Protein AF-0000000069012878 (afdb_homodimer)

Solvent-accessible surface area (backbone atoms only — not comparable to full-atom values): 29028 Å² total; per-residue (Å²): 48,38,46,43,32,35,40,24,39,80,71,67,56,62,70,55,53,52,49,55,52,45,42,54,53,50,35,74,65,44,58,67,76,63,48,54,67,20,46,40,53,96,88,43,80,46,15,29,45,56,64,75,68,83,43,96,83,45,79,57,40,47,36,42,34,39,28,40,58,57,33,51,68,86,69,41,59,65,75,43,54,55,66,57,45,81,57,32,53,64,56,49,54,53,49,53,52,53,50,50,55,48,52,54,21,50,36,20,15,54,23,28,46,68,72,46,62,51,52,58,57,49,58,38,22,40,94,63,26,32,30,37,37,39,40,38,36,28,58,53,25,92,53,40,89,81,40,40,27,35,68,76,45,58,49,75,22,33,35,32,43,31,41,63,27,91,81,44,70,39,44,29,36,52,50,95,92,36,80,40,79,50,80,73,52,88,80,28,36,38,36,40,38,4,42,47,38,13,38,30,44,48,56,51,40,31,40,53,39,30,34,27,49,43,34,60,86,45,60,38,48,36,40,39,40,35,36,29,48,18,53,89,36,55,41,38,47,46,67,90,64,46,44,90,93,39,56,79,42,45,50,75,39,66,34,58,64,61,47,34,56,58,24,48,77,70,73,40,66,38,65,64,78,40,45,50,81,74,71,82,122,48,37,45,45,31,35,41,25,39,80,73,66,56,62,70,56,53,52,48,56,52,44,40,54,54,49,35,74,65,45,56,67,77,65,48,55,68,20,45,40,52,94,89,45,77,47,16,28,44,55,66,76,71,81,44,96,84,45,78,57,41,48,36,42,35,40,28,40,58,56,33,50,67,88,69,41,59,65,76,44,54,56,68,58,46,80,57,31,53,63,53,48,52,53,49,53,53,51,49,51,56,48,50,54,23,50,36,19,16,53,22,29,47,68,72,47,63,50,51,59,55,48,58,37,22,41,93,63,25,34,31,36,37,38,40,39,38,28,59,52,25,92,54,39,91,82,39,37,26,35,68,75,46,57,49,74,24,32,37,32,44,32,43,65,28,89,82,44,70,38,46,28,37,54,52,96,90,36,80,40,78,49,81,71,53,88,80,28,36,38,35,40,40,5,42,46,38,14,37,31,45,49,56,53,40,31,41,53,40,30,33,27,49,44,33,59,85,45,59,38,48,35,40,38,39,34,37,28,49,18,55,88,36,56,42,38,47,46,68,89,63,45,43,91,92,39,57,79,42,44,48,76,38,67,33,59,64,62,48,34,54,58,25,46,78,70,74,40,68,37,62,63,77,41,44,51,81,74,71,82,120

Radius of gyration: 24.93 Å; Cα contacts (8 Å, |Δi|>4): 1201; chains: 2; bounding box: 53×74×64 Å

Nearest PDB structures (foldseek):
  8x7c-assembly2_A  TM=9.549E-01  e=3.024E-35  Zea mays
  6lsv-assembly2_B  TM=9.199E-01  e=5.112E-31  Arabidopsis thaliana
  5gja-assembly1_E  TM=8.847E-01  e=1.032E-25  Arabidopsis thaliana
  5gja-assembly1_H  TM=8.920E-01  e=1.593E-25  Arabidopsis thaliana
  5gja-assembly1_B  TM=8.507E-01  e=2.459E-25  Arabidopsis thaliana

Structure (mmCIF, N/CA/C/O backbone):
data_AF-0000000069012878-model_v1
#
loop_
_entity.id
_entity.type
_entity.pdbx_description
1 polymer 'Ethylene-forming-enzyme-like dioxygenase'
#
loop_
_atom_site.group_PDB
_atom_site.id
_atom_site.type_symbol
_atom_site.label_atom_id
_atom_site.label_alt_id
_atom_site.label_comp_id
_atom_site.label_asym_id
_atom_site.label_entity_id
_atom_site.label_seq_id
_atom_site.pdbx_PDB_ins_code
_atom_site.Cartn_x
_atom_site.Cartn_y
_atom_site.Cartn_z
_atom_site.occupancy
_atom_site.B_iso_or_equiv
_atom_site.auth_seq_id
_atom_site.auth_comp_id
_atom_site.auth_asym_id
_atom_site.auth_atom_id
_atom_site.pdbx_PDB_model_num
ATOM 1 N N . MET A 1 1 ? 7.531 -4.766 11.469 1 36.81 1 MET A N 1
ATOM 2 C CA . MET A 1 1 ? 6.824 -3.906 10.523 1 36.81 1 MET A CA 1
ATOM 3 C C . MET A 1 1 ? 6.254 -4.723 9.367 1 36.81 1 MET A C 1
ATOM 5 O O . MET A 1 1 ? 6.969 -5.504 8.734 1 36.81 1 MET A O 1
ATOM 9 N N . ILE A 1 2 ? 5.051 -5.238 9.555 1 42.81 2 ILE A N 1
ATOM 10 C CA . ILE A 1 2 ? 4.312 -5.945 8.508 1 42.81 2 ILE A CA 1
ATOM 11 C C . ILE A 1 2 ? 4.051 -5 7.336 1 42.81 2 ILE A C 1
ATOM 13 O O . ILE A 1 2 ? 3.727 -3.828 7.535 1 42.81 2 ILE A O 1
ATOM 17 N N . LEU A 1 3 ? 4.68 -5.301 6.211 1 51.91 3 LEU A N 1
ATOM 18 C CA . LEU A 1 3 ? 4.371 -4.438 5.074 1 51.91 3 LEU A CA 1
ATOM 19 C C . LEU A 1 3 ? 3.342 -5.09 4.16 1 51.91 3 LEU A C 1
ATOM 21 O O . LEU A 1 3 ? 3.602 -6.148 3.578 1 51.91 3 LEU A O 1
ATOM 25 N N . GLU A 1 4 ? 2.102 -4.93 4.543 1 53.38 4 GLU A N 1
ATOM 26 C CA . GLU A 1 4 ? 1.12 -5.145 3.486 1 53.38 4 GLU A CA 1
ATOM 27 C C . GLU A 1 4 ? 0.85 -3.855 2.713 1 53.38 4 GLU A C 1
ATOM 29 O O . GLU A 1 4 ? 0.564 -2.814 3.311 1 53.38 4 GLU A O 1
ATOM 34 N N . VAL A 1 5 ? 1.282 -3.959 1.494 1 59.28 5 VAL A N 1
ATOM 35 C CA . VAL A 1 5 ? 1.092 -2.791 0.64 1 59.28 5 VAL A CA 1
ATOM 36 C C . VAL A 1 5 ? 0.053 -3.102 -0.436 1 59.28 5 VAL A C 1
ATOM 38 O O . VAL A 1 5 ? 0.021 -4.211 -0.975 1 59.28 5 VAL A O 1
ATOM 41 N N . GLN A 1 6 ? -0.951 -2.352 -0.39 1 60.94 6 GLN A N 1
ATOM 42 C CA . GLN A 1 6 ? -1.81 -2.393 -1.569 1 60.94 6 GLN A CA 1
ATOM 43 C C . GLN A 1 6 ? -1.37 -1.364 -2.607 1 60.94 6 GLN A C 1
ATOM 45 O O . GLN A 1 6 ? -1.324 -0.166 -2.32 1 60.94 6 GLN A O 1
ATOM 50 N N . VAL A 1 7 ? -0.859 -1.878 -3.645 1 62.03 7 VAL A N 1
ATOM 51 C CA . VAL A 1 7 ? -0.361 -1.012 -4.707 1 62.03 7 VAL A CA 1
ATOM 52 C C . VAL A 1 7 ? -1.456 -0.783 -5.746 1 62.03 7 VAL A C 1
ATOM 54 O O . VAL A 1 7 ? -1.971 -1.737 -6.332 1 62.03 7 VAL A O 1
ATOM 57 N N . ILE A 1 8 ? -1.87 0.488 -5.723 1 57.06 8 ILE A N 1
ATOM 58 C CA . ILE A 1 8 ? -2.809 0.872 -6.77 1 57.06 8 ILE A CA 1
ATOM 59 C C . ILE A 1 8 ? -2.062 1.589 -7.895 1 57.06 8 ILE A C 1
ATOM 61 O O . ILE A 1 8 ? -0.996 2.166 -7.668 1 57.06 8 ILE A O 1
ATOM 65 N N . ASN A 1 9 ? -2.441 1.261 -9.125 1 57.78 9 ASN A N 1
ATOM 66 C CA . ASN A 1 9 ? -1.884 1.871 -10.328 1 57.78 9 ASN A CA 1
ATOM 67 C C . ASN A 1 9 ? -0.485 1.339 -10.625 1 57.78 9 ASN A C 1
ATOM 69 O O . ASN A 1 9 ? 0.459 2.115 -10.781 1 57.78 9 ASN A O 1
ATOM 73 N N . HIS A 1 10 ? -0.212 0.15 -10.594 1 65.69 10 HIS A N 1
ATOM 74 C CA . HIS A 1 10 ? 1.007 -0.606 -10.852 1 65.69 10 HIS A CA 1
ATOM 75 C C . HIS A 1 10 ? 1.293 -0.691 -12.352 1 65.69 10 HIS A C 1
ATOM 77 O O . HIS A 1 10 ? 2.229 -1.375 -12.766 1 65.69 10 HIS A O 1
ATOM 83 N N . GLY A 1 11 ? 0.624 0.026 -13.117 1 70.88 11 GLY A N 1
ATOM 84 C CA . GLY A 1 11 ? 0.903 0.116 -14.539 1 70.88 11 GLY A CA 1
ATOM 85 C C . GLY A 1 11 ? 0.189 -0.944 -15.359 1 70.88 11 GLY A C 1
ATOM 86 O O . GLY A 1 11 ? 0.321 -0.985 -16.578 1 70.88 11 GLY A O 1
ATOM 87 N N . ILE A 1 12 ? -0.48 -1.809 -14.672 1 82.25 12 ILE A N 1
ATOM 88 C CA . ILE A 1 12 ? -1.248 -2.85 -15.344 1 82.25 12 ILE A CA 1
ATOM 89 C C . ILE A 1 12 ? -2.68 -2.367 -15.57 1 82.25 12 ILE A C 1
ATOM 91 O O . ILE A 1 12 ? -3.322 -1.854 -14.656 1 82.25 12 ILE A O 1
ATOM 95 N N . GLU A 1 13 ? -3.107 -2.521 -16.75 1 83.62 13 GLU A N 1
ATOM 96 C CA . GLU A 1 13 ? -4.449 -2.064 -17.094 1 83.62 13 GLU A CA 1
ATOM 97 C C . GLU A 1 13 ? -5.516 -2.826 -16.312 1 83.62 13 GLU A C 1
ATOM 99 O O . GLU A 1 13 ? -5.406 -4.039 -16.125 1 83.62 13 GLU A O 1
ATOM 104 N N . ASP A 1 14 ? -6.566 -2.084 -15.945 1 85.12 14 ASP A N 1
ATOM 105 C CA . ASP A 1 14 ? -7.668 -2.678 -15.195 1 85.12 14 ASP A CA 1
ATOM 106 C C . ASP A 1 14 ? -8.336 -3.797 -15.992 1 85.12 14 ASP A C 1
ATOM 108 O O . ASP A 1 14 ? -8.609 -4.871 -15.461 1 85.12 14 ASP A O 1
ATOM 112 N N . SER A 1 15 ? -8.539 -3.475 -17.234 1 91.19 15 SER A N 1
ATOM 113 C CA . SER A 1 15 ? -9.219 -4.449 -18.078 1 91.19 15 SER A CA 1
ATOM 114 C C . SER A 1 15 ? -8.414 -5.738 -18.188 1 91.19 15 SER A C 1
ATOM 116 O O . SER A 1 15 ? -8.984 -6.824 -18.328 1 91.19 15 SER A O 1
ATOM 118 N N . PHE A 1 16 ? -7.137 -5.621 -18.188 1 94.75 16 PHE A N 1
ATOM 119 C CA . PHE A 1 16 ? -6.289 -6.805 -18.266 1 94.75 16 PHE A CA 1
ATOM 120 C C . PHE A 1 16 ? -6.387 -7.621 -16.984 1 94.75 16 PHE A C 1
ATOM 122 O O . PHE A 1 16 ? -6.43 -8.852 -17.016 1 94.75 16 PHE A O 1
ATOM 129 N N . LEU A 1 17 ? -6.422 -6.949 -15.836 1 93.94 17 LEU A N 1
ATOM 130 C CA . LEU A 1 17 ? -6.594 -7.664 -14.578 1 93.94 17 LEU A CA 1
ATOM 131 C C . LEU A 1 17 ? -7.93 -8.406 -14.555 1 93.94 17 LEU A C 1
ATOM 133 O O . LEU A 1 17 ? -8.031 -9.5 -13.992 1 93.94 17 LEU A O 1
ATOM 137 N N . ASP A 1 18 ? -8.938 -7.793 -15.133 1 95.56 18 ASP A N 1
ATOM 138 C CA . ASP A 1 18 ? -10.219 -8.477 -15.258 1 95.56 18 ASP A CA 1
ATOM 139 C C . ASP A 1 18 ? -10.086 -9.75 -16.094 1 95.56 18 ASP A C 1
ATOM 141 O O . ASP A 1 18 ? -10.688 -10.773 -15.773 1 95.56 18 ASP A O 1
ATOM 145 N N . LYS A 1 19 ? -9.289 -9.656 -17.125 1 97.5 19 LYS A N 1
ATOM 146 C CA . LYS A 1 19 ? -9.055 -10.828 -17.969 1 97.5 19 LYS A CA 1
ATOM 147 C C . LYS A 1 19 ? -8.336 -11.922 -17.188 1 97.5 19 LYS A C 1
ATOM 149 O O . LYS A 1 19 ? -8.625 -13.109 -17.359 1 97.5 19 LYS A O 1
ATOM 154 N N . VAL A 1 20 ? -7.406 -11.57 -16.391 1 98.12 20 VAL A N 1
ATOM 155 C CA . VAL A 1 20 ? -6.668 -12.531 -15.57 1 98.12 20 VAL A CA 1
ATOM 156 C C . VAL A 1 20 ? -7.625 -13.234 -14.609 1 98.12 20 VAL A C 1
ATOM 158 O O . VAL A 1 20 ? -7.582 -14.453 -14.461 1 98.12 20 VAL A O 1
ATOM 161 N N . ARG A 1 21 ? -8.492 -12.453 -14.008 1 97.81 21 ARG A N 1
ATOM 162 C CA . ARG A 1 21 ? -9.492 -13.055 -13.133 1 97.81 21 ARG A CA 1
ATOM 163 C C . ARG A 1 21 ? -10.414 -13.992 -13.906 1 97.81 21 ARG A C 1
ATOM 165 O O . ARG A 1 21 ? -10.789 -15.055 -13.414 1 97.81 21 ARG A O 1
ATOM 172 N N . GLU A 1 22 ? -10.711 -13.602 -15.062 1 97.81 22 GLU A N 1
ATOM 173 C CA . GLU A 1 22 ? -11.664 -14.344 -15.875 1 97.81 22 GLU A CA 1
ATOM 174 C C . GLU A 1 22 ? -11.102 -15.703 -16.281 1 97.81 22 GLU A C 1
ATOM 176 O O . GLU A 1 22 ? -11.812 -16.703 -16.281 1 97.81 22 GLU A O 1
ATOM 181 N N . ILE A 1 23 ? -9.867 -15.766 -16.688 1 98.31 23 ILE A N 1
ATOM 182 C CA . ILE A 1 23 ? -9.305 -17.047 -17.109 1 98.31 23 ILE A CA 1
ATOM 183 C C . ILE A 1 23 ? -9.289 -18.016 -15.93 1 98.31 23 ILE A C 1
ATOM 185 O O . ILE A 1 23 ? -9.484 -19.219 -16.109 1 98.31 23 ILE A O 1
ATOM 189 N N . SER A 1 24 ? -9 -17.547 -14.766 1 97.94 24 SER A N 1
ATOM 190 C CA . SER A 1 24 ? -9.055 -18.375 -13.57 1 97.94 24 SER A CA 1
ATOM 191 C C . SER A 1 24 ? -10.461 -18.922 -13.336 1 97.94 24 SER A C 1
ATOM 193 O O . SER A 1 24 ? -10.641 -20.125 -13.164 1 97.94 24 SER A O 1
ATOM 195 N N . LYS A 1 25 ? -11.461 -18.047 -13.375 1 97.56 25 LYS A N 1
ATOM 196 C CA . LYS A 1 25 ? -12.852 -18.422 -13.164 1 97.56 25 LYS A CA 1
ATOM 197 C C . LYS A 1 25 ? -13.297 -19.453 -14.195 1 97.56 25 LYS A C 1
ATOM 199 O O . LYS A 1 25 ? -13.953 -20.438 -13.852 1 97.56 25 LYS A O 1
ATOM 204 N N . GLN A 1 26 ? -12.93 -19.188 -15.391 1 98.31 26 GLN A N 1
ATOM 205 C CA . GLN A 1 26 ? -13.336 -20.078 -16.484 1 98.31 26 GLN A CA 1
ATOM 206 C C . GLN A 1 26 ? -12.688 -21.453 -16.344 1 98.31 26 GLN A C 1
ATOM 208 O O . GLN A 1 26 ? -13.32 -22.469 -16.609 1 98.31 26 GLN A O 1
ATOM 213 N N . PHE A 1 27 ? -11.43 -21.516 -15.977 1 98.5 27 PHE A N 1
ATOM 214 C CA . PHE A 1 27 ? -10.758 -22.797 -15.789 1 98.5 27 PHE A CA 1
ATOM 215 C C . PHE A 1 27 ? -11.477 -23.625 -14.727 1 98.5 27 PHE A C 1
ATOM 217 O O . PHE A 1 27 ? -11.789 -24.797 -14.953 1 98.5 27 PHE A O 1
ATOM 224 N N . PHE A 1 28 ? -11.781 -23 -13.555 1 97.38 28 PHE A N 1
ATOM 225 C CA . PHE A 1 28 ? -12.352 -23.75 -12.438 1 97.38 28 PHE A CA 1
ATOM 226 C C . PHE A 1 28 ? -13.812 -24.094 -12.711 1 97.38 28 PHE A C 1
ATOM 228 O O . PHE A 1 28 ? -14.383 -24.953 -12.031 1 97.38 28 PHE A O 1
ATOM 235 N N . ALA A 1 29 ? -14.367 -23.438 -13.68 1 97.12 29 ALA A N 1
ATOM 236 C CA . ALA A 1 29 ? -15.75 -23.719 -14.047 1 97.12 29 ALA A CA 1
ATOM 237 C C . ALA A 1 29 ? -15.82 -24.875 -15.055 1 97.12 29 ALA A C 1
ATOM 239 O O . ALA A 1 29 ? -16.906 -25.359 -15.375 1 97.12 29 ALA A O 1
ATOM 240 N N . LEU A 1 30 ? -14.695 -25.344 -15.57 1 97.19 30 LEU A N 1
ATOM 241 C CA . LEU A 1 30 ? -14.688 -26.469 -16.5 1 97.19 30 LEU A CA 1
ATOM 242 C C . LEU A 1 30 ? -15.227 -27.734 -15.828 1 97.19 30 LEU A C 1
ATOM 244 O O . LEU A 1 30 ? -15.148 -27.875 -14.602 1 97.19 30 LEU A O 1
ATOM 248 N N . PRO A 1 31 ? -15.742 -28.672 -16.656 1 95.56 31 PRO A N 1
ATOM 249 C CA . PRO A 1 31 ? -16.109 -29.969 -16.094 1 95.56 31 PRO A CA 1
ATOM 250 C C . PRO A 1 31 ? -14.945 -30.688 -15.414 1 95.56 31 PRO A C 1
ATOM 252 O O . PRO A 1 31 ? -13.797 -30.531 -15.828 1 95.56 31 PRO A O 1
ATOM 255 N N . THR A 1 32 ? -15.289 -31.391 -14.453 1 92.5 32 THR A N 1
ATOM 256 C CA . THR A 1 32 ? -14.289 -32.094 -13.648 1 92.5 32 THR A CA 1
ATOM 257 C C . THR A 1 32 ? -13.328 -32.875 -14.531 1 92.5 32 THR A C 1
ATOM 259 O O . THR A 1 32 ? -12.117 -32.844 -14.32 1 92.5 32 THR A O 1
ATOM 262 N N . GLU A 1 33 ? -13.859 -33.531 -15.523 1 94.06 33 GLU A N 1
ATOM 263 C CA . GLU A 1 33 ? -13.055 -34.375 -16.422 1 94.06 33 GLU A CA 1
ATOM 264 C C . GLU A 1 33 ? -12.008 -33.531 -17.141 1 94.06 33 GLU A C 1
ATOM 266 O O . GLU A 1 33 ? -10.891 -34 -17.391 1 94.06 33 GLU A O 1
ATOM 271 N N . GLU A 1 34 ? -12.328 -32.344 -17.453 1 95.38 34 GLU A N 1
ATOM 272 C CA . GLU A 1 34 ? -11.398 -31.438 -18.141 1 95.38 34 GLU A CA 1
ATOM 273 C C . GLU A 1 34 ? -10.312 -30.938 -17.203 1 95.38 34 GLU A C 1
ATOM 275 O O . GLU A 1 34 ? -9.141 -30.875 -17.578 1 95.38 34 GLU A O 1
ATOM 280 N N . LYS A 1 35 ? -10.68 -30.641 -15.984 1 95.69 35 LYS A N 1
ATOM 281 C CA . LYS A 1 35 ? -9.719 -30.125 -15.008 1 95.69 35 LYS A CA 1
ATOM 282 C C . LYS A 1 35 ? -8.734 -31.219 -14.586 1 95.69 35 LYS A C 1
ATOM 284 O O . LYS A 1 35 ? -7.555 -30.953 -14.375 1 95.69 35 LYS A O 1
ATOM 289 N N . LEU A 1 36 ? -9.219 -32.438 -14.586 1 93.94 36 LEU A N 1
ATOM 290 C CA . LEU A 1 36 ? -8.406 -33.531 -14.125 1 93.94 36 LEU A CA 1
ATOM 291 C C . LEU A 1 36 ? -7.301 -33.875 -15.125 1 93.94 36 LEU A C 1
ATOM 293 O O . LEU A 1 36 ? -6.352 -34.594 -14.805 1 93.94 36 LEU A O 1
ATOM 297 N N . LYS A 1 37 ? -7.398 -33.312 -16.328 1 95 37 LYS A N 1
ATOM 298 C CA . LYS A 1 37 ? -6.312 -33.438 -17.297 1 95 37 LYS A CA 1
ATOM 299 C C . LYS A 1 37 ? -5.039 -32.781 -16.797 1 95 37 LYS A C 1
ATOM 301 O O . LYS A 1 37 ? -3.939 -33.094 -17.266 1 95 37 LYS A O 1
ATOM 306 N N . TYR A 1 38 ? -5.215 -31.906 -15.859 1 95.88 38 TYR A N 1
ATOM 307 C CA . TYR A 1 38 ? -4.094 -31.156 -15.312 1 95.88 38 TYR A CA 1
ATOM 308 C C . TYR A 1 38 ? -3.82 -31.562 -13.867 1 95.88 38 TYR A C 1
ATOM 310 O O . TYR A 1 38 ? -3.201 -30.812 -13.117 1 95.88 38 TYR A O 1
ATOM 318 N N . ALA A 1 39 ? -4.277 -32.719 -13.461 1 92.94 39 ALA A N 1
ATOM 319 C CA . ALA A 1 39 ? -4.18 -33.156 -12.078 1 92.94 39 ALA A CA 1
ATOM 320 C C . ALA A 1 39 ? -2.73 -33.438 -11.688 1 92.94 39 ALA A C 1
ATOM 322 O O . ALA A 1 39 ? -1.957 -33.969 -12.477 1 92.94 39 ALA A O 1
ATOM 323 N N . ARG A 1 40 ? -2.439 -32.969 -10.539 1 89.44 40 ARG A N 1
ATOM 324 C CA . ARG A 1 40 ? -1.128 -33.281 -9.984 1 89.44 40 ARG A CA 1
ATOM 325 C C . ARG A 1 40 ? -1.054 -34.75 -9.562 1 89.44 40 ARG A C 1
ATOM 327 O O . ARG A 1 40 ? -2.076 -35.375 -9.258 1 89.44 40 ARG A O 1
ATOM 334 N N . THR A 1 41 ? 0.206 -35.219 -9.586 1 80.25 41 THR A N 1
ATOM 335 C CA . THR A 1 41 ? 0.418 -36.531 -9.008 1 80.25 41 THR A CA 1
ATOM 336 C C . THR A 1 41 ? 0.713 -36.438 -7.512 1 80.25 41 THR A C 1
ATOM 338 O O . THR A 1 41 ? 0.948 -35.344 -6.996 1 80.25 41 THR A O 1
ATOM 341 N N . VAL A 1 42 ? 0.625 -37.531 -6.848 1 69.94 42 VAL A N 1
ATOM 342 C CA . VAL A 1 42 ? 0.745 -37.625 -5.398 1 69.94 42 VAL A CA 1
ATOM 343 C C . VAL A 1 42 ? 2.055 -36.969 -4.953 1 69.94 42 VAL A C 1
ATOM 345 O O . VAL A 1 42 ? 2.105 -36.281 -3.922 1 69.94 42 VAL A O 1
ATOM 348 N N . ASN A 1 43 ? 2.977 -37.062 -5.715 1 69.62 43 ASN A N 1
ATOM 349 C CA . ASN A 1 43 ? 4.281 -36.594 -5.27 1 69.62 43 ASN A CA 1
ATOM 350 C C . ASN A 1 43 ? 4.617 -35.219 -5.867 1 69.62 43 ASN A C 1
ATOM 352 O O . ASN A 1 43 ? 5.688 -34.656 -5.602 1 69.62 43 ASN A O 1
ATOM 356 N N . GLN A 1 44 ? 3.676 -34.625 -6.516 1 76.69 44 GLN A N 1
ATOM 357 C CA . GLN A 1 44 ? 3.99 -33.375 -7.203 1 76.69 44 GLN A CA 1
ATOM 358 C C . GLN A 1 44 ? 3.195 -32.219 -6.617 1 76.69 44 GLN A C 1
ATOM 360 O O . GLN A 1 44 ? 2.043 -32.406 -6.215 1 76.69 44 GLN A O 1
ATOM 365 N N . THR A 1 45 ? 3.891 -31.141 -6.559 1 81.69 45 THR A N 1
ATOM 366 C CA . THR A 1 45 ? 3.223 -29.922 -6.105 1 81.69 45 THR A CA 1
ATOM 367 C C . THR A 1 45 ? 2.541 -29.219 -7.273 1 81.69 45 THR A C 1
ATOM 369 O O . THR A 1 45 ? 1.477 -28.625 -7.109 1 81.69 45 THR A O 1
ATOM 372 N N . GLU A 1 46 ? 3.029 -29.469 -8.461 1 91.44 46 GLU A N 1
ATOM 373 C CA . GLU A 1 46 ? 2.502 -28.781 -9.641 1 91.44 46 GLU A CA 1
ATOM 374 C C . GLU A 1 46 ? 1.218 -29.453 -10.133 1 91.44 46 GLU A C 1
ATOM 376 O O . GLU A 1 46 ? 1.072 -30.672 -10.047 1 91.44 46 GLU A O 1
ATOM 381 N N . GLY A 1 47 ? 0.364 -28.594 -10.688 1 94.62 47 GLY A N 1
ATOM 382 C CA . GLY A 1 47 ? -0.862 -29.109 -11.281 1 94.62 47 GLY A CA 1
ATOM 383 C C . GLY A 1 47 ? -2.102 -28.781 -10.469 1 94.62 47 GLY A C 1
ATOM 384 O O . GLY A 1 47 ? -2.033 -28.016 -9.508 1 94.62 47 GLY A O 1
ATOM 385 N N . TYR A 1 48 ? -3.25 -29.375 -10.984 1 95.5 48 TYR A N 1
ATOM 386 C CA . TYR A 1 48 ? -4.562 -29.141 -10.391 1 95.5 48 TYR A CA 1
ATOM 387 C C . TYR A 1 48 ? -4.828 -30.109 -9.25 1 95.5 48 TYR A C 1
ATOM 389 O O . TYR A 1 48 ? -4.488 -31.297 -9.344 1 95.5 48 TYR A O 1
ATOM 397 N N . GLY A 1 49 ? -5.367 -29.609 -8.188 1 88.88 49 GLY A N 1
ATOM 398 C CA . GLY A 1 49 ? -5.75 -30.484 -7.09 1 88.88 49 GLY A CA 1
ATOM 399 C C . GLY A 1 49 ? -6.188 -29.719 -5.852 1 88.88 49 GLY A C 1
ATOM 400 O O . GLY A 1 49 ? -6.488 -28.531 -5.922 1 88.88 49 GLY A O 1
ATOM 401 N N . ASN A 1 50 ? -6.477 -30.5 -4.812 1 78.62 50 ASN A N 1
ATOM 402 C CA . ASN A 1 50 ? -6.766 -29.953 -3.488 1 78.62 50 ASN A CA 1
ATOM 403 C C . ASN A 1 50 ? -5.582 -30.141 -2.539 1 78.62 50 ASN A C 1
ATOM 405 O O . ASN A 1 50 ? -4.633 -30.859 -2.857 1 78.62 50 ASN A O 1
ATOM 409 N N . ASP A 1 51 ? -5.523 -29.312 -1.6 1 65.5 51 ASP A N 1
ATOM 410 C CA . ASP A 1 51 ? -4.414 -29.516 -0.672 1 65.5 51 ASP A CA 1
ATOM 411 C C . ASP A 1 51 ? -4.508 -30.859 0.024 1 65.5 51 ASP A C 1
ATOM 413 O O . ASP A 1 51 ? -5.605 -31.344 0.303 1 65.5 51 ASP A O 1
ATOM 417 N N . LYS A 1 52 ? -3.375 -31.656 -0.052 1 52.94 52 LYS A N 1
ATOM 418 C CA . LYS A 1 52 ? -3.242 -33.031 0.453 1 52.94 52 LYS A CA 1
ATOM 419 C C . LYS A 1 52 ? -3.65 -33.125 1.921 1 52.94 52 LYS A C 1
ATOM 421 O O . LYS A 1 52 ? -3.387 -32.188 2.699 1 52.94 52 LYS A O 1
ATOM 426 N N . VAL A 1 53 ? -4.715 -33.969 2.15 1 49.69 53 VAL A N 1
ATOM 427 C CA . VAL A 1 53 ? -4.934 -34.375 3.533 1 49.69 53 VAL A CA 1
ATOM 428 C C . VAL A 1 53 ? -3.695 -35.094 4.062 1 49.69 53 VAL A C 1
ATOM 430 O O . VAL A 1 53 ? -3.365 -36.188 3.607 1 49.69 53 VAL A O 1
ATOM 433 N N . LEU A 1 54 ? -2.75 -34.438 4.59 1 46.81 54 LEU A N 1
ATOM 434 C CA . LEU A 1 54 ? -1.538 -35.094 5.047 1 46.81 54 LEU A CA 1
ATOM 435 C C . LEU A 1 54 ? -1.805 -35.906 6.324 1 46.81 54 LEU A C 1
ATOM 437 O O . LEU A 1 54 ? -1.16 -36.938 6.566 1 46.81 54 LEU A O 1
ATOM 441 N N . THR A 1 55 ? -2.596 -35.375 7.219 1 46.94 55 THR A N 1
ATOM 442 C CA . THR A 1 55 ? -2.885 -36.125 8.445 1 46.94 55 THR A CA 1
ATOM 443 C C . THR A 1 55 ? -4.391 -36.281 8.641 1 46.94 55 THR A C 1
ATOM 445 O O . THR A 1 55 ? -5.172 -35.438 8.156 1 46.94 55 THR A O 1
ATOM 448 N N . ASP A 1 56 ? -4.734 -37.406 9.148 1 47.75 56 ASP A N 1
ATOM 449 C CA . ASP A 1 56 ? -6.133 -37.75 9.406 1 47.75 56 ASP A CA 1
ATOM 450 C C . ASP A 1 56 ? -6.875 -36.562 10.023 1 47.75 56 ASP A C 1
ATOM 452 O O . ASP A 1 56 ? -8.07 -36.375 9.789 1 47.75 56 ASP A O 1
ATOM 456 N N . ASN A 1 57 ? -6.293 -35.812 10.906 1 47.66 57 ASN A N 1
ATOM 457 C CA . ASN A 1 57 ? -6.91 -34.688 11.625 1 47.66 57 ASN A CA 1
ATOM 458 C C . ASN A 1 57 ? -6.699 -33.375 10.906 1 47.66 57 ASN A C 1
ATOM 460 O O .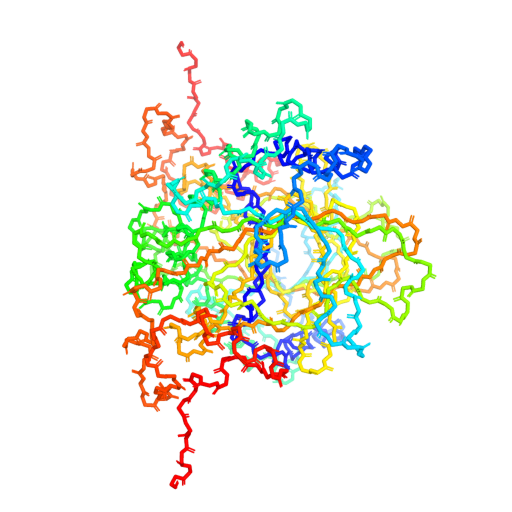 ASN A 1 57 ? -6.887 -32.312 11.492 1 47.66 57 ASN A O 1
ATOM 464 N N . GLN A 1 58 ? -6.223 -33.531 9.797 1 51.09 58 GLN A N 1
ATOM 465 C CA . GLN A 1 58 ? -5.891 -32.281 9.125 1 51.09 58 GLN A CA 1
ATOM 466 C C . GLN A 1 58 ? -7.145 -31.594 8.602 1 51.09 58 GLN A C 1
ATOM 468 O O . GLN A 1 58 ? -8.016 -32.219 8.008 1 51.09 58 GLN A O 1
ATOM 473 N N . ARG A 1 59 ? -7.402 -30.609 9.117 1 52.5 59 ARG A N 1
ATOM 474 C CA . ARG A 1 59 ? -8.461 -29.766 8.586 1 52.5 59 ARG A CA 1
ATOM 475 C C . ARG A 1 59 ? -8.211 -29.406 7.125 1 52.5 59 ARG A C 1
ATOM 477 O O . ARG A 1 59 ? -7.152 -28.875 6.785 1 52.5 59 ARG A O 1
ATOM 484 N N . LEU A 1 60 ? -8.773 -30.109 6.242 1 60.84 60 LEU A N 1
ATOM 485 C CA . LEU A 1 60 ? -8.641 -29.922 4.805 1 60.84 60 LEU A CA 1
ATOM 486 C C . LEU A 1 60 ? -8.992 -28.5 4.402 1 60.84 60 LEU A C 1
ATOM 488 O O . LEU A 1 60 ? -9.961 -27.922 4.906 1 60.84 60 LEU A O 1
ATOM 492 N N . ASP A 1 61 ? -8 -27.859 3.648 1 76.5 61 ASP A N 1
ATOM 493 C CA . ASP A 1 61 ? -8.305 -26.562 3.053 1 76.5 61 ASP A CA 1
ATOM 494 C C . ASP A 1 61 ? -9.453 -26.672 2.053 1 76.5 61 ASP A C 1
ATOM 496 O O . ASP A 1 61 ? -9.5 -27.609 1.251 1 76.5 61 ASP A O 1
ATOM 500 N N . TRP A 1 62 ? -10.492 -25.953 2.279 1 85.31 62 TRP A N 1
ATOM 501 C CA . TRP A 1 62 ? -11.664 -25.891 1.408 1 85.31 62 TRP A CA 1
ATOM 502 C C . TRP A 1 62 ? -11.359 -25.078 0.154 1 85.31 62 TRP A C 1
ATOM 504 O O . TRP A 1 62 ? -11.82 -23.938 0.017 1 85.31 62 TRP A O 1
ATOM 514 N N . SER A 1 63 ? -10.523 -25.641 -0.711 1 92.38 63 SER A N 1
ATOM 515 C CA . SER A 1 63 ? -10.094 -24.938 -1.915 1 92.38 63 SER A CA 1
ATOM 516 C C . SER A 1 63 ? -9.68 -25.922 -3.008 1 92.38 63 SER A C 1
ATOM 518 O O . SER A 1 63 ? -9.312 -27.062 -2.721 1 92.38 63 SER A O 1
ATOM 520 N N . ASP A 1 64 ? -9.891 -25.578 -4.277 1 92.25 64 ASP A N 1
ATOM 521 C CA . ASP A 1 64 ? -9.188 -26.125 -5.43 1 92.25 64 ASP A CA 1
ATOM 522 C C . ASP A 1 64 ? -8.047 -25.203 -5.871 1 92.25 64 ASP A C 1
ATOM 524 O O . ASP A 1 64 ? -8.156 -23.984 -5.766 1 92.25 64 ASP A O 1
ATOM 528 N N . ARG A 1 65 ? -7.078 -25.859 -6.281 1 94.69 65 ARG A N 1
ATOM 529 C CA . ARG A 1 65 ? -5.957 -25.016 -6.664 1 94.69 65 ARG A CA 1
ATOM 530 C C . ARG A 1 65 ? -5.277 -25.531 -7.926 1 94.69 65 ARG A C 1
ATOM 532 O O . ARG A 1 65 ? -5.371 -26.719 -8.242 1 94.69 65 ARG A O 1
ATOM 539 N N . LEU A 1 66 ? -4.699 -24.719 -8.703 1 96.81 66 LEU A N 1
ATOM 540 C CA . LEU A 1 66 ? -3.781 -24.984 -9.805 1 96.81 66 LEU A CA 1
ATOM 541 C C . LEU A 1 66 ? -2.418 -24.359 -9.539 1 96.81 66 LEU A C 1
ATOM 543 O O . LEU A 1 66 ? -2.299 -23.125 -9.477 1 96.81 66 LEU A O 1
ATOM 547 N N . TYR A 1 67 ? -1.455 -25.25 -9.328 1 96.31 67 TYR A N 1
ATOM 548 C CA . TYR A 1 67 ? -0.095 -24.844 -8.992 1 96.31 67 TYR A CA 1
ATOM 549 C C . TYR A 1 67 ? 0.828 -24.984 -10.195 1 96.31 67 TYR A C 1
ATOM 551 O O . TYR A 1 67 ? 0.948 -26.062 -10.773 1 96.31 67 TYR A O 1
ATOM 559 N N . LEU A 1 68 ? 1.494 -23.859 -10.578 1 97.44 68 LEU A N 1
ATOM 560 C CA . LEU A 1 68 ? 2.307 -23.859 -11.789 1 97.44 68 LEU A CA 1
ATOM 561 C C . LEU A 1 68 ? 3.688 -23.266 -11.516 1 97.44 68 LEU A C 1
ATOM 563 O O . LEU A 1 68 ? 3.801 -22.156 -10.992 1 97.44 68 LEU A O 1
ATOM 567 N N . ASN A 1 69 ? 4.73 -24.016 -11.883 1 95.94 69 ASN A N 1
ATOM 568 C CA . ASN A 1 69 ? 6.051 -23.391 -11.961 1 95.94 69 ASN A CA 1
ATOM 569 C C . ASN A 1 69 ? 6.148 -22.438 -13.148 1 95.94 69 ASN A C 1
ATOM 571 O O . ASN A 1 69 ? 5.797 -22.812 -14.273 1 95.94 69 ASN A O 1
ATOM 575 N N . VAL A 1 70 ? 6.656 -21.234 -12.938 1 96.56 70 VAL A N 1
ATOM 576 C CA . VAL A 1 70 ? 6.547 -20.172 -13.93 1 96.56 70 VAL A CA 1
ATOM 577 C C . VAL A 1 70 ? 7.941 -19.766 -14.398 1 96.56 70 VAL A C 1
ATOM 579 O O . VAL A 1 70 ? 8.164 -19.547 -15.586 1 96.56 70 VAL A O 1
ATOM 582 N N . PHE A 1 71 ? 8.852 -19.562 -13.508 1 95.31 71 PHE A N 1
ATOM 583 C CA . PHE A 1 71 ? 10.211 -19.109 -13.797 1 95.31 71 PHE A CA 1
ATOM 584 C C . PHE A 1 71 ? 11.219 -19.859 -12.938 1 95.31 71 PHE A C 1
ATOM 586 O O . PHE A 1 71 ? 10.953 -20.156 -11.773 1 95.31 71 PHE A O 1
ATOM 593 N N . PRO A 1 72 ? 12.438 -20.172 -13.547 1 94.81 72 PRO A N 1
ATOM 594 C CA . PRO A 1 72 ? 12.852 -19.984 -14.945 1 94.81 72 PRO A CA 1
ATOM 595 C C . PRO A 1 72 ? 12.031 -20.812 -15.922 1 94.81 72 PRO A C 1
ATOM 597 O O . PRO A 1 72 ? 11.312 -21.719 -15.508 1 94.81 72 PRO A O 1
ATOM 600 N N . GLU A 1 73 ? 12.086 -20.516 -17.172 1 94.19 73 GLU A N 1
ATOM 601 C CA . GLU A 1 73 ? 11.203 -21.094 -18.188 1 94.19 73 GLU A CA 1
ATOM 602 C C . GLU A 1 73 ? 11.453 -22.578 -18.359 1 94.19 73 GLU A C 1
ATOM 604 O O . GLU A 1 73 ? 10.531 -23.344 -18.672 1 94.19 73 GLU A O 1
ATOM 609 N N . ASP A 1 74 ? 12.656 -23 -18.109 1 94 74 ASP A N 1
ATOM 610 C CA . ASP A 1 74 ? 13.047 -24.375 -18.391 1 94 74 ASP A CA 1
ATOM 611 C C . ASP A 1 74 ? 12.453 -25.328 -17.359 1 94 74 ASP A C 1
ATOM 613 O O . ASP A 1 74 ? 12.469 -26.547 -17.547 1 94 74 ASP A O 1
ATOM 617 N N . ILE A 1 75 ? 11.898 -24.891 -16.25 1 92.31 75 ILE A N 1
ATOM 618 C CA . ILE A 1 75 ? 11.336 -25.781 -15.25 1 92.31 75 ILE A CA 1
ATOM 619 C C . ILE A 1 75 ? 9.82 -25.891 -15.445 1 92.31 75 ILE A C 1
ATOM 621 O O . ILE A 1 75 ? 9.141 -26.609 -14.711 1 92.31 75 ILE A O 1
ATOM 625 N N . ARG A 1 76 ? 9.305 -25.172 -16.422 1 95.5 76 ARG A N 1
ATOM 626 C CA . ARG A 1 76 ? 7.867 -25.203 -16.688 1 95.5 76 ARG A CA 1
ATOM 627 C C . ARG A 1 76 ? 7.434 -26.562 -17.203 1 95.5 76 ARG A C 1
ATOM 629 O O . ARG A 1 76 ? 8.047 -27.109 -18.109 1 95.5 76 ARG A O 1
ATOM 636 N N . LYS A 1 77 ? 6.484 -27.141 -16.594 1 95.56 77 LYS A N 1
ATOM 637 C CA . LYS A 1 77 ? 5.816 -28.328 -17.125 1 95.56 77 LYS A CA 1
ATOM 638 C C . LYS A 1 77 ? 4.488 -27.953 -17.781 1 95.56 77 LYS A C 1
ATOM 640 O O . LYS A 1 77 ? 3.443 -27.953 -17.141 1 95.56 77 LYS A O 1
ATOM 645 N N . LEU A 1 78 ? 4.535 -27.781 -19.062 1 95.31 78 LEU A N 1
ATOM 646 C CA . LEU A 1 78 ? 3.432 -27.203 -19.812 1 95.31 78 LEU A CA 1
ATOM 647 C C . LEU A 1 78 ? 2.23 -28.141 -19.828 1 95.31 78 LEU A C 1
ATOM 649 O O . LEU A 1 78 ? 1.114 -27.734 -20.141 1 95.31 78 LEU A O 1
ATOM 653 N N . GLN A 1 79 ? 2.438 -29.438 -19.484 1 94.88 79 GLN A N 1
ATOM 654 C CA . GLN A 1 79 ? 1.313 -30.359 -19.406 1 94.88 79 GLN A CA 1
ATOM 655 C C . GLN A 1 79 ? 0.328 -29.938 -18.328 1 94.88 79 GLN A C 1
ATOM 657 O O . GLN A 1 79 ? -0.848 -30.312 -18.359 1 94.88 79 GLN A O 1
ATOM 662 N N . PHE A 1 80 ? 0.806 -29.125 -17.391 1 96.38 80 PHE A N 1
ATOM 663 C CA . PHE A 1 80 ? -0.072 -28.688 -16.312 1 96.38 80 PHE A CA 1
ATOM 664 C C . PHE A 1 80 ? -0.681 -27.328 -16.656 1 96.38 80 PHE A C 1
ATOM 666 O O . PHE A 1 80 ? -1.562 -26.844 -15.93 1 96.38 80 PHE A O 1
ATOM 673 N N . TRP A 1 81 ? -0.212 -26.641 -17.688 1 97.31 81 TRP A N 1
ATOM 674 C CA . TRP A 1 81 ? -0.747 -25.344 -18.094 1 97.31 81 TRP A CA 1
ATOM 675 C C . TRP A 1 81 ? -2.008 -25.516 -18.922 1 97.31 81 TRP A C 1
ATOM 677 O O . TRP A 1 81 ? -1.958 -26.062 -20.031 1 97.31 81 TRP A O 1
ATOM 687 N N . PRO A 1 82 ? -3.092 -25 -18.453 1 97.5 82 PRO A N 1
ATOM 688 C CA . PRO A 1 82 ? -4.371 -25.266 -19.109 1 97.5 82 PRO A CA 1
ATOM 689 C C . PRO A 1 82 ? -4.418 -24.766 -20.562 1 97.5 82 PRO A C 1
ATOM 691 O O . PRO A 1 82 ? -3.857 -23.703 -20.859 1 97.5 82 PRO A O 1
ATOM 694 N N . GLN A 1 83 ? -5.129 -25.484 -21.406 1 96.75 83 GLN A N 1
ATOM 695 C CA . GLN A 1 83 ? -5.395 -25.078 -22.781 1 96.75 83 GLN A CA 1
ATOM 696 C C . GLN A 1 83 ? -6.789 -24.469 -22.906 1 96.75 83 GLN A C 1
ATOM 698 O O . GLN A 1 83 ? -7.094 -23.828 -23.906 1 96.75 83 GLN A O 1
ATOM 703 N N . LYS A 1 84 ? -7.602 -24.688 -21.891 1 95.94 84 LYS A N 1
ATOM 704 C CA . LYS A 1 84 ? -8.922 -24.078 -21.781 1 95.94 84 LYS A CA 1
ATOM 705 C C . LYS A 1 84 ? -9.031 -23.234 -20.516 1 95.94 84 LYS A C 1
ATOM 707 O O . LYS A 1 84 ? -8.641 -23.688 -19.438 1 95.94 84 LYS A O 1
ATOM 712 N N . PRO A 1 85 ? -9.656 -22.062 -20.609 1 97.12 85 PRO A N 1
ATOM 713 C CA . PRO A 1 85 ? -10.109 -21.406 -21.844 1 97.12 85 PRO A CA 1
ATOM 714 C C . PRO A 1 85 ? -8.984 -21.188 -22.844 1 97.12 85 PRO A C 1
ATOM 716 O O . PRO A 1 85 ? -7.805 -21.25 -22.484 1 97.12 85 PRO A O 1
ATOM 719 N N . GLU A 1 86 ? -9.297 -20.938 -24.094 1 96.94 86 GLU A N 1
ATOM 720 C CA . GLU A 1 86 ? -8.32 -20.922 -25.188 1 96.94 86 GLU A CA 1
ATOM 721 C C . GLU A 1 86 ? -7.266 -19.844 -24.969 1 96.94 86 GLU A C 1
ATOM 723 O O . GLU A 1 86 ? -6.117 -20 -25.375 1 96.94 86 GLU A O 1
ATOM 728 N N . CYS A 1 87 ? -7.621 -18.828 -24.281 1 97.56 87 CYS A N 1
ATOM 729 C CA . CYS A 1 87 ? -6.699 -17.719 -24.109 1 97.56 87 CYS A CA 1
ATOM 730 C C . CYS A 1 87 ? -5.926 -17.844 -22.812 1 97.56 87 CYS A C 1
ATOM 732 O O . CYS A 1 87 ? -5.184 -16.938 -22.422 1 97.56 87 CYS A O 1
ATOM 734 N N . PHE A 1 88 ? -6.02 -18.922 -22.078 1 98.38 88 PHE A N 1
ATOM 735 C CA . PHE A 1 88 ? -5.438 -19.062 -20.75 1 98.38 88 PHE A CA 1
ATOM 736 C C . PHE A 1 88 ? -3.939 -18.797 -20.781 1 98.38 88 PHE A C 1
ATOM 738 O O . PHE A 1 88 ? -3.445 -17.922 -20.062 1 98.38 88 PHE A O 1
ATOM 745 N N . ARG A 1 89 ? -3.246 -19.469 -21.656 1 97.81 89 ARG A N 1
ATOM 746 C CA . ARG A 1 89 ? -1.788 -19.406 -21.672 1 97.81 89 ARG A CA 1
ATOM 747 C C . ARG A 1 89 ? -1.304 -18.031 -22.109 1 97.81 89 ARG A C 1
ATOM 749 O O . ARG A 1 89 ? -0.35 -17.484 -21.547 1 97.81 89 ARG A O 1
ATOM 756 N N . GLU A 1 90 ? -1.924 -17.453 -23.062 1 97.94 90 GLU A N 1
ATOM 757 C CA . GLU A 1 90 ? -1.551 -16.125 -23.562 1 97.94 90 GLU A CA 1
ATOM 758 C C . GLU A 1 90 ? -1.705 -15.062 -22.469 1 97.94 90 GLU A C 1
ATOM 760 O O . GLU A 1 90 ? -0.792 -14.273 -22.234 1 97.94 90 GLU A O 1
ATOM 765 N N . VAL A 1 91 ? -2.836 -15.047 -21.828 1 98.31 91 VAL A N 1
ATOM 766 C CA . VAL A 1 91 ? -3.121 -14.078 -20.781 1 98.31 91 VAL A CA 1
ATOM 767 C C . VAL A 1 91 ? -2.162 -14.289 -19.609 1 98.31 91 VAL A C 1
ATOM 769 O O . VAL A 1 91 ? -1.585 -13.328 -19.094 1 98.31 91 VAL A O 1
ATOM 772 N N . PHE A 1 92 ? -1.989 -15.562 -19.297 1 98.44 92 PHE A N 1
ATOM 773 C CA . PHE A 1 92 ? -1.146 -15.898 -18.156 1 98.44 92 PHE A CA 1
ATOM 774 C C . PHE A 1 92 ? 0.308 -15.531 -18.438 1 98.44 92 PHE A C 1
ATOM 776 O O . PHE A 1 92 ? 0.993 -14.992 -17.562 1 98.44 92 PHE A O 1
ATOM 783 N N . GLU A 1 93 ? 0.802 -15.711 -19.594 1 97.5 93 GLU A N 1
ATOM 784 C CA . GLU A 1 93 ? 2.172 -15.375 -19.969 1 97.5 93 GLU A CA 1
ATOM 785 C C . GLU A 1 93 ? 2.426 -13.875 -19.844 1 97.5 93 GLU A C 1
ATOM 787 O O . GLU A 1 93 ? 3.473 -13.453 -19.344 1 97.5 93 GLU A O 1
ATOM 792 N N . LYS A 1 94 ? 1.532 -13.148 -20.297 1 96.88 94 LYS A N 1
ATOM 793 C CA . LYS A 1 94 ? 1.673 -11.703 -20.156 1 96.88 94 LYS A CA 1
ATOM 794 C C . LYS A 1 94 ? 1.665 -11.289 -18.688 1 96.88 94 LYS A C 1
ATOM 796 O O . LYS A 1 94 ? 2.451 -10.438 -18.266 1 96.88 94 LYS A O 1
ATOM 801 N N . TYR A 1 95 ? 0.785 -11.906 -17.938 1 97.5 95 TYR A N 1
ATOM 802 C CA . TYR A 1 95 ? 0.67 -11.57 -16.516 1 97.5 95 TYR A CA 1
ATOM 803 C C . TYR A 1 95 ? 1.972 -11.867 -15.781 1 97.5 95 TYR A C 1
ATOM 805 O O . TYR A 1 95 ? 2.438 -11.055 -14.984 1 97.5 95 TYR A O 1
ATOM 813 N N . ILE A 1 96 ? 2.547 -13.008 -16.031 1 97.12 96 ILE A N 1
ATOM 814 C CA . ILE A 1 96 ? 3.744 -13.406 -15.297 1 97.12 96 ILE A CA 1
ATOM 815 C C . ILE A 1 96 ? 4.91 -12.5 -15.68 1 97.12 96 ILE A C 1
ATOM 817 O O . ILE A 1 96 ? 5.781 -12.219 -14.859 1 97.12 96 ILE A O 1
ATOM 821 N N . LYS A 1 97 ? 4.949 -11.992 -16.891 1 95 97 LYS A N 1
ATOM 822 C CA . LYS A 1 97 ? 5.961 -11.016 -17.281 1 95 97 LYS A CA 1
ATOM 823 C C . LYS A 1 97 ? 5.824 -9.734 -16.469 1 95 97 LYS A C 1
ATOM 825 O O . LYS A 1 97 ? 6.82 -9.195 -15.984 1 95 97 LYS A O 1
ATOM 830 N N . ASP A 1 98 ? 4.648 -9.289 -16.375 1 92.94 98 ASP A N 1
ATOM 831 C CA . ASP A 1 98 ? 4.383 -8.102 -15.57 1 92.94 98 ASP A CA 1
ATOM 832 C C . ASP A 1 98 ? 4.781 -8.312 -14.117 1 92.94 98 ASP A C 1
ATOM 834 O O . ASP A 1 98 ? 5.359 -7.426 -13.484 1 92.94 98 ASP A O 1
ATOM 838 N N . MET A 1 99 ? 4.441 -9.469 -13.57 1 95.19 99 MET A N 1
ATOM 839 C CA . MET A 1 99 ? 4.738 -9.773 -12.172 1 95.19 99 MET A CA 1
ATOM 840 C C . MET A 1 99 ? 6.242 -9.836 -11.938 1 95.19 99 MET A C 1
ATOM 842 O O . MET A 1 99 ? 6.727 -9.445 -10.867 1 95.19 99 MET A O 1
ATOM 846 N N . LYS A 1 100 ? 6.93 -10.352 -12.891 1 94.12 100 LYS A N 1
ATOM 847 C CA . LYS A 1 100 ? 8.383 -10.391 -12.773 1 94.12 100 LYS A CA 1
ATOM 848 C C . LYS A 1 100 ? 8.961 -8.984 -12.648 1 94.12 100 LYS A C 1
ATOM 850 O O . LYS A 1 100 ? 9.75 -8.703 -11.742 1 94.12 100 LYS A O 1
ATOM 855 N N . LEU A 1 101 ? 8.578 -8.164 -13.531 1 90 101 LEU A N 1
ATOM 856 C CA . LEU A 1 101 ? 9.055 -6.789 -13.523 1 90 101 LEU A CA 1
ATOM 857 C C . LEU A 1 101 ? 8.656 -6.086 -12.227 1 90 101 LEU A C 1
ATOM 859 O O . LEU A 1 101 ? 9.469 -5.387 -11.617 1 90 101 LEU A O 1
ATOM 863 N N . LEU A 1 102 ? 7.473 -6.258 -11.828 1 89.25 102 LEU A N 1
ATOM 864 C CA . LEU A 1 102 ? 6.98 -5.645 -10.602 1 89.25 102 LEU A CA 1
ATOM 865 C C . LEU A 1 102 ? 7.758 -6.145 -9.391 1 89.25 102 LEU A C 1
ATOM 867 O O . LEU A 1 102 ? 8.102 -5.363 -8.508 1 89.25 102 LEU A O 1
ATOM 871 N N . SER A 1 103 ? 7.977 -7.406 -9.312 1 92.75 103 SER A N 1
ATOM 872 C CA . SER A 1 103 ? 8.68 -7.98 -8.172 1 92.75 103 SER A CA 1
ATOM 873 C C . SER A 1 103 ? 10.086 -7.402 -8.039 1 92.75 103 SER A C 1
ATOM 875 O O . SER A 1 103 ? 10.547 -7.121 -6.934 1 92.75 103 SER A O 1
ATOM 877 N N . GLU A 1 104 ? 10.773 -7.258 -9.109 1 91.69 104 GLU A N 1
ATOM 878 C CA . GLU A 1 104 ? 12.109 -6.664 -9.094 1 91.69 104 GLU A CA 1
ATOM 879 C C . GLU A 1 104 ? 12.062 -5.234 -8.555 1 91.69 104 GLU A C 1
ATOM 881 O O . GLU A 1 104 ? 12.875 -4.859 -7.711 1 91.69 104 GLU A O 1
ATOM 886 N N . SER A 1 105 ? 11.125 -4.551 -9.086 1 86.75 105 SER A N 1
ATOM 887 C CA . SER A 1 105 ? 10.953 -3.17 -8.641 1 86.75 105 SER A CA 1
ATOM 888 C C . SER A 1 105 ? 10.648 -3.107 -7.148 1 86.75 105 SER A C 1
ATOM 890 O O . SER A 1 105 ? 11.148 -2.227 -6.441 1 86.75 105 SER A O 1
ATOM 892 N N . LEU A 1 106 ? 9.836 -3.938 -6.633 1 88.38 106 LEU A N 1
ATOM 893 C CA . LEU A 1 106 ? 9.438 -3.969 -5.23 1 88.38 106 LEU A CA 1
ATOM 894 C C . LEU A 1 106 ? 10.625 -4.309 -4.336 1 88.38 106 LEU A C 1
ATOM 896 O O . LEU A 1 106 ? 10.812 -3.691 -3.285 1 88.38 106 LEU A O 1
ATOM 900 N N . LEU A 1 107 ? 11.398 -5.238 -4.746 1 91.56 107 LEU A N 1
ATOM 901 C CA . LEU A 1 107 ? 12.57 -5.617 -3.963 1 91.56 107 LEU A CA 1
ATOM 902 C C . LEU A 1 107 ? 13.57 -4.469 -3.895 1 91.56 107 LEU A C 1
ATOM 904 O O . LEU A 1 107 ? 14.164 -4.219 -2.842 1 91.56 107 LEU A O 1
ATOM 908 N N . LYS A 1 108 ? 13.742 -3.785 -4.996 1 89.75 108 LYS A N 1
ATOM 909 C CA . LYS A 1 108 ? 14.609 -2.607 -5.008 1 89.75 108 LYS A CA 1
ATOM 910 C C . LYS A 1 108 ? 14.055 -1.514 -4.098 1 89.75 108 LYS A C 1
ATOM 912 O O . LYS A 1 108 ? 14.805 -0.876 -3.357 1 89.75 108 LYS A O 1
ATOM 917 N N . ALA A 1 109 ? 12.805 -1.33 -4.215 1 85.94 109 ALA A N 1
ATOM 918 C CA . ALA A 1 109 ? 12.156 -0.315 -3.389 1 85.94 109 ALA A CA 1
ATOM 919 C C . ALA A 1 109 ? 12.312 -0.633 -1.904 1 85.94 109 ALA A C 1
ATOM 921 O O . ALA A 1 109 ? 12.523 0.268 -1.089 1 85.94 109 ALA A O 1
ATOM 922 N N . MET A 1 110 ? 12.203 -1.835 -1.51 1 87.94 110 MET A N 1
ATOM 923 C CA . MET A 1 110 ? 12.375 -2.258 -0.123 1 87.94 110 MET A CA 1
ATOM 924 C C . MET A 1 110 ? 13.789 -1.959 0.365 1 87.94 110 MET A C 1
ATOM 926 O O . MET A 1 110 ? 13.969 -1.447 1.471 1 87.94 110 MET A O 1
ATOM 930 N N . ALA A 1 111 ? 14.742 -2.281 -0.458 1 90.62 111 ALA A N 1
ATOM 931 C CA . ALA A 1 111 ? 16.125 -1.979 -0.107 1 90.62 111 ALA A CA 1
ATOM 932 C C . ALA A 1 111 ? 16.328 -0.482 0.109 1 90.62 111 ALA A C 1
ATOM 934 O O . ALA A 1 111 ? 16.922 -0.066 1.1 1 90.62 111 ALA A O 1
ATOM 935 N N . ALA A 1 112 ? 15.797 0.276 -0.795 1 85.44 112 ALA A N 1
ATOM 936 C CA . ALA A 1 112 ? 15.922 1.729 -0.723 1 85.44 112 ALA A CA 1
ATOM 937 C C . ALA A 1 112 ? 15.289 2.27 0.556 1 85.44 112 ALA A C 1
ATOM 939 O O . ALA A 1 112 ? 15.805 3.207 1.165 1 85.44 112 ALA A O 1
ATOM 940 N N . SER A 1 113 ? 14.188 1.714 0.917 1 82.88 113 SER A N 1
ATOM 941 C CA . SER A 1 113 ? 13.477 2.174 2.105 1 82.88 113 SER A CA 1
ATOM 942 C C . SER A 1 113 ? 14.305 1.951 3.365 1 82.88 113 SER A C 1
ATOM 944 O O . SER A 1 113 ? 14.07 2.59 4.395 1 82.88 113 SER A O 1
ATOM 946 N N . LEU A 1 114 ? 15.242 1.074 3.348 1 86.38 114 LEU A N 1
ATOM 947 C CA . LEU A 1 114 ? 16.094 0.78 4.496 1 86.38 114 LEU A CA 1
ATOM 948 C C . LEU A 1 114 ? 17.453 1.435 4.344 1 86.38 114 LEU A C 1
ATOM 950 O O . LEU A 1 114 ? 18.359 1.21 5.16 1 86.38 114 LEU A O 1
ATOM 954 N N . ASN A 1 115 ? 17.594 2.141 3.311 1 85.94 115 ASN A N 1
ATOM 955 C CA . ASN A 1 115 ? 18.828 2.873 3.02 1 85.94 115 ASN A CA 1
ATOM 956 C C . ASN A 1 115 ? 20.016 1.934 2.869 1 85.94 115 ASN A C 1
ATOM 958 O O . ASN A 1 115 ? 21.078 2.17 3.453 1 85.94 115 ASN A O 1
ATOM 962 N N . VAL A 1 116 ? 19.797 0.884 2.209 1 91.56 116 VAL A N 1
ATOM 963 C CA . VAL A 1 116 ? 20.859 -0.048 1.867 1 91.56 116 VAL A CA 1
ATOM 964 C C . VAL A 1 116 ? 21.016 -0.123 0.35 1 91.56 116 VAL A C 1
ATOM 966 O O . VAL A 1 116 ? 20.297 0.551 -0.389 1 91.56 116 VAL A O 1
ATOM 969 N N . GLU A 1 117 ? 22.047 -0.906 -0.073 1 92.31 117 GLU A N 1
ATOM 970 C CA . GLU A 1 117 ? 22.328 -0.985 -1.504 1 92.31 117 GLU A CA 1
ATOM 971 C C . GLU A 1 117 ? 21.094 -1.461 -2.281 1 92.31 117 GLU A C 1
ATOM 973 O O . GLU A 1 117 ? 20.406 -2.391 -1.855 1 92.31 117 GLU A O 1
ATOM 978 N N . GLU A 1 118 ? 20.891 -0.978 -3.396 1 86.81 118 GLU A N 1
ATOM 979 C CA . GLU A 1 118 ? 19.672 -1.102 -4.191 1 86.81 118 GLU A CA 1
ATOM 980 C C . GLU A 1 118 ? 19.375 -2.561 -4.516 1 86.81 118 GLU A C 1
ATOM 982 O O . GLU A 1 118 ? 18.219 -2.986 -4.473 1 86.81 118 GLU A O 1
ATOM 987 N N . ASN A 1 119 ? 20.359 -3.34 -4.754 1 92.75 119 ASN A N 1
ATOM 988 C CA . ASN A 1 119 ? 20.125 -4.684 -5.27 1 92.75 119 ASN A CA 1
ATOM 989 C C . ASN A 1 119 ? 20.359 -5.742 -4.195 1 92.75 119 ASN A C 1
ATOM 991 O O . ASN A 1 119 ? 20.375 -6.941 -4.488 1 92.75 119 ASN A O 1
ATOM 995 N N . CYS A 1 120 ? 20.406 -5.348 -2.963 1 94.56 120 CYS A N 1
ATOM 996 C CA . CYS A 1 120 ? 20.859 -6.297 -1.951 1 94.56 120 CYS A CA 1
ATOM 997 C C . CYS A 1 120 ? 19.859 -7.43 -1.782 1 94.56 120 CYS A C 1
ATOM 999 O O . CYS A 1 120 ? 20.234 -8.594 -1.651 1 94.56 120 CYS A O 1
ATOM 1001 N N . PHE A 1 121 ? 18.578 -7.156 -1.798 1 94.62 121 PHE A N 1
ATOM 1002 C CA . PHE A 1 121 ? 17.578 -8.203 -1.688 1 94.62 121 PHE A CA 1
ATOM 1003 C C . PHE A 1 121 ? 17.438 -8.9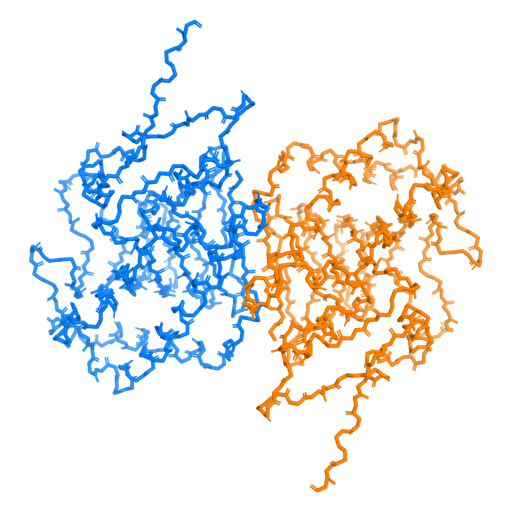69 -3.002 1 94.62 121 PHE A C 1
ATOM 1005 O O . PHE A 1 121 ? 17.344 -10.195 -3.008 1 94.62 121 PHE A O 1
ATOM 1012 N N . LEU A 1 122 ? 17.422 -8.234 -4.07 1 94.38 122 LEU A N 1
ATOM 1013 C CA . LEU A 1 122 ? 17.297 -8.844 -5.395 1 94.38 122 LEU A CA 1
ATOM 1014 C C . LEU A 1 122 ? 18.453 -9.797 -5.664 1 94.38 122 LEU A C 1
ATOM 1016 O O . LEU A 1 122 ? 18.266 -10.875 -6.23 1 94.38 122 LEU A O 1
ATOM 1020 N N . ASP A 1 123 ? 19.656 -9.406 -5.277 1 95 123 ASP A N 1
ATOM 1021 C CA . ASP A 1 123 ? 20.844 -10.242 -5.473 1 95 123 ASP A CA 1
ATOM 1022 C C . ASP A 1 123 ? 20.703 -11.57 -4.73 1 95 123 ASP A C 1
ATOM 1024 O O . ASP A 1 123 ? 21.156 -12.609 -5.223 1 95 123 ASP A O 1
ATOM 1028 N N . GLN A 1 124 ? 20.109 -11.539 -3.596 1 94.94 124 GLN A N 1
ATOM 1029 C CA . GLN A 1 124 ? 19.953 -12.766 -2.826 1 94.94 124 GLN A CA 1
ATOM 1030 C C . GLN A 1 124 ? 18.875 -13.664 -3.439 1 94.94 124 GLN A C 1
ATOM 1032 O O . GLN A 1 124 ? 18.828 -14.867 -3.16 1 94.94 124 GLN A O 1
ATOM 1037 N N . CYS A 1 125 ? 17.969 -13.109 -4.18 1 93.75 125 CYS A N 1
ATOM 1038 C CA . CYS A 1 125 ? 17.031 -13.93 -4.922 1 93.75 125 CYS A CA 1
ATOM 1039 C C . CYS A 1 125 ? 17.719 -14.68 -6.051 1 93.75 125 CYS A C 1
ATOM 1041 O O . CYS A 1 125 ? 17.297 -15.773 -6.43 1 93.75 125 CYS A O 1
ATOM 1043 N N . GLY A 1 126 ? 18.766 -14.039 -6.594 1 91.62 126 GLY A N 1
ATOM 1044 C CA . GLY A 1 126 ? 19.562 -14.695 -7.609 1 91.62 126 GLY A CA 1
ATOM 1045 C C . GLY A 1 126 ? 18.984 -14.578 -9.008 1 91.62 126 GLY A C 1
ATOM 1046 O O . GLY A 1 126 ? 17.812 -14.227 -9.164 1 91.62 126 GLY A O 1
ATOM 1047 N N . GLU A 1 127 ? 19.703 -14.953 -9.961 1 86.94 127 GLU A N 1
ATOM 1048 C CA . GLU A 1 127 ? 19.297 -14.859 -11.367 1 86.94 127 GLU A CA 1
ATOM 1049 C C . GLU A 1 127 ? 18.281 -15.938 -11.719 1 86.94 127 GLU A C 1
ATOM 1051 O O . GLU A 1 127 ? 17.453 -15.742 -12.609 1 86.94 127 GLU A O 1
ATOM 1056 N N . ARG A 1 128 ? 18.359 -17 -11 1 89.31 128 ARG A N 1
ATOM 1057 C CA . ARG A 1 128 ? 17.453 -18.094 -11.305 1 89.31 128 ARG A CA 1
ATOM 1058 C C . ARG A 1 128 ? 16.438 -18.297 -10.195 1 89.31 128 ARG A C 1
ATOM 1060 O O . ARG A 1 128 ? 15.953 -19.406 -9.977 1 89.31 128 ARG A O 1
ATOM 1067 N N . GLY A 1 129 ? 16.25 -17.266 -9.43 1 92 129 GLY A N 1
ATOM 1068 C CA . GLY A 1 129 ? 15.141 -17.344 -8.492 1 92 129 GLY A CA 1
ATOM 1069 C C . GLY A 1 129 ? 13.852 -17.812 -9.141 1 92 129 GLY A C 1
ATOM 1070 O O . GLY A 1 129 ? 13.57 -17.484 -10.289 1 92 129 GLY A O 1
ATOM 1071 N N . ASN A 1 130 ? 13.078 -18.594 -8.398 1 93.88 130 ASN A N 1
ATOM 1072 C CA . ASN A 1 130 ? 11.883 -19.203 -8.953 1 93.88 130 ASN A CA 1
ATOM 1073 C C . ASN A 1 130 ? 10.648 -18.328 -8.758 1 93.88 130 ASN A C 1
ATOM 1075 O O . ASN A 1 130 ? 10.578 -17.547 -7.801 1 93.88 130 ASN A O 1
ATOM 1079 N N . MET A 1 131 ? 9.852 -18.406 -9.711 1 96.62 131 MET A N 1
ATOM 1080 C CA . MET A 1 131 ? 8.508 -17.844 -9.609 1 96.62 131 MET A CA 1
ATOM 1081 C C . MET A 1 131 ? 7.453 -18.938 -9.734 1 96.62 131 MET A C 1
ATOM 1083 O O . MET A 1 131 ? 7.52 -19.766 -10.641 1 96.62 131 MET A O 1
ATOM 1087 N N . ILE A 1 132 ? 6.547 -18.969 -8.75 1 97.19 132 ILE A N 1
ATOM 1088 C CA . ILE A 1 132 ? 5.473 -19.953 -8.711 1 97.19 132 ILE A CA 1
ATOM 1089 C C . ILE A 1 132 ? 4.121 -19.25 -8.695 1 97.19 132 ILE A C 1
ATOM 1091 O O . ILE A 1 132 ? 3.943 -18.25 -7.992 1 97.19 132 ILE A O 1
ATOM 1095 N N . ALA A 1 133 ? 3.234 -19.75 -9.5 1 98.19 133 ALA A N 1
ATOM 1096 C CA . ALA A 1 133 ? 1.871 -19.219 -9.508 1 98.19 133 ALA A CA 1
ATOM 1097 C C . ALA A 1 133 ? 0.893 -20.219 -8.898 1 98.19 133 ALA A C 1
ATOM 1099 O O . ALA A 1 133 ? 0.982 -21.422 -9.148 1 98.19 133 ALA A O 1
ATOM 1100 N N . ARG A 1 134 ? 0.042 -19.766 -8.047 1 97.38 134 ARG A N 1
ATOM 1101 C CA . ARG A 1 134 ? -1.024 -20.578 -7.48 1 97.38 134 ARG A CA 1
ATOM 1102 C C . ARG A 1 134 ? -2.387 -19.938 -7.695 1 97.38 134 ARG A C 1
ATOM 1104 O O . ARG A 1 134 ? -2.701 -18.922 -7.066 1 97.38 134 ARG A O 1
ATOM 1111 N N . PHE A 1 135 ? -3.186 -20.5 -8.633 1 98.12 135 PHE A N 1
ATOM 1112 C CA . PHE A 1 135 ? -4.594 -20.141 -8.758 1 98.12 135 PHE A CA 1
ATOM 1113 C C . PHE A 1 135 ? -5.426 -20.812 -7.676 1 98.12 135 PHE A C 1
ATOM 1115 O O . PHE A 1 135 ? -5.344 -22.031 -7.492 1 98.12 135 PHE A O 1
ATOM 1122 N N . ASN A 1 136 ? -6.207 -20.047 -6.965 1 97.31 136 ASN A N 1
ATOM 1123 C CA . ASN A 1 136 ? -7.031 -20.594 -5.887 1 97.31 136 ASN A CA 1
ATOM 1124 C C . ASN A 1 136 ? -8.516 -20.391 -6.164 1 97.31 136 ASN A C 1
ATOM 1126 O O . ASN A 1 136 ? -8.945 -19.297 -6.527 1 97.31 136 ASN A O 1
ATOM 1130 N N . PHE A 1 137 ? -9.25 -21.422 -5.965 1 96.69 137 PHE A N 1
ATOM 1131 C CA . PHE A 1 137 ? -10.703 -21.391 -6.035 1 96.69 137 PHE A CA 1
ATOM 1132 C C . PHE A 1 137 ? -11.32 -21.875 -4.723 1 96.69 137 PHE A C 1
ATOM 1134 O O . PHE A 1 137 ? -11.07 -23 -4.293 1 96.69 137 PHE A O 1
ATOM 1141 N N . TYR A 1 138 ? -12.086 -21 -4.082 1 96.06 138 TYR A N 1
ATOM 1142 C CA . TYR A 1 138 ? -12.82 -21.328 -2.867 1 96.06 138 TYR A CA 1
ATOM 1143 C C . TYR A 1 138 ? -14.32 -21.391 -3.143 1 96.06 138 TYR A C 1
ATOM 1145 O O . TYR A 1 138 ? -14.984 -20.359 -3.234 1 96.06 138 TYR A O 1
ATOM 1153 N N . PRO A 1 139 ? -14.836 -22.562 -3.26 1 93.62 139 PRO A N 1
ATOM 1154 C CA . PRO A 1 139 ? -16.281 -22.656 -3.488 1 93.62 139 PRO A CA 1
ATOM 1155 C C . PRO A 1 139 ? -17.094 -22.219 -2.273 1 93.62 139 PRO A C 1
ATOM 1157 O O . PRO A 1 139 ? -16.562 -22.156 -1.16 1 93.62 139 PRO A O 1
ATOM 1160 N N . PRO A 1 140 ? -18.359 -21.891 -2.564 1 93.88 140 PRO A N 1
ATOM 1161 C CA . PRO A 1 140 ? -19.203 -21.625 -1.398 1 93.88 140 PRO A CA 1
ATOM 1162 C C . PRO A 1 140 ? -19.156 -22.75 -0.375 1 93.88 140 PRO A C 1
ATOM 1164 O O . PRO A 1 140 ? -19.125 -23.922 -0.749 1 93.88 140 PRO A O 1
ATOM 1167 N N . CYS A 1 141 ? -19.094 -22.375 0.862 1 91.5 141 CYS A N 1
ATOM 1168 C CA . CYS A 1 141 ? -19 -23.328 1.962 1 91.5 141 CYS A CA 1
ATOM 1169 C C . CYS A 1 141 ? -20.203 -23.219 2.887 1 91.5 141 CYS A C 1
ATOM 1171 O O . CYS A 1 141 ? -20.438 -22.172 3.486 1 91.5 141 CYS A O 1
ATOM 1173 N N . PRO A 1 142 ? -20.906 -24.297 3.051 1 88.88 142 PRO A N 1
ATOM 1174 C CA . PRO A 1 142 ? -22.094 -24.25 3.902 1 88.88 142 PRO A CA 1
ATOM 1175 C C . PRO A 1 142 ? -21.766 -23.953 5.363 1 88.88 142 PRO A C 1
ATOM 1177 O O . PRO A 1 142 ? -22.594 -23.438 6.102 1 88.88 142 PRO A O 1
ATOM 1180 N N . ARG A 1 143 ? -20.562 -24.25 5.801 1 87.38 143 ARG A N 1
ATOM 1181 C CA . ARG A 1 143 ? -20.172 -24.047 7.191 1 87.38 143 ARG A CA 1
ATOM 1182 C C . ARG A 1 143 ? -18.891 -23.203 7.285 1 87.38 143 ARG A C 1
ATOM 1184 O O . ARG A 1 143 ? -17.875 -23.672 7.781 1 87.38 143 ARG A O 1
ATOM 1191 N N . PRO A 1 144 ? -19.047 -21.969 6.922 1 87.81 144 PRO A N 1
ATOM 1192 C CA . PRO A 1 144 ? -17.859 -21.094 6.941 1 87.81 144 PRO A CA 1
ATOM 1193 C C . PRO A 1 144 ? -17.359 -20.812 8.352 1 87.81 144 PRO A C 1
ATOM 1195 O O . PRO A 1 144 ? -16.25 -20.297 8.531 1 87.81 144 PRO A O 1
ATOM 1198 N N . ASP A 1 145 ? -18.062 -21.125 9.375 1 87.06 145 ASP A N 1
ATOM 1199 C CA . ASP A 1 145 ? -17.719 -20.859 10.766 1 87.06 145 ASP A CA 1
ATOM 1200 C C . ASP A 1 145 ? -16.672 -21.844 11.273 1 87.06 145 ASP A C 1
ATOM 1202 O O . ASP A 1 145 ? -15.969 -21.578 12.242 1 87.06 145 ASP A O 1
ATOM 1206 N N . VAL A 1 146 ? -16.562 -23.016 10.555 1 86.56 146 VAL A N 1
ATOM 1207 C CA . VAL A 1 146 ? -15.656 -24.016 11.102 1 86.56 146 VAL A CA 1
ATOM 1208 C C . VAL A 1 146 ? -14.68 -24.469 10.023 1 86.56 146 VAL A C 1
ATOM 1210 O O . VAL A 1 146 ? -13.82 -25.328 10.273 1 86.56 146 VAL A O 1
ATOM 1213 N N . VAL A 1 147 ? -14.859 -24.016 8.891 1 86.31 147 VAL A N 1
ATOM 1214 C CA . VAL A 1 147 ? -14.008 -24.453 7.785 1 86.31 147 VAL A CA 1
ATOM 1215 C C . VAL A 1 147 ? -13.258 -23.25 7.207 1 86.31 147 VAL A C 1
ATOM 1217 O O . VAL A 1 147 ? -13.844 -22.203 6.938 1 86.31 147 VAL A O 1
ATOM 1220 N N . LEU A 1 148 ? -11.891 -23.438 7.082 1 90.81 148 LEU A N 1
ATOM 1221 C CA . LEU A 1 148 ? -11.07 -22.391 6.477 1 90.81 148 LEU A CA 1
ATOM 1222 C C . LEU A 1 148 ? -10.797 -22.703 5.008 1 90.81 148 LEU A C 1
ATOM 1224 O O . LEU A 1 148 ? -10.766 -23.859 4.609 1 90.81 148 LEU A O 1
ATOM 1228 N N . GLY A 1 149 ? -10.664 -21.641 4.23 1 92.62 149 GLY A N 1
ATOM 1229 C CA . GLY A 1 149 ? -10.172 -21.828 2.877 1 92.62 149 GLY A CA 1
ATOM 1230 C C . GLY A 1 149 ? -8.719 -22.281 2.826 1 92.62 149 GLY A C 1
ATOM 1231 O O . GLY A 1 149 ? -8.383 -23.234 2.125 1 92.62 149 GLY A O 1
ATOM 1232 N N . VAL A 1 150 ? -7.898 -21.562 3.537 1 91.44 150 VAL A N 1
ATOM 1233 C CA . VAL A 1 150 ? -6.496 -21.906 3.752 1 91.44 150 VAL A CA 1
ATOM 1234 C C . VAL A 1 150 ? -6.141 -21.734 5.227 1 91.44 150 VAL A C 1
ATOM 1236 O O . VAL A 1 150 ? -6.414 -20.703 5.824 1 91.44 150 VAL A O 1
ATOM 1239 N N . LYS A 1 151 ? -5.551 -22.688 5.812 1 89.31 151 LYS A N 1
ATOM 1240 C CA . LYS A 1 151 ? -5.148 -22.656 7.215 1 89.31 151 LYS A CA 1
ATOM 1241 C C . LYS A 1 151 ? -4.102 -21.578 7.461 1 89.31 151 LYS A C 1
ATOM 1243 O O . LYS A 1 151 ? -3.475 -21.078 6.52 1 89.31 151 LYS A O 1
ATOM 1248 N N . GLN A 1 152 ? -3.93 -21.234 8.719 1 90.12 152 GLN A N 1
ATOM 1249 C CA . GLN A 1 152 ? -2.967 -20.203 9.086 1 90.12 152 GLN A CA 1
ATOM 1250 C C . GLN A 1 152 ? -1.551 -20.594 8.68 1 90.12 152 GLN A C 1
ATOM 1252 O O . GLN A 1 152 ? -1.162 -21.75 8.82 1 90.12 152 GLN A O 1
ATOM 1257 N N . HIS A 1 153 ? -0.802 -19.688 8.141 1 89.5 153 HIS A N 1
ATOM 1258 C CA . HIS A 1 153 ? 0.572 -19.922 7.703 1 89.5 153 HIS A CA 1
ATOM 1259 C C . HIS A 1 153 ? 1.281 -18.609 7.402 1 89.5 153 HIS A C 1
ATOM 1261 O O . HIS A 1 153 ? 0.653 -17.547 7.387 1 89.5 153 HIS A O 1
ATOM 1267 N N . ALA A 1 154 ? 2.541 -18.641 7.277 1 91 154 ALA A N 1
ATOM 1268 C CA . ALA A 1 154 ? 3.359 -17.562 6.707 1 91 154 ALA A CA 1
ATOM 1269 C C . ALA A 1 154 ? 4.051 -18.031 5.43 1 91 154 ALA A C 1
ATOM 1271 O O . ALA A 1 154 ? 4.383 -19.219 5.289 1 91 154 ALA A O 1
ATOM 1272 N N . ASP A 1 155 ? 4.219 -17.125 4.531 1 92.25 155 ASP A N 1
ATOM 1273 C CA . ASP A 1 155 ? 4.773 -17.5 3.232 1 92.25 155 ASP A CA 1
ATOM 1274 C C . ASP A 1 155 ? 6.281 -17.734 3.324 1 92.25 155 ASP A C 1
ATOM 1276 O O . ASP A 1 155 ? 6.996 -16.953 3.967 1 92.25 155 ASP A O 1
ATOM 1280 N N . SER A 1 156 ? 6.734 -18.719 2.689 1 93.56 156 SER A N 1
ATOM 1281 C CA . SER A 1 156 ? 8.164 -19 2.643 1 93.56 156 SER A CA 1
ATOM 1282 C C . SER A 1 156 ? 8.859 -18.172 1.576 1 93.56 156 SER A C 1
ATOM 1284 O O . SER A 1 156 ? 10.086 -18.172 1.476 1 93.56 156 SER A O 1
ATOM 1286 N N . SER A 1 157 ? 8.195 -17.438 0.777 1 95.19 157 SER A N 1
ATOM 1287 C CA . SER A 1 157 ? 8.711 -16.656 -0.345 1 95.19 157 SER A CA 1
ATOM 1288 C C . SER A 1 157 ? 9.516 -15.453 0.138 1 95.19 157 SER A C 1
ATOM 1290 O O . SER A 1 157 ? 9.594 -15.195 1.342 1 95.19 157 SER A O 1
ATOM 1292 N N . ALA A 1 158 ? 10.242 -14.805 -0.812 1 95.44 158 ALA A N 1
ATOM 1293 C CA . ALA A 1 158 ? 10.719 -13.445 -0.539 1 95.44 158 ALA A CA 1
ATOM 1294 C C . ALA A 1 158 ? 9.555 -12.469 -0.419 1 95.44 158 ALA A C 1
ATOM 1296 O O . ALA A 1 158 ? 9.336 -11.883 0.642 1 95.44 158 ALA A O 1
ATOM 1297 N N . ILE A 1 159 ? 8.828 -12.359 -1.476 1 94 159 ILE A N 1
ATOM 1298 C CA . ILE A 1 159 ? 7.566 -11.625 -1.458 1 94 159 ILE A CA 1
ATOM 1299 C C . ILE A 1 159 ? 6.5 -12.414 -2.219 1 94 159 ILE A C 1
ATOM 1301 O O . ILE A 1 159 ? 6.824 -13.281 -3.035 1 94 159 ILE A O 1
ATOM 1305 N N . THR A 1 160 ? 5.285 -12.148 -1.887 1 95.56 160 THR A N 1
ATOM 1306 C CA . THR A 1 160 ? 4.121 -12.703 -2.568 1 95.56 160 THR A CA 1
ATOM 1307 C C . THR A 1 160 ? 3.213 -11.586 -3.08 1 95.56 160 THR A C 1
ATOM 1309 O O . THR A 1 160 ? 2.896 -10.648 -2.346 1 95.56 160 THR A O 1
ATOM 1312 N N . ILE A 1 161 ? 2.893 -11.641 -4.348 1 94.12 161 ILE A N 1
ATOM 1313 C CA . ILE A 1 161 ? 1.964 -10.695 -4.957 1 94.12 161 ILE A CA 1
ATOM 1314 C C . ILE A 1 161 ? 0.609 -11.367 -5.168 1 94.12 161 ILE A C 1
ATOM 1316 O O . ILE A 1 161 ? 0.509 -12.367 -5.883 1 94.12 161 ILE A O 1
ATOM 1320 N N . LEU A 1 162 ? -0.418 -10.781 -4.574 1 94.88 162 LEU A N 1
ATOM 1321 C CA . LEU A 1 162 ? -1.728 -11.422 -4.594 1 94.88 162 LEU A CA 1
ATOM 1322 C C . LEU A 1 162 ? -2.746 -10.562 -5.336 1 94.88 162 LEU A C 1
ATOM 1324 O O . LEU A 1 162 ? -2.941 -9.398 -5 1 94.88 162 LEU A O 1
ATOM 1328 N N . LEU A 1 163 ? -3.295 -11.133 -6.402 1 95.19 163 LEU A N 1
ATOM 1329 C CA . LEU A 1 163 ? -4.504 -10.594 -7.008 1 95.19 163 LEU A CA 1
ATOM 1330 C C . LEU A 1 163 ? -5.75 -11.172 -6.348 1 95.19 163 LEU A C 1
ATOM 1332 O O . LEU A 1 163 ? -6.082 -12.344 -6.562 1 95.19 163 LEU A O 1
ATOM 1336 N N . GLN A 1 164 ? -6.414 -10.383 -5.543 1 93.5 164 GLN A N 1
ATOM 1337 C CA . GLN A 1 164 ? -7.574 -10.859 -4.793 1 93.5 164 GLN A CA 1
ATOM 1338 C C . GLN A 1 164 ? -8.812 -10.922 -5.688 1 93.5 164 GLN A C 1
ATOM 1340 O O . GLN A 1 164 ? -8.828 -10.359 -6.781 1 93.5 164 GLN A O 1
ATOM 1345 N N . ASP A 1 165 ? -9.797 -11.656 -5.184 1 96.12 165 ASP A N 1
ATOM 1346 C CA . ASP A 1 165 ? -11.109 -11.586 -5.82 1 96.12 165 ASP A CA 1
ATOM 1347 C C . ASP A 1 165 ? -11.625 -10.148 -5.875 1 96.12 165 ASP A C 1
ATOM 1349 O O . ASP A 1 165 ? -11.359 -9.359 -4.965 1 96.12 165 ASP A O 1
ATOM 1353 N N . LYS A 1 166 ? -12.328 -9.914 -6.934 1 90.44 166 LYS A N 1
ATOM 1354 C CA . LYS A 1 166 ? -12.805 -8.547 -7.148 1 90.44 166 LYS A CA 1
ATOM 1355 C C . LYS A 1 166 ? -13.844 -8.156 -6.105 1 90.44 166 LYS A C 1
ATOM 1357 O O . LYS A 1 166 ? -13.922 -6.988 -5.707 1 90.44 166 LYS A O 1
ATOM 1362 N N . GLU A 1 167 ? -14.578 -9.078 -5.574 1 91.44 167 GLU A N 1
ATOM 1363 C CA . GLU A 1 167 ? -15.773 -8.75 -4.812 1 91.44 167 GLU A CA 1
ATOM 1364 C C . GLU A 1 167 ? -15.781 -9.445 -3.455 1 91.44 167 GLU A C 1
ATOM 1366 O O . GLU A 1 167 ? -16.453 -8.992 -2.523 1 91.44 167 GLU A O 1
ATOM 1371 N N . VAL A 1 168 ? -15.156 -10.508 -3.389 1 94.19 168 VAL A N 1
ATOM 1372 C CA . VAL A 1 168 ? -15.312 -11.352 -2.205 1 94.19 168 VAL A CA 1
ATOM 1373 C C . VAL A 1 168 ? -14.055 -11.273 -1.344 1 94.19 168 VAL A C 1
ATOM 1375 O O . VAL A 1 168 ? -12.977 -11.688 -1.771 1 94.19 168 VAL A O 1
ATOM 1378 N N . GLU A 1 169 ? -14.242 -10.734 -0.185 1 91.25 169 GLU A N 1
ATOM 1379 C CA . GLU A 1 169 ? -13.156 -10.711 0.794 1 91.25 169 GLU A CA 1
ATOM 1380 C C . GLU A 1 169 ? -12.953 -12.086 1.418 1 91.25 169 GLU A C 1
ATOM 1382 O O . GLU A 1 169 ? -13.781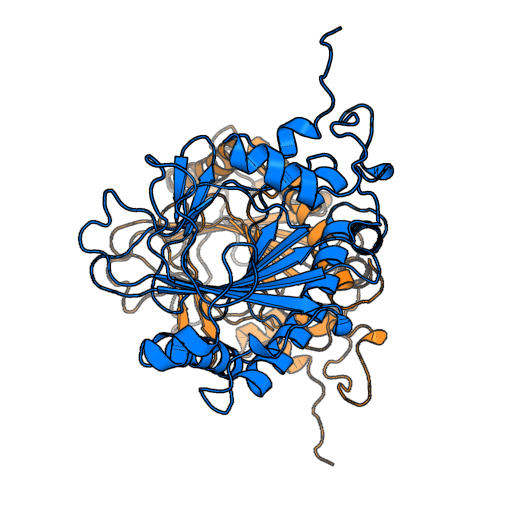 -12.984 1.249 1 91.25 169 GLU A O 1
ATOM 1387 N N . GLY A 1 170 ? -11.766 -12.289 2.141 1 93.62 170 GLY A N 1
ATOM 1388 C CA . GLY A 1 170 ? -11.547 -13.562 2.801 1 93.62 170 GLY A CA 1
ATOM 1389 C C . GLY A 1 170 ? -10.188 -13.664 3.479 1 93.62 170 GLY A C 1
ATOM 1390 O O . GLY A 1 170 ? -9.992 -14.492 4.371 1 93.62 170 GLY A O 1
ATOM 1391 N N . LEU A 1 171 ? -9.273 -12.875 3.082 1 92.94 171 LEU A N 1
ATOM 1392 C CA . LEU A 1 171 ? -7.926 -12.906 3.646 1 92.94 171 LEU A CA 1
ATOM 1393 C C . LEU A 1 171 ? -7.883 -12.203 4.996 1 92.94 171 LEU A C 1
ATOM 1395 O O . LEU A 1 171 ? -8.43 -11.109 5.148 1 92.94 171 LEU A O 1
ATOM 1399 N N . GLN A 1 172 ? -7.305 -12.914 5.953 1 90.88 172 GLN A N 1
ATOM 1400 C CA . GLN A 1 172 ? -7.066 -12.312 7.262 1 90.88 172 GLN A CA 1
ATOM 1401 C C . GLN A 1 172 ? -5.59 -12.398 7.648 1 90.88 172 GLN A C 1
ATOM 1403 O O . GLN A 1 172 ? -4.898 -13.352 7.273 1 90.88 172 GLN A O 1
ATOM 1408 N N . VAL A 1 173 ? -5.176 -11.484 8.352 1 87.94 173 VAL A N 1
ATOM 1409 C CA . VAL A 1 173 ? -3.809 -11.453 8.867 1 87.94 173 VAL A CA 1
ATOM 1410 C C . VAL A 1 173 ? -3.828 -11.43 10.391 1 87.94 173 VAL A C 1
ATOM 1412 O O . VAL A 1 173 ? -4.707 -10.812 11 1 87.94 173 VAL A O 1
ATOM 1415 N N . LEU A 1 174 ? -2.908 -12.164 10.969 1 86.75 174 LEU A N 1
ATOM 1416 C CA . LEU A 1 174 ? -2.773 -12.203 12.414 1 86.75 174 LEU A CA 1
ATOM 1417 C C . LEU A 1 174 ? -1.868 -11.078 12.906 1 86.75 174 LEU A C 1
ATOM 1419 O O . LEU A 1 174 ? -0.729 -10.945 12.453 1 86.75 174 LEU A O 1
ATOM 1423 N N . LYS A 1 175 ? -2.406 -10.281 13.773 1 78.38 175 LYS A N 1
ATOM 1424 C CA . LYS A 1 175 ? -1.635 -9.227 14.422 1 78.38 175 LYS A CA 1
ATOM 1425 C C . LYS A 1 175 ? -1.98 -9.133 15.906 1 78.38 175 LYS A C 1
ATOM 1427 O O . LYS A 1 175 ? -3.15 -9 16.266 1 78.38 175 LYS A O 1
ATOM 1432 N N . ASP A 1 176 ? -0.957 -9.203 16.797 1 78.06 176 ASP A N 1
ATOM 1433 C CA . ASP A 1 176 ? -1.138 -9.148 18.234 1 78.06 176 ASP A CA 1
ATOM 1434 C C . ASP A 1 176 ? -2.242 -10.102 18.688 1 78.06 176 ASP A C 1
ATOM 1436 O O . ASP A 1 176 ? -3.166 -9.695 19.391 1 78.06 176 ASP A O 1
ATOM 1440 N N . ASP A 1 177 ? -2.232 -11.172 18.109 1 84.81 177 ASP A N 1
ATOM 1441 C CA . ASP A 1 177 ? -3.09 -12.297 18.469 1 84.81 177 ASP A CA 1
ATOM 1442 C C . ASP A 1 177 ? -4.539 -12.039 18.062 1 84.81 177 ASP A C 1
ATOM 1444 O O . ASP A 1 177 ? -5.461 -12.625 18.625 1 84.81 177 ASP A O 1
ATOM 1448 N N . GLN A 1 178 ? -4.652 -11.109 17.219 1 84.88 178 GLN A N 1
ATOM 1449 C CA . GLN A 1 178 ? -5.977 -10.836 16.672 1 84.88 178 GLN A CA 1
ATOM 1450 C C . GLN A 1 178 ? -5.973 -10.945 15.148 1 84.88 178 GLN A C 1
ATOM 1452 O O . GLN A 1 178 ? -5.016 -10.523 14.5 1 84.88 178 GLN A O 1
ATOM 1457 N N . TRP A 1 179 ? -7.086 -11.477 14.625 1 87.44 179 TRP A N 1
ATOM 1458 C CA . TRP A 1 179 ? -7.234 -11.594 13.172 1 87.44 179 TRP A CA 1
ATOM 1459 C C . TRP A 1 179 ? -7.887 -10.344 12.594 1 87.44 179 TRP A C 1
ATOM 1461 O O . TRP A 1 179 ? -8.953 -9.922 13.055 1 87.44 179 TRP A O 1
ATOM 1471 N N . PHE A 1 180 ? -7.246 -9.82 11.617 1 83.44 180 PHE A N 1
ATOM 1472 C CA . PHE A 1 180 ? -7.785 -8.648 10.93 1 83.44 180 PHE A CA 1
ATOM 1473 C C . PHE A 1 180 ? -8.078 -8.977 9.469 1 83.44 180 PHE A C 1
ATOM 1475 O O . PHE A 1 180 ? -7.254 -9.586 8.789 1 83.44 180 PHE A O 1
ATOM 1482 N N . ARG A 1 181 ? -9.211 -8.484 8.984 1 86.25 181 ARG A N 1
ATOM 1483 C CA . ARG A 1 181 ? -9.562 -8.672 7.578 1 86.25 181 ARG A CA 1
ATOM 1484 C C . ARG A 1 181 ? -8.719 -7.762 6.684 1 86.25 181 ARG A C 1
ATOM 1486 O O . ARG A 1 181 ? -8.461 -6.605 7.027 1 86.25 181 ARG A O 1
ATOM 1493 N N . VAL A 1 182 ? -8.266 -8.234 5.602 1 85.75 182 VAL A N 1
ATOM 1494 C CA . VAL A 1 182 ? -7.617 -7.438 4.566 1 85.75 182 VAL A CA 1
ATOM 1495 C C . VAL A 1 182 ? -8.648 -7.02 3.518 1 85.75 182 VAL A C 1
ATOM 1497 O O . VAL A 1 182 ? -9.195 -7.867 2.809 1 85.75 182 VAL A O 1
ATOM 1500 N N . PRO A 1 183 ? -8.898 -5.762 3.416 1 82.19 183 PRO A N 1
ATOM 1501 C CA . PRO A 1 183 ? -9.922 -5.336 2.459 1 82.19 183 PRO A CA 1
ATOM 1502 C C . PRO A 1 183 ? -9.484 -5.523 1.007 1 82.19 183 PRO A C 1
ATOM 1504 O O . PRO A 1 183 ? -8.289 -5.508 0.711 1 82.19 183 PRO A O 1
ATOM 1507 N N . VAL A 1 184 ? -10.539 -5.695 0.169 1 82.5 184 VAL A N 1
ATOM 1508 C CA . VAL A 1 184 ? -10.281 -5.723 -1.267 1 82.5 184 VAL A CA 1
ATOM 1509 C C . VAL A 1 184 ? -10.258 -4.297 -1.814 1 82.5 184 VAL A C 1
ATOM 1511 O O . VAL A 1 184 ? -11.18 -3.516 -1.57 1 82.5 184 VAL A O 1
ATOM 1514 N N . VAL A 1 185 ? -9.164 -3.939 -2.426 1 76.19 185 VAL A N 1
ATOM 1515 C CA . VAL A 1 185 ? -9.047 -2.672 -3.141 1 76.19 185 VAL A CA 1
ATOM 1516 C C . VAL A 1 185 ? -9.18 -2.912 -4.641 1 76.19 185 VAL A C 1
ATOM 1518 O O . VAL A 1 185 ? -8.461 -3.736 -5.211 1 76.19 185 VAL A O 1
ATOM 1521 N N . PRO A 1 186 ? -10.094 -2.232 -5.258 1 77.12 186 PRO A N 1
ATOM 1522 C CA . PRO A 1 186 ? -10.273 -2.451 -6.695 1 77.12 186 PRO A CA 1
ATOM 1523 C C . PRO A 1 186 ? -8.984 -2.273 -7.488 1 77.12 186 PRO A C 1
ATOM 1525 O O . PRO A 1 186 ? -8.32 -1.239 -7.371 1 77.12 186 PRO A O 1
ATOM 1528 N N . TYR A 1 187 ? -8.609 -3.373 -8.203 1 80.25 187 TYR A N 1
ATOM 1529 C CA . TYR A 1 187 ? -7.488 -3.422 -9.125 1 80.25 187 TYR A CA 1
ATOM 1530 C C . TYR A 1 187 ? -6.168 -3.236 -8.391 1 80.25 187 TYR A C 1
ATOM 1532 O O . TYR A 1 187 ? -5.141 -2.943 -9.008 1 80.25 187 TYR A O 1
ATOM 1540 N N . GLY A 1 188 ? -6.277 -3.305 -7.074 1 81.19 188 GLY A N 1
ATOM 1541 C CA . GLY A 1 188 ? -5.059 -3.299 -6.285 1 81.19 188 GLY A CA 1
ATOM 1542 C C . GLY A 1 188 ? -4.383 -4.656 -6.223 1 81.19 188 GLY A C 1
ATOM 1543 O O . GLY A 1 188 ? -5.047 -5.691 -6.289 1 81.19 188 GLY A O 1
ATOM 1544 N N . LEU A 1 189 ? -3.076 -4.613 -6.129 1 88.25 189 LEU A N 1
ATOM 1545 C CA . LEU A 1 189 ? -2.293 -5.809 -5.84 1 88.25 189 LEU A CA 1
ATOM 1546 C C . LEU A 1 189 ? -1.782 -5.793 -4.402 1 88.25 189 LEU A C 1
ATOM 1548 O O . LEU A 1 189 ? -1.272 -4.773 -3.934 1 88.25 189 LEU A O 1
ATOM 1552 N N . LEU A 1 190 ? -2.016 -6.895 -3.736 1 88 190 LEU A N 1
ATOM 1553 C CA . LEU A 1 190 ? -1.54 -7.012 -2.361 1 88 190 LEU A CA 1
ATOM 1554 C C . LEU A 1 190 ? -0.143 -7.621 -2.32 1 88 190 LEU A C 1
ATOM 1556 O O . LEU A 1 190 ? 0.104 -8.656 -2.939 1 88 190 LEU A O 1
ATOM 1560 N N . ILE A 1 191 ? 0.744 -6.957 -1.653 1 89.56 191 ILE A N 1
ATOM 1561 C CA . ILE A 1 191 ? 2.109 -7.445 -1.507 1 89.56 191 ILE A CA 1
ATOM 1562 C C . ILE A 1 191 ? 2.32 -7.973 -0.089 1 89.56 191 ILE A C 1
ATOM 1564 O O . ILE A 1 191 ? 2.162 -7.234 0.885 1 89.56 191 ILE A O 1
ATOM 1568 N N . ASN A 1 192 ? 2.666 -9.234 0.046 1 89.19 192 ASN A N 1
ATOM 1569 C CA . ASN A 1 192 ? 3.01 -9.883 1.311 1 89.19 192 ASN A CA 1
ATOM 1570 C C . ASN A 1 192 ? 4.508 -10.164 1.408 1 89.19 192 ASN A C 1
ATOM 1572 O O . ASN A 1 192 ? 5.098 -10.727 0.488 1 89.19 192 ASN A O 1
ATOM 1576 N N . VAL A 1 193 ? 5.09 -9.742 2.496 1 91.38 193 VAL A N 1
ATOM 1577 C CA . VAL A 1 193 ? 6.48 -10.094 2.76 1 91.38 193 VAL A CA 1
ATOM 1578 C C . VAL A 1 193 ? 6.562 -11.531 3.252 1 91.38 193 VAL A C 1
ATOM 1580 O O . VAL A 1 193 ? 5.77 -11.953 4.098 1 91.38 193 VAL A O 1
ATOM 1583 N N . GLY A 1 194 ? 7.461 -12.258 2.697 1 93.69 194 GLY A N 1
ATOM 1584 C CA . GLY A 1 194 ? 7.656 -13.625 3.146 1 93.69 194 GLY A CA 1
ATOM 1585 C C . GLY A 1 194 ? 8.812 -13.773 4.125 1 93.69 194 GLY A C 1
ATOM 1586 O O . GLY A 1 194 ? 9.5 -12.797 4.43 1 93.69 194 GLY A O 1
ATOM 1587 N N . ASP A 1 195 ? 9 -15.016 4.574 1 93.94 195 ASP A N 1
ATOM 1588 C CA . ASP A 1 195 ? 10.016 -15.352 5.57 1 93.94 195 ASP A CA 1
ATOM 1589 C C . ASP A 1 195 ? 11.406 -14.953 5.09 1 93.94 195 ASP A C 1
ATOM 1591 O O . ASP A 1 195 ? 12.242 -14.523 5.887 1 93.94 195 ASP A O 1
ATOM 1595 N N . GLN A 1 196 ? 11.609 -15.109 3.844 1 95.5 196 GLN A N 1
ATOM 1596 C CA . GLN A 1 196 ? 12.977 -14.938 3.359 1 95.5 196 GLN A CA 1
ATOM 1597 C C . GLN A 1 196 ? 13.383 -13.469 3.361 1 95.5 196 GLN A C 1
ATOM 1599 O O . GLN A 1 196 ? 14.516 -13.133 3.715 1 95.5 196 GLN A O 1
ATOM 1604 N N . VAL A 1 197 ? 12.531 -12.578 3.049 1 94.19 197 VAL A N 1
ATOM 1605 C CA . VAL A 1 197 ? 12.844 -11.156 3.17 1 94.19 197 VAL A CA 1
ATOM 1606 C C . VAL A 1 197 ? 12.914 -10.766 4.645 1 94.19 197 VAL A C 1
ATOM 1608 O O . VAL A 1 197 ? 13.695 -9.891 5.027 1 94.19 197 VAL A O 1
ATOM 1611 N N . GLU A 1 198 ? 12.07 -11.352 5.484 1 93.06 198 GLU A N 1
ATOM 1612 C CA . GLU A 1 198 ? 12.234 -11.109 6.914 1 93.06 198 GLU A CA 1
ATOM 1613 C C . GLU A 1 198 ? 13.648 -11.469 7.379 1 93.06 198 GLU A C 1
ATOM 1615 O O . GLU A 1 198 ? 14.273 -10.703 8.117 1 93.06 198 GLU A O 1
ATOM 1620 N N . ILE A 1 199 ? 14.156 -12.531 6.938 1 95.38 199 ILE A N 1
ATOM 1621 C CA . ILE A 1 199 ? 15.516 -12.961 7.27 1 95.38 199 ILE A CA 1
ATOM 1622 C C . ILE A 1 199 ? 16.516 -11.977 6.688 1 95.38 199 ILE A C 1
ATOM 1624 O O . ILE A 1 199 ? 17.406 -11.484 7.398 1 95.38 199 ILE A O 1
ATOM 1628 N N . MET A 1 200 ? 16.406 -11.617 5.41 1 96.06 200 MET A N 1
ATOM 1629 C CA . MET A 1 200 ? 17.328 -10.727 4.719 1 96.06 200 MET A CA 1
ATOM 1630 C C . MET A 1 200 ? 17.375 -9.367 5.402 1 96.06 200 MET A C 1
ATOM 1632 O O . MET A 1 200 ? 18.422 -8.727 5.441 1 96.06 200 MET A O 1
ATOM 1636 N N . SER A 1 201 ? 16.281 -8.938 5.938 1 93.38 201 SER A N 1
ATOM 1637 C CA . SER A 1 201 ? 16.172 -7.605 6.527 1 93.38 201 SER A CA 1
ATOM 1638 C C . SER A 1 201 ? 16.484 -7.637 8.023 1 93.38 201 SER A C 1
ATOM 1640 O O . SER A 1 201 ? 16.234 -6.66 8.734 1 93.38 201 SER A O 1
ATOM 1642 N N . ASN A 1 202 ? 16.906 -8.75 8.516 1 95.12 202 ASN A N 1
ATOM 1643 C CA . ASN A 1 202 ? 17.234 -8.938 9.922 1 95.12 202 ASN A CA 1
ATOM 1644 C C . ASN A 1 202 ? 16.047 -8.617 10.828 1 95.12 202 ASN A C 1
ATOM 1646 O O . ASN A 1 202 ? 16.219 -8.008 11.883 1 95.12 202 ASN A O 1
ATOM 1650 N N . GLY A 1 203 ? 14.891 -8.953 10.297 1 90.69 203 GLY A N 1
ATOM 1651 C CA . GLY A 1 203 ? 13.703 -8.867 11.117 1 90.69 203 GLY A CA 1
ATOM 1652 C C . GLY A 1 203 ? 13.008 -7.523 11.023 1 90.69 203 GLY A C 1
ATOM 1653 O O . GLY A 1 203 ? 11.992 -7.293 11.688 1 90.69 203 GLY A O 1
ATOM 1654 N N . ILE A 1 204 ? 13.531 -6.652 10.219 1 87.56 204 ILE A N 1
ATOM 1655 C CA . ILE A 1 204 ? 12.891 -5.344 10.086 1 87.56 204 ILE A CA 1
ATOM 1656 C C . ILE A 1 204 ? 11.539 -5.496 9.398 1 87.56 204 ILE A C 1
ATOM 1658 O O . ILE A 1 204 ? 10.531 -4.98 9.883 1 87.56 204 ILE A O 1
ATOM 1662 N N . PHE A 1 205 ? 11.547 -6.141 8.211 1 87.44 205 PHE A N 1
ATOM 1663 C CA . PHE A 1 205 ? 10.281 -6.543 7.609 1 87.44 205 PHE A CA 1
ATOM 1664 C C . PHE A 1 205 ? 9.781 -7.84 8.227 1 87.44 205 PHE A C 1
ATOM 1666 O O . PHE A 1 205 ? 10.562 -8.758 8.484 1 87.44 205 PHE A O 1
ATOM 1673 N N . LYS A 1 206 ? 8.539 -7.941 8.469 1 87.31 206 LYS A N 1
ATOM 1674 C CA . LYS A 1 206 ? 7.973 -9.133 9.094 1 87.31 206 LYS A CA 1
ATOM 1675 C C . LYS A 1 206 ? 7.098 -9.914 8.117 1 87.31 206 LYS A C 1
ATOM 1677 O O . LYS A 1 206 ? 6.355 -9.32 7.332 1 87.31 206 LYS A O 1
ATOM 1682 N N . SER A 1 207 ? 7.23 -11.133 8.172 1 90.31 207 SER A N 1
ATOM 1683 C CA . SER A 1 207 ? 6.379 -12.07 7.441 1 90.31 207 SER A CA 1
ATOM 1684 C C . SER A 1 207 ? 5.109 -12.391 8.227 1 90.31 207 SER A C 1
ATOM 1686 O O . SER A 1 207 ? 5.137 -13.18 9.172 1 90.31 207 SER A O 1
ATOM 1688 N N . PRO A 1 208 ? 4.004 -11.867 7.793 1 88 208 PRO A N 1
ATOM 1689 C CA . PRO A 1 208 ? 2.803 -12.031 8.609 1 88 208 PRO A CA 1
ATOM 1690 C C . PRO A 1 208 ? 2.176 -13.422 8.469 1 88 208 PRO A C 1
ATOM 1692 O O . PRO A 1 208 ? 2.152 -13.977 7.363 1 88 208 PRO A O 1
ATOM 1695 N N . VAL A 1 209 ? 1.729 -13.875 9.602 1 88.69 209 VAL A N 1
ATOM 1696 C CA . VAL A 1 209 ? 0.851 -15.047 9.57 1 88.69 209 VAL A CA 1
ATOM 1697 C C . VAL A 1 209 ? -0.525 -14.641 9.047 1 88.69 209 VAL A C 1
ATOM 1699 O O . VAL A 1 209 ? -1.058 -13.594 9.422 1 88.69 209 VAL A O 1
ATOM 1702 N N . HIS A 1 210 ? -1.065 -15.438 8.18 1 91.19 210 HIS A N 1
ATOM 1703 C CA . HIS A 1 210 ? -2.363 -15.117 7.594 1 91.19 210 HIS A CA 1
ATOM 1704 C C . HIS A 1 210 ? -3.152 -16.391 7.289 1 91.19 210 HIS A C 1
ATOM 1706 O O . HIS A 1 210 ? -2.605 -17.5 7.34 1 91.19 210 HIS A O 1
ATOM 1712 N N . ARG A 1 211 ? -4.422 -16.25 7.09 1 92 211 ARG A N 1
ATOM 1713 C CA . ARG A 1 211 ? -5.34 -17.328 6.742 1 92 211 ARG A CA 1
ATOM 1714 C C . ARG A 1 211 ? -6.441 -16.828 5.812 1 92 211 ARG A C 1
ATOM 1716 O O . ARG A 1 211 ? -6.551 -15.633 5.555 1 92 211 ARG A O 1
ATOM 1723 N N . VAL A 1 212 ? -7.176 -17.75 5.238 1 94.62 212 VAL A N 1
ATOM 1724 C CA . VAL A 1 212 ? -8.266 -17.406 4.332 1 94.62 212 VAL A CA 1
ATOM 1725 C C . VAL A 1 212 ? -9.578 -17.984 4.84 1 94.62 212 VAL A C 1
ATOM 1727 O O . VAL A 1 212 ? -9.648 -19.188 5.141 1 94.62 212 VAL A O 1
ATOM 1730 N N . LEU A 1 213 ? -10.57 -17.125 4.887 1 95.19 213 LEU A N 1
ATOM 1731 C CA . LEU A 1 213 ? -11.906 -17.562 5.277 1 95.19 213 LEU A CA 1
ATOM 1732 C C . LEU A 1 213 ? -12.711 -18.016 4.062 1 95.19 213 LEU A C 1
ATOM 1734 O O . LEU A 1 213 ? -12.422 -17.594 2.934 1 95.19 213 LEU A O 1
ATOM 1738 N N . THR A 1 214 ? -13.68 -18.844 4.352 1 94.12 214 THR A N 1
ATOM 1739 C CA . THR A 1 214 ? -14.648 -19.219 3.334 1 94.12 214 THR A CA 1
ATOM 1740 C C . THR A 1 214 ? -15.898 -18.359 3.424 1 94.12 214 THR A C 1
ATOM 1742 O O . THR A 1 214 ? -16.016 -17.516 4.316 1 94.12 214 THR A O 1
ATOM 1745 N N . ASN A 1 215 ? -16.703 -18.422 2.402 1 95.19 215 ASN A N 1
ATOM 1746 C CA . ASN A 1 215 ? -17.953 -17.703 2.301 1 95.19 215 ASN A CA 1
ATOM 1747 C C . ASN A 1 215 ? -19.125 -18.641 2.016 1 95.19 215 ASN A C 1
ATOM 1749 O O . ASN A 1 215 ? -19 -19.562 1.216 1 95.19 215 ASN A O 1
ATOM 1753 N N . ALA A 1 216 ? -20.234 -18.438 2.678 1 93.12 216 ALA A N 1
ATOM 1754 C CA . ALA A 1 216 ? -21.375 -19.344 2.555 1 93.12 216 ALA A CA 1
ATOM 1755 C C . ALA A 1 216 ? -22.078 -19.172 1.212 1 93.12 216 ALA A C 1
ATOM 1757 O O . ALA A 1 216 ? -22.625 -20.141 0.664 1 93.12 216 ALA A O 1
ATOM 1758 N N . GLU A 1 217 ? -22.062 -17.984 0.67 1 95.44 217 GLU A N 1
ATOM 1759 C CA . GLU A 1 217 ? -22.953 -17.656 -0.443 1 95.44 217 GLU A CA 1
ATOM 1760 C C . GLU A 1 217 ? -22.172 -17.484 -1.742 1 95.44 217 GLU A C 1
ATOM 1762 O O . GLU A 1 217 ? -22.734 -17.641 -2.832 1 95.44 217 GLU A O 1
ATOM 1767 N N . ARG A 1 218 ? -20.969 -17.109 -1.569 1 96.44 218 ARG A N 1
ATOM 1768 C CA . ARG A 1 218 ? -20.234 -16.719 -2.771 1 96.44 218 ARG A CA 1
ATOM 1769 C C . ARG A 1 218 ? -18.906 -17.453 -2.869 1 96.44 218 ARG A C 1
ATOM 1771 O O . ARG A 1 218 ? -18.266 -17.719 -1.853 1 96.44 218 ARG A O 1
ATOM 1778 N N . GLU A 1 219 ? -18.516 -17.734 -4.133 1 96 219 GLU A N 1
ATOM 1779 C CA . GLU A 1 219 ? -17.172 -18.25 -4.387 1 96 219 GLU A CA 1
ATOM 1780 C C . GLU A 1 219 ? -16.125 -17.141 -4.371 1 96 219 GLU A C 1
ATOM 1782 O O . GLU A 1 219 ? -16.469 -15.961 -4.5 1 96 219 GLU A O 1
ATOM 1787 N N . ARG A 1 220 ? -14.891 -17.516 -4.156 1 97.06 220 ARG A N 1
ATOM 1788 C CA . ARG A 1 220 ? -13.758 -16.594 -4.16 1 97.06 220 ARG A CA 1
ATOM 1789 C C . ARG A 1 220 ? -12.617 -17.125 -5.023 1 97.06 220 ARG A C 1
ATOM 1791 O O . ARG A 1 220 ? -12.273 -18.297 -4.945 1 97.06 220 ARG A O 1
ATOM 1798 N N . ASN A 1 221 ? -12.109 -16.312 -5.961 1 97.25 221 ASN A N 1
ATOM 1799 C CA . ASN A 1 221 ? -10.984 -16.641 -6.832 1 97.25 221 ASN A CA 1
ATOM 1800 C C . ASN A 1 221 ? -9.82 -15.68 -6.617 1 97.25 221 ASN A C 1
ATOM 1802 O O . ASN A 1 221 ? -10 -14.461 -6.641 1 97.25 221 ASN A O 1
ATOM 1806 N N . THR A 1 222 ? -8.648 -16.281 -6.387 1 97.69 222 THR A N 1
ATOM 1807 C CA . THR A 1 222 ? -7.461 -15.445 -6.219 1 97.69 222 THR A CA 1
ATOM 1808 C C . THR A 1 222 ? -6.273 -16.031 -6.969 1 97.69 222 THR A C 1
ATOM 1810 O O . THR A 1 222 ? -6.285 -17.203 -7.344 1 97.69 222 THR A O 1
ATOM 1813 N N . LEU A 1 223 ? -5.312 -15.273 -7.285 1 98.25 223 LEU A N 1
ATOM 1814 C CA . LEU A 1 223 ? -4.062 -15.695 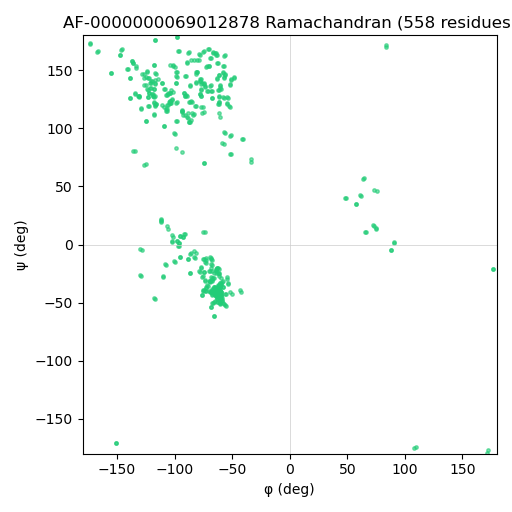-7.91 1 98.25 223 LEU A CA 1
ATOM 1815 C C . LEU A 1 223 ? -2.861 -15.148 -7.145 1 98.25 223 LEU A C 1
ATOM 1817 O O . LEU A 1 223 ? -2.695 -13.93 -7.031 1 98.25 223 LEU A O 1
ATOM 1821 N N . ALA A 1 224 ? -2.07 -16.031 -6.59 1 97.75 224 ALA A N 1
ATOM 1822 C CA . ALA A 1 224 ? -0.85 -15.664 -5.875 1 97.75 224 ALA A CA 1
ATOM 1823 C C . ALA A 1 224 ? 0.389 -15.953 -6.719 1 97.75 224 ALA A C 1
ATOM 1825 O O . ALA A 1 224 ? 0.507 -17.031 -7.316 1 97.75 224 ALA A O 1
ATOM 1826 N N . ILE A 1 225 ? 1.241 -14.992 -6.828 1 98.06 225 ILE A N 1
ATOM 1827 C CA . ILE A 1 225 ? 2.562 -15.164 -7.422 1 98.06 225 ILE A CA 1
ATOM 1828 C C . ILE A 1 225 ? 3.627 -15.148 -6.324 1 98.06 225 ILE A C 1
ATOM 1830 O O . ILE A 1 225 ? 3.805 -14.141 -5.641 1 98.06 225 ILE A O 1
ATOM 1834 N N . PHE A 1 226 ? 4.332 -16.266 -6.164 1 97.56 226 PHE A N 1
ATOM 1835 C CA . PHE A 1 226 ? 5.383 -16.391 -5.164 1 97.56 226 PHE A CA 1
ATOM 1836 C C . PHE A 1 226 ? 6.754 -16.172 -5.789 1 97.56 226 PHE A C 1
ATOM 1838 O O . PHE A 1 226 ? 7.129 -16.859 -6.746 1 97.56 226 PHE A O 1
ATOM 1845 N N . ILE A 1 227 ? 7.473 -15.195 -5.266 1 96.88 227 ILE A N 1
ATOM 1846 C CA . ILE A 1 227 ? 8.859 -14.977 -5.66 1 96.88 227 ILE A CA 1
ATOM 1847 C C . ILE A 1 227 ? 9.797 -15.703 -4.703 1 96.88 227 ILE A C 1
ATOM 1849 O O . ILE A 1 227 ? 9.898 -15.336 -3.529 1 96.88 227 ILE A O 1
ATOM 1853 N N . MET A 1 228 ? 10.492 -16.688 -5.25 1 94.75 228 MET A N 1
ATOM 1854 C CA . MET A 1 228 ? 11.32 -17.578 -4.434 1 94.75 228 MET A CA 1
ATOM 1855 C C . MET A 1 228 ? 12.789 -17.438 -4.809 1 94.75 228 MET A C 1
ATOM 1857 O O . MET A 1 228 ? 13.172 -17.703 -5.949 1 94.75 228 MET A O 1
ATOM 1861 N N . PRO A 1 229 ? 13.539 -17.062 -3.816 1 94.31 229 PRO A N 1
ATOM 1862 C CA . PRO A 1 229 ? 14.977 -17.016 -4.09 1 94.31 229 PRO A CA 1
ATOM 1863 C C . PRO A 1 229 ? 15.539 -18.344 -4.566 1 94.31 229 PRO A C 1
ATOM 1865 O O . PRO A 1 229 ? 14.984 -19.406 -4.254 1 94.31 229 PRO A O 1
ATOM 1868 N N . ASP A 1 230 ? 16.625 -18.234 -5.316 1 91.5 230 ASP A N 1
ATOM 1869 C CA . ASP A 1 230 ? 17.375 -19.391 -5.801 1 91.5 230 ASP A CA 1
ATOM 1870 C C . ASP A 1 230 ? 17.922 -20.203 -4.641 1 91.5 230 ASP A C 1
ATOM 1872 O O . ASP A 1 230 ? 18.672 -19.703 -3.805 1 91.5 230 ASP A O 1
ATOM 1876 N N . VAL A 1 231 ? 17.547 -21.438 -4.633 1 84.38 231 VAL A N 1
ATOM 1877 C CA . VAL A 1 231 ? 17.938 -22.312 -3.531 1 84.38 231 VAL A CA 1
ATOM 1878 C C . VAL A 1 231 ? 19.453 -22.438 -3.463 1 84.38 231 VAL A C 1
ATOM 1880 O O . VAL A 1 231 ? 20.016 -22.719 -2.402 1 84.38 231 VAL A O 1
ATOM 1883 N N . ASP A 1 232 ? 20.062 -22.219 -4.555 1 85.75 232 ASP A N 1
ATOM 1884 C CA . ASP A 1 232 ? 21.516 -22.359 -4.613 1 85.75 232 ASP A CA 1
ATOM 1885 C C . ASP A 1 232 ? 22.203 -21.094 -4.113 1 85.75 232 ASP A C 1
ATOM 1887 O O . ASP A 1 232 ? 23.422 -21.094 -3.875 1 85.75 232 ASP A O 1
ATOM 1891 N N . VAL A 1 233 ? 21.25 -20.094 -3.986 1 82.5 233 VAL A N 1
ATOM 1892 C CA . VAL A 1 233 ? 21.781 -18.844 -3.475 1 82.5 233 VAL A CA 1
ATOM 1893 C C . VAL A 1 233 ? 21.516 -18.734 -1.977 1 82.5 233 VAL A C 1
ATOM 1895 O O . VAL A 1 233 ? 20.391 -18.938 -1.527 1 82.5 233 VAL A O 1
ATOM 1898 N N . GLY A 1 234 ? 22.359 -18.859 -1.123 1 88.62 234 GLY A N 1
ATOM 1899 C CA . GLY A 1 234 ? 22.203 -18.625 0.304 1 88.62 234 GLY A CA 1
ATOM 1900 C C . GLY A 1 234 ? 21.594 -17.266 0.628 1 88.62 234 GLY A C 1
ATOM 1901 O O . GLY A 1 234 ? 21.781 -16.312 -0.126 1 88.62 234 GLY A O 1
ATOM 1902 N N . ILE A 1 235 ? 20.703 -17.25 1.69 1 94.69 235 ILE A N 1
ATOM 1903 C CA . ILE A 1 235 ? 20.156 -15.977 2.141 1 94.69 235 ILE A CA 1
ATOM 1904 C C . ILE A 1 235 ? 20.578 -15.703 3.582 1 94.69 235 ILE A C 1
ATOM 1906 O O . ILE A 1 235 ? 20.922 -16.641 4.316 1 94.69 235 ILE A O 1
ATOM 1910 N N . GLY A 1 236 ? 20.609 -14.438 3.889 1 96.06 236 GLY A N 1
ATOM 1911 C CA . GLY A 1 236 ? 20.922 -13.992 5.238 1 96.06 236 GLY A CA 1
ATOM 1912 C C . GLY A 1 236 ? 20.766 -12.5 5.43 1 96.06 236 GLY A C 1
ATOM 1913 O O . GLY A 1 236 ? 20.484 -11.773 4.473 1 96.06 236 GLY A O 1
ATOM 1914 N N . PRO A 1 237 ? 20.922 -12.094 6.711 1 97.06 237 PRO A N 1
ATOM 1915 C CA . PRO A 1 237 ? 20.766 -10.664 6.973 1 97.06 237 PRO A CA 1
ATOM 1916 C C . PRO A 1 237 ? 21.797 -9.812 6.242 1 97.06 237 PRO A C 1
ATOM 1918 O O . PRO A 1 237 ? 22.984 -10.164 6.207 1 97.06 237 PRO A O 1
ATOM 1921 N N . VAL A 1 238 ? 21.344 -8.773 5.605 1 96.75 238 VAL A N 1
ATOM 1922 C CA . VAL A 1 238 ? 22.234 -7.785 5.008 1 96.75 238 VAL A CA 1
ATOM 1923 C C . VAL A 1 238 ? 23.109 -7.16 6.09 1 96.75 238 VAL A C 1
ATOM 1925 O O . VAL A 1 238 ? 22.609 -6.66 7.098 1 96.75 238 VAL A O 1
ATOM 1928 N N . GLU A 1 239 ? 24.328 -7.043 5.855 1 96.31 239 GLU A N 1
ATOM 1929 C CA . GLU A 1 239 ? 25.312 -6.656 6.867 1 96.31 239 GLU A CA 1
ATOM 1930 C C . GLU A 1 239 ? 25.031 -5.246 7.391 1 96.31 239 GLU A C 1
ATOM 1932 O O . GLU A 1 239 ? 25.172 -4.988 8.586 1 96.31 239 GLU A O 1
ATOM 1937 N N . LYS A 1 240 ? 24.641 -4.348 6.566 1 95.69 240 LYS A N 1
ATOM 1938 C CA . LYS A 1 240 ? 24.438 -2.951 6.934 1 95.69 240 LYS A CA 1
ATOM 1939 C C . LYS A 1 240 ? 23.25 -2.799 7.875 1 95.69 240 LYS A C 1
ATOM 1941 O O . LYS A 1 240 ? 23.047 -1.738 8.469 1 95.69 240 LYS A O 1
ATOM 1946 N N . LEU A 1 241 ? 22.5 -3.832 7.98 1 94.81 241 LEU A N 1
ATOM 1947 C CA . LEU A 1 241 ? 21.312 -3.771 8.82 1 94.81 241 LEU A CA 1
ATOM 1948 C C . LEU A 1 241 ? 21.594 -4.387 10.195 1 94.81 241 LEU A C 1
ATOM 1950 O O . LEU A 1 241 ? 20.688 -4.496 11.016 1 94.81 241 LEU A O 1
ATOM 1954 N N . ILE A 1 242 ? 22.797 -4.801 10.43 1 95.5 242 ILE A N 1
ATOM 1955 C CA . ILE A 1 242 ? 23.25 -5.363 11.695 1 95.5 242 ILE A CA 1
ATOM 1956 C C . ILE A 1 242 ? 24.094 -4.328 12.445 1 95.5 242 ILE A C 1
ATOM 1958 O O . ILE A 1 242 ? 25.062 -3.803 11.906 1 95.5 242 ILE A O 1
ATOM 1962 N N . ASN A 1 243 ? 23.656 -4.023 13.633 1 94.25 243 ASN A N 1
ATOM 1963 C CA . ASN A 1 243 ? 24.406 -3.098 14.477 1 94.25 243 ASN A CA 1
ATOM 1964 C C . ASN A 1 243 ? 24.188 -3.396 15.961 1 94.25 243 ASN A C 1
ATOM 1966 O O . ASN A 1 243 ? 23.594 -4.422 16.312 1 94.25 243 ASN A O 1
ATOM 1970 N N . GLU A 1 244 ? 24.656 -2.531 16.828 1 93.81 244 GLU A N 1
ATOM 1971 C CA . GLU A 1 244 ? 24.578 -2.771 18.266 1 93.81 244 GLU A CA 1
ATOM 1972 C C . GLU A 1 244 ? 23.141 -2.777 18.75 1 93.81 244 GLU A C 1
ATOM 1974 O O . GLU A 1 244 ? 22.766 -3.584 19.594 1 93.81 244 GLU A O 1
ATOM 1979 N N . GLU A 1 245 ? 22.359 -1.906 18.141 1 91.25 245 GLU A N 1
ATOM 1980 C CA . GLU A 1 245 ? 20.953 -1.79 18.547 1 91.25 245 GLU A CA 1
ATOM 1981 C C . GLU A 1 245 ? 20.125 -2.924 17.953 1 91.25 245 GLU A C 1
ATOM 1983 O O . GLU A 1 245 ? 19.078 -3.271 18.5 1 91.25 245 GLU A O 1
ATOM 1988 N N . ARG A 1 246 ? 20.656 -3.482 16.859 1 90.81 246 ARG A N 1
ATOM 1989 C CA . ARG A 1 246 ? 20 -4.59 16.172 1 90.81 246 ARG A CA 1
ATOM 1990 C C . ARG A 1 246 ? 21 -5.676 15.797 1 90.81 246 ARG A C 1
ATOM 1992 O O . ARG A 1 246 ? 21.391 -5.797 14.633 1 90.81 246 ARG A O 1
ATOM 1999 N N . PRO A 1 247 ? 21.312 -6.477 16.781 1 95.06 247 PRO A N 1
ATOM 2000 C CA . PRO A 1 247 ? 22.266 -7.547 16.484 1 95.06 247 PRO A CA 1
ATOM 2001 C C . PRO A 1 247 ? 21.703 -8.578 15.508 1 95.06 247 PRO A C 1
ATOM 2003 O O . PRO A 1 247 ? 20.5 -8.594 15.242 1 95.06 247 PRO A O 1
ATOM 2006 N N . ARG A 1 248 ? 22.547 -9.352 14.977 1 95.75 248 ARG A N 1
ATOM 2007 C CA . ARG A 1 248 ? 22.141 -10.383 14.023 1 95.75 248 ARG A CA 1
ATOM 2008 C C . ARG A 1 248 ? 21.094 -11.32 14.648 1 95.75 248 ARG A C 1
ATOM 2010 O O . ARG A 1 248 ? 21.359 -11.945 15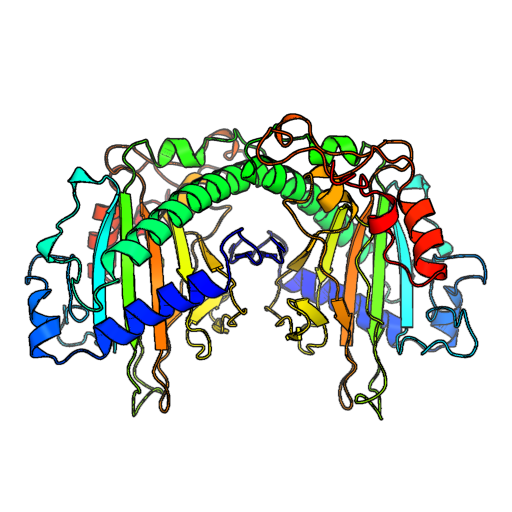.672 1 95.75 248 ARG A O 1
ATOM 2017 N N . ALA A 1 249 ? 20 -11.477 14.008 1 95.25 249 ALA A N 1
ATOM 2018 C CA . ALA A 1 249 ? 18.891 -12.242 14.57 1 95.25 249 ALA A CA 1
ATOM 2019 C C . ALA A 1 249 ? 18.734 -13.586 13.867 1 95.25 249 ALA A C 1
ATOM 2021 O O . ALA A 1 249 ? 18.109 -14.508 14.398 1 95.25 249 ALA A O 1
ATOM 2022 N N . TYR A 1 250 ? 19.344 -13.742 12.648 1 95.69 250 TYR A N 1
ATOM 2023 C CA . TYR A 1 250 ? 19.109 -14.945 11.844 1 95.69 250 TYR A CA 1
ATOM 2024 C C . TYR A 1 250 ? 20.422 -15.5 11.32 1 95.69 250 TYR A C 1
ATOM 2026 O O . TYR A 1 250 ? 21.375 -14.75 11.062 1 95.69 250 TYR A O 1
ATOM 2034 N N . LYS A 1 251 ? 20.469 -16.812 11.086 1 93.62 251 LYS A N 1
ATOM 2035 C CA . LYS A 1 251 ? 21.594 -17.484 10.445 1 93.62 251 LYS A CA 1
ATOM 2036 C C . LYS A 1 251 ? 21.516 -17.391 8.93 1 93.62 251 LYS A C 1
ATOM 2038 O O . LYS A 1 251 ? 20.438 -17.094 8.375 1 93.62 251 LYS A O 1
ATOM 2043 N N . ASP A 1 252 ? 22.656 -17.562 8.328 1 93.31 252 ASP A N 1
ATOM 2044 C CA . ASP A 1 252 ? 22.625 -17.797 6.883 1 93.31 252 ASP A CA 1
ATOM 2045 C C . ASP A 1 252 ? 22 -19.141 6.547 1 93.31 252 ASP A C 1
ATOM 2047 O O . ASP A 1 252 ? 22.297 -20.141 7.207 1 93.31 252 ASP A O 1
ATOM 2051 N N . ILE A 1 253 ? 21.125 -19.141 5.656 1 91.25 253 ILE A N 1
ATOM 2052 C CA . ILE A 1 253 ? 20.391 -20.359 5.328 1 91.25 253 ILE A CA 1
ATOM 2053 C C . ILE A 1 253 ? 20.562 -20.672 3.846 1 91.25 253 ILE A C 1
ATOM 2055 O O . ILE A 1 253 ? 20.406 -19.797 2.99 1 91.25 253 ILE A O 1
ATOM 2059 N N . ASN A 1 254 ? 20.859 -21.938 3.688 1 87.5 254 ASN A N 1
ATOM 2060 C CA . ASN A 1 254 ? 20.812 -22.469 2.33 1 87.5 254 ASN A CA 1
ATOM 2061 C C . ASN A 1 254 ? 19.531 -23.266 2.084 1 87.5 254 ASN A C 1
ATOM 2063 O O . ASN A 1 254 ? 19.078 -24 2.965 1 87.5 254 ASN A O 1
ATOM 2067 N N . ASN A 1 255 ? 18.844 -23.062 1.083 1 83.38 255 ASN A N 1
ATOM 2068 C CA . ASN A 1 255 ? 17.656 -23.812 0.681 1 83.38 255 ASN A CA 1
ATOM 2069 C C . ASN A 1 255 ? 16.516 -23.656 1.696 1 83.38 255 ASN A C 1
ATOM 2071 O O . ASN A 1 255 ? 16.016 -24.641 2.229 1 83.38 255 ASN A O 1
ATOM 2075 N N . TYR A 1 256 ? 16.109 -22.547 1.974 1 86 256 TYR A N 1
ATOM 2076 C CA . TYR A 1 256 ? 15.062 -22.25 2.941 1 86 256 TYR A CA 1
ATOM 2077 C C . TYR A 1 256 ? 13.797 -23.031 2.623 1 86 256 TYR A C 1
ATOM 2079 O O . TYR A 1 256 ? 13.039 -23.406 3.527 1 86 256 TYR A O 1
ATOM 2087 N N . VAL A 1 257 ? 13.547 -23.344 1.401 1 80.06 257 VAL A N 1
ATOM 2088 C CA . VAL A 1 257 ? 12.312 -24.016 1.006 1 80.06 257 VAL A CA 1
ATOM 2089 C C . VAL A 1 257 ? 12.266 -25.406 1.622 1 80.06 257 VAL A C 1
ATOM 2091 O O . VAL A 1 257 ? 11.219 -25.859 2.09 1 80.06 257 VAL A O 1
ATOM 2094 N N . ALA A 1 258 ? 13.398 -26.016 1.563 1 78.19 258 ALA A N 1
ATOM 2095 C CA . ALA A 1 258 ? 13.469 -27.328 2.199 1 78.19 258 ALA A CA 1
ATOM 2096 C C . ALA A 1 258 ? 13.188 -27.234 3.695 1 78.19 258 ALA A C 1
ATOM 2098 O O . ALA A 1 258 ? 12.492 -28.078 4.258 1 78.19 258 ALA A O 1
ATOM 2099 N N . LEU A 1 259 ? 13.68 -26.219 4.297 1 76.69 259 LEU A N 1
ATOM 2100 C CA . LEU A 1 259 ? 13.445 -25.969 5.719 1 76.69 259 LEU A CA 1
ATOM 2101 C C . LEU A 1 259 ? 11.969 -25.703 5.984 1 76.69 259 LEU A C 1
ATOM 2103 O O . LEU A 1 259 ? 11.414 -26.172 6.98 1 76.69 259 LEU A O 1
ATOM 2107 N N . PHE A 1 260 ? 11.43 -24.953 5.148 1 78.12 260 PHE A N 1
ATOM 2108 C CA . PHE A 1 260 ? 10.016 -24.625 5.246 1 78.12 260 PHE A CA 1
ATOM 2109 C C . PHE A 1 260 ? 9.164 -25.891 5.234 1 78.12 260 PHE A C 1
ATOM 2111 O O . PHE A 1 260 ? 8.305 -26.078 6.102 1 78.12 260 PHE A O 1
ATOM 2118 N N . PHE A 1 261 ? 9.383 -26.766 4.27 1 71.12 261 PHE A N 1
ATOM 2119 C CA . PHE A 1 261 ? 8.57 -27.969 4.133 1 71.12 261 PHE A CA 1
ATOM 2120 C C . PHE A 1 261 ? 8.734 -28.859 5.352 1 71.12 261 PHE A C 1
ATOM 2122 O O . PHE A 1 261 ? 7.754 -29.406 5.871 1 71.12 261 PHE A O 1
ATOM 2129 N N . GLN A 1 262 ? 9.922 -28.953 5.82 1 70.44 262 GLN A N 1
ATOM 2130 C CA . GLN A 1 262 ? 10.195 -29.797 6.977 1 70.44 262 GLN A CA 1
ATOM 2131 C C . GLN A 1 262 ? 9.477 -29.281 8.219 1 70.44 262 GLN A C 1
ATOM 2133 O O . GLN A 1 262 ? 8.844 -30.062 8.945 1 70.44 262 GLN A O 1
ATOM 2138 N N . SER A 1 263 ? 9.531 -27.984 8.406 1 71.56 263 SER A N 1
ATOM 2139 C CA . SER A 1 263 ? 8.945 -27.359 9.586 1 71.56 263 SER A CA 1
ATOM 2140 C C . SER A 1 263 ? 7.422 -27.312 9.492 1 71.56 263 SER A C 1
ATOM 2142 O O . SER A 1 263 ? 6.727 -27.547 10.484 1 71.56 263 SER A O 1
ATOM 2144 N N . TYR A 1 264 ? 6.934 -27.031 8.297 1 66.94 264 TYR A N 1
ATOM 2145 C CA . TYR A 1 264 ? 5.496 -26.969 8.062 1 66.94 264 TYR A CA 1
ATOM 2146 C C . TYR A 1 264 ? 4.828 -28.297 8.383 1 66.94 264 TYR A C 1
ATOM 2148 O O . TYR A 1 264 ? 3.77 -28.328 9.016 1 66.94 264 TYR A O 1
ATOM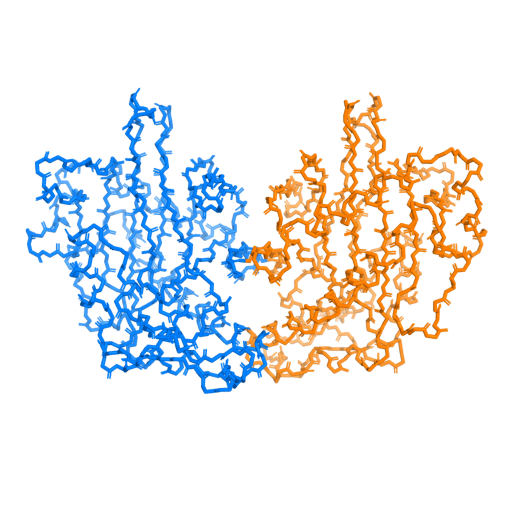 2156 N N . GLN A 1 265 ? 5.414 -29.422 8.031 1 61.69 265 GLN A N 1
ATOM 2157 C CA . GLN A 1 265 ? 4.914 -30.766 8.297 1 61.69 265 GLN A CA 1
ATOM 2158 C C . GLN A 1 265 ? 4.859 -31.047 9.797 1 61.69 265 GLN A C 1
ATOM 2160 O O . GLN A 1 265 ? 4.008 -31.812 10.258 1 61.69 265 GLN A O 1
ATOM 2165 N N . GLN A 1 266 ? 5.664 -30.312 10.547 1 64.06 266 GLN A N 1
ATOM 2166 C CA . GLN A 1 266 ? 5.723 -30.5 11.992 1 64.06 266 GLN A CA 1
ATOM 2167 C C . GLN A 1 266 ? 4.828 -29.5 12.711 1 64.06 266 GLN A C 1
ATOM 2169 O O . GLN A 1 266 ? 4.777 -29.469 13.945 1 64.06 266 GLN A O 1
ATOM 2174 N N . GLY A 1 267 ? 4.141 -28.656 11.828 1 64.94 267 GLY A N 1
ATOM 2175 C CA . GLY A 1 267 ? 3.256 -27.672 12.414 1 64.94 267 GLY A CA 1
ATOM 2176 C C . GLY A 1 267 ? 3.998 -26.5 13.031 1 64.94 267 GLY A C 1
ATOM 2177 O O . GLY A 1 267 ? 3.459 -25.797 13.891 1 64.94 267 GLY A O 1
ATOM 2178 N N . LYS A 1 268 ? 5.25 -26.391 12.719 1 71.62 268 LYS A N 1
ATOM 2179 C CA . LYS A 1 268 ? 6.078 -25.328 13.266 1 71.62 268 LYS A CA 1
ATOM 2180 C C . LYS A 1 268 ? 6.27 -24.203 12.242 1 71.62 268 LYS A C 1
ATOM 2182 O O . LYS A 1 268 ? 6.141 -24.422 11.039 1 71.62 268 LYS A O 1
ATOM 2187 N N . ARG A 1 269 ? 6.512 -23.109 12.82 1 81.38 269 ARG A N 1
ATOM 2188 C CA . ARG A 1 269 ? 6.879 -22.016 11.93 1 81.38 269 ARG A CA 1
ATOM 2189 C C . ARG A 1 269 ? 8.32 -22.156 11.453 1 81.38 269 ARG A C 1
ATOM 2191 O O . ARG A 1 269 ? 9.258 -22.078 12.25 1 81.38 269 ARG A O 1
ATOM 2198 N N . PRO A 1 270 ? 8.523 -22.297 10.18 1 82.94 270 PRO A N 1
ATOM 2199 C CA . PRO A 1 270 ? 9.852 -22.609 9.641 1 82.94 270 PRO A CA 1
ATOM 2200 C C . PRO A 1 270 ? 10.898 -21.562 10 1 82.94 270 PRO A C 1
ATOM 2202 O O . PRO A 1 270 ? 12.07 -21.906 10.211 1 82.94 270 PRO A O 1
ATOM 2205 N N . ILE A 1 271 ? 10.492 -20.422 10.102 1 89.5 271 ILE A N 1
ATOM 2206 C CA . ILE A 1 271 ? 11.461 -19.344 10.289 1 89.5 271 ILE A CA 1
ATOM 2207 C C . ILE A 1 271 ? 12.102 -19.453 11.664 1 89.5 271 ILE A C 1
ATOM 2209 O O . ILE A 1 271 ? 13.188 -18.922 11.898 1 89.5 271 ILE A O 1
ATOM 2213 N N . GLU A 1 272 ? 11.508 -20.078 12.609 1 86.56 272 GLU A N 1
ATOM 2214 C CA . GLU A 1 272 ? 12.062 -20.25 13.945 1 86.56 272 GLU A CA 1
ATOM 2215 C C . GLU A 1 272 ? 13.383 -21.016 13.898 1 86.56 272 GLU A C 1
ATOM 2217 O O . GLU A 1 272 ? 14.281 -20.75 14.703 1 86.56 272 GLU A O 1
ATOM 2222 N N . ALA A 1 273 ? 13.445 -21.922 12.945 1 81.62 273 ALA A N 1
ATOM 2223 C CA . ALA A 1 273 ? 14.664 -22.703 12.781 1 81.62 273 ALA A CA 1
ATOM 2224 C C . ALA A 1 273 ? 15.812 -21.844 12.281 1 81.62 273 ALA A C 1
ATOM 2226 O O . ALA A 1 273 ? 16.984 -22.203 12.43 1 81.62 273 ALA A O 1
ATOM 2227 N N . ALA A 1 274 ? 15.523 -20.703 11.68 1 88.12 274 ALA A N 1
ATOM 2228 C CA . ALA A 1 274 ? 16.531 -19.812 11.133 1 88.12 274 ALA A CA 1
ATOM 2229 C C . ALA A 1 274 ? 17.016 -18.812 12.188 1 88.12 274 ALA A C 1
ATOM 2231 O O . ALA A 1 274 ? 18.031 -18.141 12 1 88.12 274 ALA A O 1
ATOM 2232 N N . LYS A 1 275 ? 16.391 -18.672 13.281 1 90.31 275 LYS A N 1
ATOM 2233 C CA . LYS A 1 275 ? 16.688 -17.656 14.289 1 90.31 275 LYS A CA 1
ATOM 2234 C C . LYS A 1 275 ? 17.922 -18.047 15.102 1 90.31 275 LYS A C 1
ATOM 2236 O O . LYS A 1 275 ? 18.156 -19.234 15.344 1 90.31 275 LYS A O 1
ATOM 2241 N N . ILE A 1 276 ? 18.734 -17.016 15.43 1 87.62 276 ILE A N 1
ATOM 2242 C CA . ILE A 1 276 ? 19.875 -17.219 16.312 1 87.62 276 ILE A CA 1
ATOM 2243 C C . ILE A 1 276 ? 19.422 -17.125 17.766 1 87.62 276 ILE A C 1
ATOM 2245 O O . ILE A 1 276 ? 18.688 -16.219 18.141 1 87.62 276 ILE A O 1
ATOM 2249 N N . SER A 1 277 ? 19.469 -18.281 18.562 1 69.56 277 SER A N 1
ATOM 2250 C CA . SER A 1 277 ? 19.109 -18.328 19.984 1 69.56 277 SER A CA 1
ATOM 2251 C C . SER A 1 277 ? 19.844 -17.234 20.766 1 69.56 277 SER A C 1
ATOM 2253 O O . SER A 1 277 ? 21.047 -17.031 20.594 1 69.56 277 SER A O 1
ATOM 2255 N N . GLN A 1 278 ? 19.344 -16.016 21.031 1 53.56 278 GLN A N 1
ATOM 2256 C CA . GLN A 1 278 ? 20 -15.102 21.953 1 53.56 278 GLN A CA 1
ATOM 2257 C C . GLN A 1 278 ? 20.297 -15.773 23.281 1 53.56 278 GLN A C 1
ATOM 2259 O O . GLN A 1 278 ? 19.375 -16.266 23.953 1 53.56 278 GLN A O 1
ATOM 2264 N N . GLU A 1 279 ? 21.281 -16.578 23.453 1 37.19 279 GLU A N 1
ATOM 2265 C CA . GLU A 1 279 ? 21.719 -16.859 24.812 1 37.19 279 GLU A CA 1
ATOM 2266 C C . GLU A 1 279 ? 21.719 -15.594 25.672 1 37.19 279 GLU A C 1
ATOM 2268 O O . GLU A 1 279 ? 22.266 -14.562 25.266 1 37.19 279 GLU A O 1
ATOM 2273 N N . LEU A 1 280 ? 20.625 -15.336 26.312 1 36.03 280 LEU A N 1
ATOM 2274 C CA . LEU A 1 280 ? 20.719 -14.469 27.484 1 36.03 280 LEU A CA 1
ATOM 2275 C C . LEU A 1 280 ? 22.047 -14.68 28.219 1 36.03 280 LEU A C 1
ATOM 2277 O O . LEU A 1 280 ? 22.328 -15.781 28.703 1 36.03 280 LEU A O 1
ATOM 2281 N N . HIS A 1 281 ? 23.156 -14.172 27.641 1 27.73 281 HIS A N 1
ATOM 2282 C CA . HIS A 1 281 ? 24.109 -13.953 28.719 1 27.73 281 HIS A CA 1
ATOM 2283 C C . HIS A 1 281 ? 23.578 -12.945 29.734 1 27.73 281 HIS A C 1
ATOM 2285 O O . HIS A 1 281 ? 22.922 -11.969 29.344 1 27.73 281 HIS A O 1
ATOM 2291 N N . MET B 1 1 ? -0.561 5.309 -13.289 1 34.62 1 MET B N 1
ATOM 2292 C CA . MET B 1 1 ? -0.416 4.352 -12.203 1 34.62 1 MET B CA 1
ATOM 2293 C C . MET B 1 1 ? -0.546 5.039 -10.852 1 34.62 1 MET B C 1
ATOM 2295 O O . MET B 1 1 ? 0.142 6.027 -10.578 1 34.62 1 MET B O 1
ATOM 2299 N N . ILE B 1 2 ? -1.794 5.27 -10.383 1 42.19 2 ILE B N 1
ATOM 2300 C CA . ILE B 1 2 ? -2.082 5.832 -9.07 1 42.19 2 ILE B CA 1
ATOM 2301 C C . ILE B 1 2 ? -1.525 4.918 -7.98 1 42.19 2 ILE B C 1
ATOM 2303 O O . ILE B 1 2 ? -1.639 3.693 -8.078 1 42.19 2 ILE B O 1
ATOM 2307 N N . LEU B 1 3 ? -0.485 5.379 -7.305 1 51.78 3 LEU B N 1
ATOM 2308 C CA . LEU B 1 3 ? 0.01 4.531 -6.227 1 51.78 3 LEU B CA 1
ATOM 2309 C C . LEU B 1 3 ? -0.617 4.922 -4.895 1 51.78 3 LEU B C 1
ATOM 2311 O O . LEU B 1 3 ? -0.415 6.043 -4.414 1 51.78 3 LEU B O 1
ATOM 2315 N N . GLU B 1 4 ? -1.836 4.457 -4.707 1 53.78 4 GLU B N 1
ATOM 2316 C CA . GLU B 1 4 ? -2.213 4.449 -3.295 1 53.78 4 GLU B CA 1
ATOM 2317 C C . GLU B 1 4 ? -1.684 3.205 -2.59 1 53.78 4 GLU B C 1
ATOM 2319 O O . GLU B 1 4 ? -1.892 2.084 -3.061 1 53.78 4 GLU B O 1
ATOM 2324 N N . VAL B 1 5 ? -0.758 3.541 -1.733 1 59.75 5 VAL B N 1
ATOM 2325 C CA . VAL B 1 5 ? -0.159 2.441 -0.985 1 59.75 5 VAL B CA 1
ATOM 2326 C C . VAL B 1 5 ? -0.611 2.502 0.473 1 59.75 5 VAL B C 1
ATOM 2328 O O . VAL B 1 5 ? -0.713 3.584 1.053 1 59.75 5 VAL B O 1
ATOM 2331 N N . GLN B 1 6 ? -1.267 1.491 0.841 1 60.97 6 GLN B N 1
ATOM 2332 C CA . GLN B 1 6 ? -1.444 1.36 2.283 1 60.97 6 GLN B CA 1
ATOM 2333 C C . GLN B 1 6 ? -0.283 0.596 2.914 1 60.97 6 GLN B C 1
ATOM 2335 O O . GLN B 1 6 ? -0.022 -0.553 2.553 1 60.97 6 GLN B O 1
ATOM 2340 N N . VAL B 1 7 ? 0.493 1.341 3.625 1 62.25 7 VAL B N 1
ATOM 2341 C CA . VAL B 1 7 ? 1.664 0.751 4.262 1 62.25 7 VAL B CA 1
ATOM 2342 C C . VAL B 1 7 ? 1.301 0.269 5.664 1 62.25 7 VAL B C 1
ATOM 2344 O O . VAL B 1 7 ? 0.861 1.058 6.508 1 62.25 7 VAL B O 1
ATOM 2347 N N . ILE B 1 8 ? 1.324 -1.066 5.734 1 57.09 8 ILE B N 1
ATOM 2348 C CA . ILE B 1 8 ? 1.136 -1.638 7.062 1 57.09 8 ILE B CA 1
ATOM 2349 C C . ILE B 1 8 ? 2.492 -2.002 7.664 1 57.09 8 ILE B C 1
ATOM 2351 O O . ILE B 1 8 ? 3.453 -2.252 6.934 1 57.09 8 ILE B O 1
ATOM 2355 N N . ASN B 1 9 ? 2.637 -1.712 8.961 1 57.47 9 ASN B N 1
ATOM 2356 C CA . ASN B 1 9 ? 3.836 -2.008 9.734 1 57.47 9 ASN B CA 1
ATOM 2357 C C . ASN B 1 9 ? 4.984 -1.066 9.375 1 57.47 9 ASN B C 1
ATOM 2359 O O . ASN B 1 9 ? 6.07 -1.519 9.008 1 57.47 9 ASN B O 1
ATOM 2363 N N . HIS B 1 10 ? 4.855 0.137 9.289 1 65.75 10 HIS B N 1
ATOM 2364 C CA . HIS B 1 10 ? 5.766 1.24 9 1 65.75 10 HIS B CA 1
ATOM 2365 C C . HIS B 1 10 ? 6.691 1.516 10.18 1 65.75 10 HIS B C 1
ATOM 2367 O O . HIS B 1 10 ? 7.465 2.475 10.156 1 65.75 10 HIS B O 1
ATOM 2373 N N . GLY B 1 11 ? 6.711 0.673 11.125 1 71.06 11 GLY B N 1
ATOM 2374 C CA . GLY B 1 11 ? 7.645 0.777 12.234 1 71.06 11 GLY B CA 1
ATOM 2375 C C . GLY B 1 11 ? 7.125 1.637 13.375 1 71.06 11 GLY B C 1
ATOM 2376 O O . GLY B 1 11 ? 7.805 1.812 14.383 1 71.06 11 GLY B O 1
ATOM 2377 N N . ILE B 1 12 ? 5.988 2.205 13.148 1 82.44 12 ILE B N 1
ATOM 2378 C CA . ILE B 1 12 ? 5.367 3.021 14.18 1 82.44 12 ILE B CA 1
ATOM 2379 C C . ILE B 1 12 ? 4.43 2.158 15.023 1 82.44 12 ILE B C 1
ATOM 2381 O O . ILE B 1 12 ? 3.611 1.409 14.484 1 82.44 12 ILE B O 1
ATOM 2385 N N . GLU B 1 13 ? 4.598 2.27 16.266 1 83.81 13 GLU B N 1
ATOM 2386 C CA . GLU B 1 13 ? 3.781 1.467 17.172 1 83.81 13 GLU B CA 1
ATOM 2387 C C . GLU B 1 13 ? 2.301 1.816 17.047 1 83.81 13 GLU B C 1
ATOM 2389 O O . GLU B 1 13 ? 1.944 2.99 16.922 1 83.81 13 GLU B O 1
ATOM 2394 N N . ASP B 1 14 ? 1.479 0.765 17.156 1 85.25 14 ASP B N 1
ATOM 2395 C CA . ASP B 1 14 ? 0.033 0.947 17.062 1 85.25 14 ASP B CA 1
ATOM 2396 C C . ASP B 1 14 ? -0.473 1.875 18.172 1 85.25 14 ASP B C 1
ATOM 2398 O O . ASP B 1 14 ? -1.277 2.773 17.906 1 85.25 14 ASP B O 1
ATOM 2402 N N . SER B 1 15 ? 0.032 1.606 19.328 1 91.31 15 SER B N 1
ATOM 2403 C CA . SER B 1 15 ? -0.418 2.398 20.469 1 91.31 15 SER B CA 1
ATOM 2404 C C . SER B 1 15 ? -0.079 3.875 20.281 1 91.31 15 SER B C 1
ATOM 2406 O O . SER B 1 15 ? -0.812 4.746 20.75 1 91.31 15 SER B O 1
ATOM 2408 N N . PHE B 1 16 ? 1.012 4.152 19.672 1 94.75 16 PHE B N 1
ATOM 2409 C CA . PHE B 1 16 ? 1.398 5.535 19.422 1 94.75 16 PHE B CA 1
ATOM 2410 C C . PHE B 1 16 ? 0.47 6.18 18.406 1 94.75 16 PHE B C 1
ATOM 2412 O O . PHE B 1 16 ? 0.091 7.344 18.547 1 94.75 16 PHE B O 1
ATOM 2419 N N . LEU B 1 17 ? 0.097 5.434 17.359 1 94 17 LEU B N 1
ATOM 2420 C CA . LEU B 1 17 ? -0.854 5.969 16.391 1 94 17 LEU B CA 1
ATOM 2421 C C . LEU B 1 17 ? -2.193 6.27 17.062 1 94 17 LEU B C 1
ATOM 2423 O O . LEU B 1 17 ? -2.863 7.242 16.703 1 94 17 LEU B O 1
ATOM 2427 N N . ASP B 1 18 ? -2.57 5.438 17.984 1 95.62 18 ASP B N 1
ATOM 2428 C CA . ASP B 1 18 ? -3.777 5.715 18.766 1 95.62 18 ASP B CA 1
ATOM 2429 C C . ASP B 1 18 ? -3.648 7.027 19.531 1 95.62 18 ASP B C 1
ATOM 2431 O O . ASP B 1 18 ? -4.605 7.801 19.609 1 95.62 18 ASP B O 1
ATOM 2435 N N . LYS B 1 19 ? -2.477 7.258 20.062 1 97.5 19 LYS B N 1
ATOM 2436 C CA . LYS B 1 19 ? -2.234 8.508 20.781 1 97.5 19 LYS B CA 1
ATOM 2437 C C . LYS B 1 19 ? -2.33 9.711 19.844 1 97.5 19 LYS B C 1
ATOM 2439 O O . LYS B 1 19 ? -2.836 10.766 20.219 1 97.5 19 LYS B O 1
ATOM 2444 N N . VAL B 1 20 ? -1.82 9.586 18.672 1 98.12 20 VAL B N 1
ATOM 2445 C CA . VAL B 1 20 ? -1.878 10.656 17.688 1 98.12 20 VAL B CA 1
ATOM 2446 C C . VAL B 1 20 ? -3.334 10.969 17.344 1 98.12 20 VAL B C 1
ATOM 2448 O O . VAL B 1 20 ? -3.727 12.133 17.281 1 98.12 20 VAL B O 1
ATOM 2451 N N . ARG B 1 21 ? -4.105 9.922 17.156 1 97.81 21 ARG B N 1
ATOM 2452 C CA . ARG B 1 21 ? -5.531 10.133 16.906 1 97.81 21 ARG B CA 1
ATOM 2453 C C . ARG B 1 21 ? -6.203 10.812 18.094 1 97.81 21 ARG B C 1
ATOM 2455 O O . ARG B 1 21 ? -7.066 11.672 17.922 1 97.81 21 ARG B O 1
ATOM 2462 N N . GLU B 1 22 ? -5.797 10.438 19.219 1 97.81 22 GLU B N 1
ATOM 2463 C CA . GLU B 1 22 ? -6.426 10.93 20.438 1 97.81 22 GLU B CA 1
ATOM 2464 C C . GLU B 1 22 ? -6.164 12.414 20.641 1 97.81 22 GLU B C 1
ATOM 2466 O O . GLU B 1 22 ? -7.055 13.156 21.062 1 97.81 22 GLU B O 1
ATOM 2471 N N . ILE B 1 23 ? -4.961 12.867 20.406 1 98.31 23 ILE B N 1
ATOM 2472 C CA . ILE B 1 23 ? -4.68 14.289 20.625 1 98.31 23 ILE B CA 1
ATOM 2473 C C . ILE B 1 23 ? -5.508 15.125 19.656 1 98.31 23 ILE B C 1
ATOM 2475 O O . ILE B 1 23 ? -5.945 16.234 19.984 1 98.31 23 ILE B O 1
ATOM 2479 N N . SER B 1 24 ? -5.68 14.672 18.453 1 97.94 24 SER B N 1
ATOM 2480 C CA . SER B 1 24 ? -6.535 15.359 17.5 1 97.94 24 SER B CA 1
ATOM 2481 C C . SER B 1 24 ? -7.973 15.438 18 1 97.94 24 SER B C 1
ATOM 2483 O O . SER B 1 24 ? -8.562 16.516 18.016 1 97.94 24 SER B O 1
ATOM 2485 N N . LYS B 1 25 ? -8.523 14.312 18.438 1 97.5 25 LYS B N 1
ATOM 2486 C CA . LYS B 1 25 ? -9.891 14.25 18.938 1 97.5 25 LYS B CA 1
ATOM 2487 C C . LYS B 1 25 ? -10.086 15.18 20.141 1 97.5 25 LYS B C 1
ATOM 2489 O O . LYS B 1 25 ? -11.086 15.898 20.219 1 97.5 25 LYS B O 1
ATOM 2494 N N . GLN B 1 26 ? -9.133 15.125 20.984 1 98.31 26 GLN B N 1
ATOM 2495 C CA . GLN B 1 26 ? -9.227 15.938 22.203 1 98.31 26 GLN B CA 1
ATOM 2496 C C . GLN B 1 26 ? -9.156 17.422 21.875 1 98.31 26 GLN B C 1
ATOM 2498 O O . GLN B 1 26 ? -9.859 18.234 22.484 1 98.31 26 GLN B O 1
ATOM 2503 N N . PHE B 1 27 ? -8.297 17.828 20.969 1 98.5 27 PHE B N 1
ATOM 2504 C CA . PHE B 1 27 ? -8.211 19.234 20.594 1 98.5 27 PHE B CA 1
ATOM 2505 C C . PHE B 1 27 ? -9.547 19.734 20.062 1 98.5 27 PHE B C 1
ATOM 2507 O O . PHE B 1 27 ? -10.047 20.766 20.484 1 98.5 27 PHE B O 1
ATOM 2514 N N . PHE B 1 28 ? -10.172 18.953 19.125 1 97.25 28 PHE B N 1
ATOM 2515 C CA . PHE B 1 28 ? -11.391 19.406 18.469 1 97.25 28 PHE B CA 1
ATOM 2516 C C . PHE B 1 28 ? -12.578 19.344 19.422 1 97.25 28 PHE B C 1
ATOM 2518 O O . PHE B 1 28 ? -13.625 19.938 19.172 1 97.25 28 PHE B O 1
ATOM 2525 N N . ALA B 1 29 ? -12.391 18.609 20.5 1 97.06 29 ALA B N 1
ATOM 2526 C CA . ALA B 1 29 ? -13.445 18.5 21.5 1 97.06 29 ALA B CA 1
ATOM 2527 C C . ALA B 1 29 ? -13.375 19.656 22.5 1 97.06 29 ALA B C 1
ATOM 2529 O O . ALA B 1 29 ? -14.266 19.812 23.328 1 97.06 29 ALA B O 1
ATOM 2530 N N . LEU B 1 30 ? -12.344 20.484 22.453 1 97.12 30 LEU B N 1
ATOM 2531 C CA . LEU B 1 30 ? -12.234 21.625 23.359 1 97.12 30 LEU B CA 1
ATOM 2532 C C . LEU B 1 30 ? -13.375 22.609 23.125 1 97.12 30 LEU B C 1
ATOM 2534 O O . LEU B 1 30 ? -13.93 22.672 22.031 1 97.12 30 LEU B O 1
ATOM 2538 N N . PRO B 1 31 ? -13.688 23.422 24.172 1 95.38 31 PRO B N 1
ATOM 2539 C CA . PRO B 1 31 ? -14.648 24.5 23.969 1 95.38 31 PRO B CA 1
ATOM 2540 C C . PRO B 1 31 ? -14.211 25.469 22.859 1 95.38 31 PRO B C 1
ATOM 2542 O O . PRO B 1 31 ? -13.016 25.688 22.672 1 95.38 31 PRO B O 1
ATOM 2545 N N . THR B 1 32 ? -15.164 25.969 22.234 1 92.31 32 THR B N 1
ATOM 2546 C CA . THR B 1 32 ? -14.914 26.859 21.094 1 92.31 32 THR B CA 1
ATOM 2547 C C . THR B 1 32 ? -13.938 27.969 21.484 1 92.31 32 THR B C 1
ATOM 2549 O O . THR B 1 32 ? -13.023 28.281 20.719 1 92.31 32 THR B O 1
ATOM 2552 N N . GLU B 1 33 ? -14.094 28.516 22.672 1 93.88 33 GLU B N 1
ATOM 2553 C CA . GLU B 1 33 ? -13.25 29.609 23.141 1 93.88 33 GLU B CA 1
ATOM 2554 C C . GLU B 1 33 ? -11.789 29.188 23.203 1 93.88 33 GLU B C 1
ATOM 2556 O O . GLU B 1 33 ? -10.891 29.984 22.938 1 93.88 33 GLU B O 1
ATOM 2561 N N . GLU B 1 34 ? -11.555 27.969 23.531 1 95.25 34 GLU B N 1
ATOM 2562 C CA . GLU B 1 34 ? -10.188 27.453 23.641 1 95.25 34 GLU B CA 1
ATOM 2563 C C . GLU B 1 34 ? -9.586 27.219 22.25 1 95.25 34 GLU B C 1
ATOM 2565 O O . GLU B 1 34 ? -8.414 27.531 22.031 1 95.25 34 GLU B O 1
ATOM 2570 N N . LYS B 1 35 ? -10.375 26.719 21.328 1 95.62 35 LYS B N 1
ATOM 2571 C CA . LYS B 1 35 ? -9.891 26.453 19.984 1 95.62 35 LYS B CA 1
ATOM 2572 C C . LYS B 1 35 ? -9.594 27.75 19.234 1 95.62 35 LYS B C 1
ATOM 2574 O O . LYS B 1 35 ? -8.625 27.828 18.469 1 95.62 35 LYS B O 1
ATOM 2579 N N . LEU B 1 36 ? -10.352 28.766 19.562 1 93.88 36 LEU B N 1
ATOM 2580 C CA . LEU B 1 36 ? -10.227 30.031 18.844 1 93.88 36 LEU B CA 1
ATOM 2581 C C . LEU B 1 36 ? -8.93 30.734 19.234 1 93.88 36 LEU B C 1
ATOM 2583 O O . LEU B 1 36 ? -8.508 31.688 18.562 1 93.88 36 LEU B O 1
ATOM 2587 N N . LYS B 1 37 ? -8.273 30.281 20.297 1 94.88 37 LYS B N 1
ATOM 2588 C CA . LYS B 1 37 ? -6.953 30.797 20.641 1 94.88 37 LYS B CA 1
ATOM 2589 C C . LYS B 1 37 ? -5.941 30.5 19.547 1 94.88 37 LYS B C 1
ATOM 2591 O O . LYS B 1 37 ? -4.902 31.156 19.453 1 94.88 37 LYS B O 1
ATOM 2596 N N . TYR B 1 38 ? -6.262 29.547 18.734 1 95.81 38 TYR B N 1
ATOM 2597 C CA . TYR B 1 38 ? -5.371 29.125 17.672 1 95.81 38 TYR B CA 1
ATOM 2598 C C . TYR B 1 38 ? -5.945 29.484 16.312 1 95.81 38 TYR B C 1
ATOM 2600 O O . TYR B 1 38 ? -5.562 28.891 15.289 1 95.81 38 TYR B O 1
ATOM 2608 N N . ALA B 1 39 ? -6.863 30.406 16.25 1 92.88 39 ALA B N 1
ATOM 2609 C CA . ALA B 1 39 ? -7.574 30.75 15.031 1 92.88 39 ALA B CA 1
ATOM 2610 C C . ALA B 1 39 ? -6.637 31.422 14.023 1 92.88 39 ALA B C 1
ATOM 2612 O O . ALA B 1 39 ? -5.785 32.219 14.398 1 92.88 39 ALA B O 1
ATOM 2613 N N . ARG B 1 40 ? -6.805 31 12.836 1 89.31 40 ARG B N 1
ATOM 2614 C CA . ARG B 1 40 ? -6.078 31.656 11.758 1 89.31 40 ARG B CA 1
ATOM 2615 C C . ARG B 1 40 ? -6.66 33.031 11.461 1 89.31 40 ARG B C 1
ATOM 2617 O O . ARG B 1 40 ? -7.84 33.281 11.711 1 89.31 40 ARG B O 1
ATOM 2624 N N . THR B 1 41 ? -5.738 33.844 10.945 1 80.06 41 THR B N 1
ATOM 2625 C CA . THR B 1 41 ? -6.242 35.125 10.43 1 80.06 41 THR B CA 1
ATOM 2626 C C . THR B 1 41 ? -6.676 34.969 8.977 1 80.06 41 THR B C 1
ATOM 2628 O O . THR B 1 41 ? -6.387 33.969 8.328 1 80.06 41 THR B O 1
ATOM 2631 N N . VAL B 1 42 ? -7.387 35.938 8.516 1 68.88 42 VAL B N 1
ATOM 2632 C CA . VAL B 1 42 ? -8 35.938 7.191 1 68.88 42 VAL B CA 1
ATOM 2633 C C . VAL B 1 42 ? -6.93 35.656 6.133 1 68.88 42 VAL B C 1
ATOM 2635 O O . VAL B 1 42 ? -7.176 34.969 5.152 1 68.88 42 VAL B O 1
ATOM 2638 N N . ASN B 1 43 ? -5.828 36.094 6.379 1 69.19 43 ASN B N 1
ATOM 2639 C CA . ASN B 1 43 ? -4.816 36 5.332 1 69.19 43 ASN B CA 1
ATOM 2640 C C . ASN B 1 43 ? -3.846 34.844 5.586 1 69.19 43 ASN B C 1
ATOM 2642 O O . ASN B 1 43 ? -2.93 34.625 4.797 1 69.19 43 ASN B O 1
ATOM 2646 N N . GLN B 1 44 ? -4.137 34.094 6.559 1 76.38 44 GLN B N 1
ATOM 2647 C CA . GLN B 1 44 ? -3.176 33.031 6.91 1 76.38 44 GLN B CA 1
ATOM 2648 C C . GLN B 1 44 ? -3.76 31.656 6.672 1 76.38 44 GLN B C 1
ATOM 2650 O O . GLN B 1 44 ? -4.957 31.438 6.867 1 76.38 44 GLN B O 1
ATOM 2655 N N . THR B 1 45 ? -2.893 30.828 6.219 1 81.75 45 THR B N 1
ATOM 2656 C CA . THR B 1 45 ? -3.291 29.438 6.035 1 81.75 45 THR B CA 1
ATOM 2657 C C . THR B 1 45 ? -3.092 28.641 7.328 1 81.75 45 THR B C 1
ATOM 2659 O O . THR B 1 45 ? -3.871 27.734 7.629 1 81.75 45 THR B O 1
ATOM 2662 N N . GLU B 1 46 ? -2.203 29.125 8.148 1 91.5 46 GLU B N 1
ATOM 2663 C CA . GLU B 1 46 ? -1.881 28.406 9.383 1 91.5 46 GLU B CA 1
ATOM 2664 C C . GLU B 1 46 ? -2.908 28.688 10.477 1 91.5 46 GLU B C 1
ATOM 2666 O O . GLU B 1 46 ? -3.422 29.797 10.57 1 91.5 46 GLU B O 1
ATOM 2671 N N . GLY B 1 47 ? -3.111 27.656 11.289 1 94.62 47 GLY B N 1
ATOM 2672 C CA . GLY B 1 47 ? -3.996 27.828 12.438 1 94.62 47 GLY B CA 1
ATOM 2673 C C . GLY B 1 47 ? -5.309 27.078 12.281 1 94.62 47 GLY B C 1
ATOM 2674 O O . GLY B 1 47 ? -5.48 26.297 11.352 1 94.62 47 GLY B O 1
ATOM 2675 N N . TYR B 1 48 ? -6.199 27.344 13.32 1 95.38 48 TYR B N 1
ATOM 2676 C CA . TYR B 1 48 ? -7.496 26.688 13.406 1 95.38 48 TYR B CA 1
ATOM 2677 C C . TYR B 1 48 ? -8.547 27.453 12.602 1 95.38 48 TYR B C 1
ATOM 2679 O O . TYR B 1 48 ? -8.57 28.688 12.609 1 95.38 48 TYR B O 1
ATOM 2687 N N . GLY B 1 49 ? -9.344 26.75 11.875 1 88.38 49 GLY B N 1
ATOM 2688 C CA . GLY B 1 49 ? -10.438 27.375 11.164 1 88.38 49 GLY B CA 1
ATOM 2689 C C . GLY B 1 49 ? -11.148 26.438 10.203 1 88.38 49 GLY B C 1
ATOM 2690 O O . GLY B 1 49 ? -10.961 25.219 10.266 1 88.38 49 GLY B O 1
ATOM 2691 N N . ASN B 1 50 ? -12.148 27 9.539 1 77.88 50 ASN B N 1
ATOM 2692 C CA . ASN B 1 50 ? -12.844 26.312 8.461 1 77.88 50 ASN B CA 1
ATOM 2693 C C . ASN B 1 50 ? -12.352 26.75 7.09 1 77.88 50 ASN B C 1
ATOM 2695 O O . ASN B 1 50 ? -11.625 27.75 6.98 1 77.88 50 ASN B O 1
ATOM 2699 N N . ASP B 1 51 ? -12.469 25.922 6.176 1 64.38 51 ASP B N 1
ATOM 2700 C CA . ASP B 1 51 ? -12.023 26.375 4.859 1 64.38 51 ASP B CA 1
ATOM 2701 C C . ASP B 1 51 ? -12.844 27.578 4.387 1 64.38 51 ASP B C 1
ATOM 2703 O O . ASP B 1 51 ? -14.031 27.672 4.684 1 64.38 51 ASP B O 1
ATOM 2707 N N . LYS B 1 52 ? -12.117 28.688 3.971 1 52.34 52 LYS B N 1
ATOM 2708 C CA . LYS B 1 52 ? -12.664 29.969 3.545 1 52.34 52 LYS B CA 1
ATOM 2709 C C . LYS B 1 52 ? -13.719 29.781 2.459 1 52.34 52 LYS B C 1
ATOM 2711 O O . LYS B 1 52 ? -13.57 28.922 1.585 1 52.34 52 LYS B O 1
ATOM 2716 N N . VAL B 1 53 ? -14.969 30.219 2.814 1 48.59 53 VAL B N 1
ATOM 2717 C CA . VAL B 1 53 ? -15.922 30.422 1.729 1 48.59 53 VAL B CA 1
ATOM 2718 C C . VAL B 1 53 ? -15.359 31.422 0.718 1 48.59 53 VAL B C 1
ATOM 2720 O O . VAL B 1 53 ? -15.18 32.594 1.031 1 48.59 53 VAL B O 1
ATOM 2723 N N . LEU B 1 54 ? -14.617 31.016 -0.208 1 46.19 54 LEU B N 1
ATOM 2724 C CA . LEU B 1 54 ? -14.016 31.953 -1.144 1 46.19 54 LEU B CA 1
ATOM 2725 C C . LEU B 1 54 ? -15.07 32.562 -2.064 1 46.19 54 LEU B C 1
ATOM 2727 O O . LEU B 1 54 ? -14.938 33.688 -2.512 1 46.19 54 LEU B O 1
ATOM 2731 N N . THR B 1 55 ? -16.016 31.812 -2.514 1 46.19 55 THR B N 1
ATOM 2732 C CA . THR B 1 55 ? -17.062 32.344 -3.381 1 46.19 55 THR B CA 1
ATOM 2733 C C . THR B 1 55 ? -18.438 32.031 -2.826 1 46.19 55 THR B C 1
ATOM 2735 O O . THR B 1 55 ? -18.625 31.062 -2.102 1 46.19 55 THR B O 1
ATOM 2738 N N . ASP B 1 56 ? -19.312 33 -3.023 1 47.03 56 ASP B N 1
ATOM 2739 C CA . ASP B 1 56 ? -20.688 32.875 -2.559 1 47.03 56 ASP B CA 1
ATOM 2740 C C . ASP B 1 56 ? -21.25 31.5 -2.83 1 47.03 56 ASP B C 1
ATOM 2742 O O . ASP B 1 56 ? -22.078 31 -2.061 1 47.03 56 ASP B O 1
ATOM 2746 N N . ASN B 1 57 ? -21 30.891 -3.963 1 46.56 57 ASN B N 1
ATOM 2747 C CA . ASN B 1 57 ? -21.547 29.609 -4.387 1 46.56 57 ASN B CA 1
ATOM 2748 C C . ASN B 1 57 ? -20.641 28.453 -3.965 1 46.56 57 ASN B C 1
ATOM 2750 O O . ASN B 1 57 ? -20.766 27.344 -4.477 1 46.56 57 ASN B O 1
ATOM 2754 N N . GLN B 1 58 ? -19.75 28.828 -3.223 1 50.38 58 GLN B N 1
ATOM 2755 C CA . GLN B 1 58 ? -18.797 27.781 -2.887 1 50.38 58 GLN B CA 1
ATOM 2756 C C . GLN B 1 58 ? -19.391 26.797 -1.885 1 50.38 58 GLN B C 1
ATOM 2758 O O . GLN B 1 58 ? -20.016 27.203 -0.906 1 50.38 58 GLN B O 1
ATOM 2763 N N . ARG B 1 59 ? -19.562 25.734 -2.252 1 51.94 59 ARG B N 1
ATOM 2764 C CA . ARG B 1 59 ? -19.953 24.656 -1.339 1 51.94 59 ARG B CA 1
ATOM 2765 C C . ARG B 1 59 ? -18.938 24.5 -0.211 1 51.94 59 ARG B C 1
ATOM 2767 O O . ARG B 1 59 ? -17.75 24.312 -0.463 1 51.94 59 ARG B O 1
ATOM 2774 N N . LEU B 1 60 ? -19.188 25.062 0.864 1 60.28 60 LEU B N 1
ATOM 2775 C CA . LEU B 1 60 ? -18.344 25.047 2.053 1 60.28 60 LEU B CA 1
ATOM 2776 C C . LEU B 1 60 ? -18 23.625 2.463 1 60.28 60 LEU B C 1
ATOM 2778 O O . LEU B 1 60 ? -18.844 22.734 2.396 1 60.28 60 LEU B O 1
ATOM 2782 N N . ASP B 1 61 ? -16.609 23.391 2.598 1 76 61 ASP B N 1
ATOM 2783 C CA . ASP B 1 61 ? -16.188 22.109 3.176 1 76 61 ASP B CA 1
ATOM 2784 C C . ASP B 1 61 ? -16.703 21.953 4.602 1 76 61 ASP B C 1
ATOM 2786 O O . ASP B 1 61 ? -16.656 22.891 5.398 1 76 61 ASP B O 1
ATOM 2790 N N . TRP B 1 62 ? -17.469 20.938 4.832 1 84.69 62 TRP B N 1
ATOM 2791 C CA . TRP B 1 62 ? -18.016 20.594 6.141 1 84.69 62 TRP B CA 1
ATOM 2792 C C . TRP B 1 62 ? -16.922 20 7.039 1 84.69 62 TRP B C 1
ATOM 2794 O O . TRP B 1 62 ? -16.906 18.797 7.301 1 84.69 62 TRP B O 1
ATOM 2804 N N . SER B 1 63 ? -15.984 20.859 7.449 1 92.19 63 SER B N 1
ATOM 2805 C CA . SER B 1 63 ? -14.852 20.406 8.25 1 92.19 63 SER B CA 1
ATOM 2806 C C . SER B 1 63 ? -14.281 21.547 9.094 1 92.19 63 SER B C 1
ATOM 2808 O O . SER B 1 63 ? -14.453 22.719 8.758 1 92.19 63 SER B O 1
ATOM 2810 N N . ASP B 1 64 ? -13.75 21.25 10.281 1 92.12 64 ASP B N 1
ATOM 2811 C CA . ASP B 1 64 ? -12.789 22.078 11 1 92.12 64 ASP B CA 1
ATOM 2812 C C . ASP B 1 64 ? -11.359 21.562 10.789 1 92.12 64 ASP B C 1
ATOM 2814 O O . ASP B 1 64 ? -11.141 20.359 10.656 1 92.12 64 ASP B O 1
ATOM 2818 N N . ARG B 1 65 ? -10.555 22.516 10.75 1 94.75 65 ARG B N 1
ATOM 2819 C CA . ARG B 1 65 ? -9.195 22.047 10.492 1 94.75 65 ARG B CA 1
ATOM 2820 C C . ARG B 1 65 ? -8.18 22.844 11.312 1 94.75 65 ARG B C 1
ATOM 2822 O O . ARG B 1 65 ? -8.461 23.984 11.711 1 94.75 65 ARG B O 1
ATOM 2829 N N . LEU B 1 66 ? -7.102 22.312 11.664 1 96.75 66 LEU B N 1
ATOM 2830 C CA . LEU B 1 66 ? -5.895 22.922 12.211 1 96.75 66 LEU B CA 1
ATOM 2831 C C . LEU B 1 66 ? -4.707 22.703 11.281 1 96.75 66 LEU B C 1
ATOM 2833 O O . LEU B 1 66 ? -4.277 21.562 11.07 1 96.75 66 LEU B O 1
ATOM 2837 N N . TYR B 1 67 ? -4.266 23.812 10.711 1 96.31 67 TYR B N 1
ATOM 2838 C CA . TYR B 1 67 ? -3.178 23.797 9.742 1 96.31 67 TYR B CA 1
ATOM 2839 C C . TYR B 1 67 ? -1.882 24.297 10.367 1 96.31 67 TYR B C 1
ATOM 2841 O O . TYR B 1 67 ? -1.828 25.422 10.891 1 96.31 67 TYR B O 1
ATOM 2849 N N . LEU B 1 68 ? -0.818 23.469 10.305 1 97.44 68 LEU B N 1
ATOM 2850 C CA . LEU B 1 68 ? 0.429 23.812 10.977 1 97.44 68 LEU B CA 1
ATOM 2851 C C . LEU B 1 68 ? 1.62 23.625 10.039 1 97.44 68 LEU B C 1
ATOM 2853 O O . LEU B 1 68 ? 1.794 22.562 9.445 1 97.44 68 LEU B O 1
ATOM 2857 N N . ASN B 1 69 ? 2.439 24.688 9.938 1 95.94 69 ASN B N 1
ATOM 2858 C CA . ASN B 1 69 ? 3.758 24.484 9.336 1 95.94 69 ASN B CA 1
ATOM 2859 C C . ASN B 1 69 ? 4.684 23.703 10.258 1 95.94 69 ASN B C 1
ATOM 2861 O O . ASN B 1 69 ? 4.816 24.031 11.438 1 95.94 69 ASN B O 1
ATOM 2865 N N . VAL B 1 70 ? 5.355 22.688 9.734 1 96.5 70 VAL B N 1
ATOM 2866 C CA . VAL B 1 70 ? 6.051 21.719 10.578 1 96.5 70 VAL B CA 1
ATOM 2867 C C . VAL B 1 70 ? 7.551 21.766 10.289 1 96.5 70 VAL B C 1
ATOM 2869 O O . VAL B 1 70 ? 8.367 21.719 11.219 1 96.5 70 VAL B O 1
ATOM 2872 N N . PHE B 1 71 ? 7.938 21.781 9.07 1 95.25 71 PHE B N 1
ATOM 2873 C CA . PHE B 1 71 ? 9.336 21.781 8.648 1 95.25 71 PHE B CA 1
ATOM 2874 C C . PHE B 1 71 ? 9.547 22.734 7.48 1 95.25 71 PHE B C 1
ATOM 2876 O O . PHE B 1 71 ? 8.68 22.859 6.613 1 95.25 71 PHE B O 1
ATOM 2883 N N . PRO B 1 72 ? 10.75 23.438 7.477 1 94.81 72 PRO B N 1
ATOM 2884 C CA . PRO B 1 72 ? 11.812 23.484 8.492 1 94.81 72 PRO B CA 1
ATOM 2885 C C . PRO B 1 72 ? 11.344 24.109 9.805 1 94.81 72 PRO B C 1
ATOM 2887 O O . PRO B 1 72 ? 10.273 24.719 9.852 1 94.81 72 PRO B O 1
ATOM 2890 N N . GLU B 1 73 ? 12.086 23.938 10.852 1 94.12 73 GLU B N 1
ATOM 2891 C CA . GLU B 1 73 ? 11.656 24.297 12.203 1 94.12 73 GLU B CA 1
ATOM 2892 C C . GLU B 1 73 ? 11.5 25.812 12.352 1 94.12 73 GLU B C 1
ATOM 2894 O O . GLU B 1 73 ? 10.656 26.281 13.102 1 94.12 73 GLU B O 1
ATOM 2899 N N . ASP B 1 74 ? 12.25 26.531 11.594 1 93.88 74 ASP B N 1
ATOM 2900 C CA . ASP B 1 74 ? 12.297 27.984 11.766 1 93.88 74 ASP B CA 1
ATOM 2901 C C . ASP B 1 74 ? 11.031 28.641 11.211 1 93.88 74 ASP B C 1
ATOM 2903 O O . ASP B 1 74 ? 10.773 29.828 11.469 1 93.88 74 ASP B O 1
ATOM 2907 N N . ILE B 1 75 ? 10.188 27.969 10.453 1 92.25 75 ILE B N 1
ATOM 2908 C CA . ILE B 1 75 ? 8.977 28.578 9.906 1 92.25 75 ILE B CA 1
ATOM 2909 C C . ILE B 1 75 ? 7.781 28.25 10.805 1 92.25 75 ILE B C 1
ATOM 2911 O O . ILE B 1 75 ? 6.656 28.672 10.531 1 92.25 75 ILE B O 1
ATOM 2915 N N . ARG B 1 76 ? 8.023 27.484 11.859 1 95.44 76 ARG B N 1
ATOM 2916 C CA . ARG B 1 76 ? 6.949 27.109 12.766 1 95.44 76 ARG B CA 1
ATOM 2917 C C . ARG B 1 76 ? 6.43 28.312 13.531 1 95.44 76 ARG B C 1
ATOM 2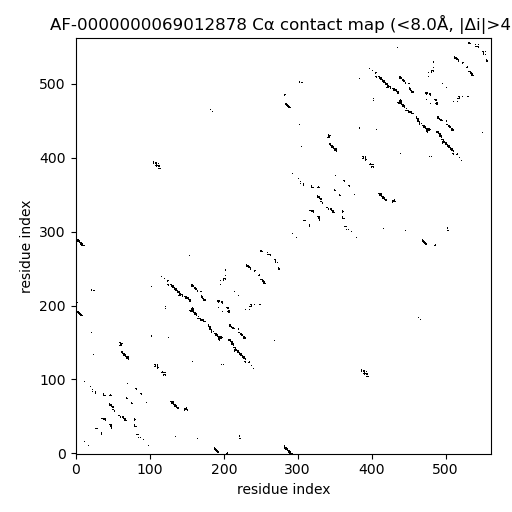919 O O . ARG B 1 76 ? 7.211 29.078 14.094 1 95.44 76 ARG B O 1
ATOM 2926 N N . LYS B 1 77 ? 5.191 28.547 13.492 1 95.5 77 LYS B N 1
ATOM 2927 C CA . LYS B 1 77 ? 4.535 29.516 14.359 1 95.5 77 LYS B CA 1
ATOM 2928 C C . LYS B 1 77 ? 3.854 28.828 15.539 1 95.5 77 LYS B C 1
ATOM 2930 O O . LYS B 1 77 ? 2.674 28.469 15.461 1 95.5 77 LYS B O 1
ATOM 2935 N N . LEU B 1 78 ? 4.543 28.766 16.625 1 95.25 78 LEU B N 1
ATOM 2936 C CA . LEU B 1 78 ? 4.156 27.938 17.766 1 95.25 78 LEU B CA 1
ATOM 2937 C C . LEU B 1 78 ? 2.887 28.484 18.406 1 95.25 78 LEU B C 1
ATOM 2939 O O . LEU B 1 78 ? 2.232 27.781 19.188 1 95.25 78 LEU B O 1
ATOM 2943 N N . GLN B 1 79 ? 2.518 29.75 18.125 1 94.88 79 GLN B N 1
ATOM 2944 C CA . GLN B 1 79 ? 1.271 30.297 18.641 1 94.88 79 GLN B CA 1
ATOM 2945 C C . GLN B 1 79 ? 0.067 29.516 18.125 1 94.88 79 GLN B C 1
ATOM 2947 O O . GLN B 1 79 ? -0.996 29.516 18.75 1 94.88 79 GLN B O 1
ATOM 2952 N N . PHE B 1 80 ? 0.263 28.812 17.016 1 96.38 80 PHE B N 1
ATOM 2953 C CA . PHE B 1 80 ? -0.837 28.047 16.453 1 96.38 80 PHE B CA 1
ATOM 2954 C C . PHE B 1 80 ? -0.782 26.594 16.922 1 96.38 80 PHE B C 1
ATOM 2956 O O . PHE B 1 80 ? -1.707 25.828 16.672 1 96.38 80 PHE B O 1
ATOM 2963 N N . TRP B 1 81 ? 0.3 26.156 17.562 1 97.31 81 TRP B N 1
ATOM 2964 C CA . TRP B 1 81 ? 0.434 24.797 18.062 1 97.31 81 TRP B CA 1
ATOM 2965 C C . TRP B 1 81 ? -0.265 24.656 19.406 1 97.31 81 TRP B C 1
ATOM 2967 O O . TRP B 1 81 ? 0.139 25.266 20.406 1 97.31 81 TRP B O 1
ATOM 2977 N N . PRO B 1 82 ? -1.237 23.797 19.484 1 97.44 82 PRO B N 1
ATOM 2978 C CA . PRO B 1 82 ? -2.072 23.719 20.688 1 97.44 82 PRO B CA 1
ATOM 2979 C C . PRO B 1 82 ? -1.278 23.344 21.922 1 97.44 82 PRO B C 1
ATOM 2981 O O . PRO B 1 82 ? -0.357 22.531 21.859 1 97.44 82 PRO B O 1
ATOM 2984 N N . GLN B 1 83 ? -1.687 23.891 23.062 1 96.75 83 GLN B N 1
ATOM 2985 C CA . GLN B 1 83 ? -1.136 23.531 24.359 1 96.75 83 GLN B CA 1
ATOM 2986 C C . GLN B 1 83 ? -2.049 22.562 25.094 1 96.75 83 GLN B C 1
ATOM 2988 O O . GLN B 1 83 ? -1.637 21.922 26.062 1 96.75 83 GLN B O 1
ATOM 2993 N N . LYS B 1 84 ? -3.266 22.438 24.609 1 95.94 84 LYS B N 1
ATOM 2994 C CA . LYS B 1 84 ? -4.23 21.453 25.094 1 95.94 84 LYS B CA 1
ATOM 2995 C C . LYS B 1 84 ? -4.676 20.531 23.969 1 95.94 84 LYS B C 1
ATOM 2997 O O . LYS B 1 84 ? -4.996 20.984 22.859 1 95.94 84 LYS B O 1
ATOM 3002 N N . PRO B 1 85 ? -4.805 19.219 24.25 1 97.12 85 PRO B N 1
ATOM 3003 C CA . PRO B 1 85 ? -4.41 18.547 25.5 1 97.12 85 PRO B CA 1
ATOM 3004 C C . PRO B 1 85 ? -2.934 18.75 25.828 1 97.12 85 PRO B C 1
ATOM 3006 O O . PRO B 1 85 ? -2.145 19.125 24.953 1 97.12 85 PRO B O 1
ATOM 3009 N N . GLU B 1 86 ? -2.527 18.531 27.047 1 97 86 GLU B N 1
ATOM 3010 C CA . GLU B 1 86 ? -1.202 18.875 27.547 1 97 86 GLU B CA 1
ATOM 3011 C C . GLU B 1 86 ? -0.109 18.156 26.766 1 97 86 GLU B C 1
ATOM 3013 O O . GLU B 1 86 ? 0.996 18.672 26.594 1 97 86 GLU B O 1
ATOM 3018 N N . CYS B 1 87 ? -0.42 17.031 26.25 1 97.62 87 CYS B N 1
ATOM 3019 C CA . CYS B 1 87 ? 0.599 16.234 25.578 1 97.62 87 CYS B CA 1
ATOM 3020 C C . CYS B 1 87 ? 0.584 16.484 24.078 1 97.62 87 CYS B C 1
ATOM 3022 O O . CYS B 1 87 ? 1.289 15.797 23.328 1 97.62 87 CYS B O 1
ATOM 3024 N N . PHE B 1 88 ? -0.167 17.422 23.562 1 98.38 88 PHE B N 1
ATOM 3025 C CA . PHE B 1 88 ? -0.354 17.641 22.141 1 98.38 88 PHE B CA 1
ATOM 3026 C C . PHE B 1 88 ? 0.987 17.828 21.438 1 98.38 88 PHE B C 1
ATOM 3028 O O . PHE B 1 88 ? 1.318 17.078 20.5 1 98.38 88 PHE B O 1
ATOM 3035 N N . ARG B 1 89 ? 1.779 18.734 21.922 1 97.88 89 ARG B N 1
ATOM 3036 C CA . ARG B 1 89 ? 3.014 19.109 21.25 1 97.88 89 ARG B CA 1
ATOM 3037 C C . ARG B 1 89 ? 4.035 17.984 21.297 1 97.88 89 ARG B C 1
ATOM 3039 O O . ARG B 1 89 ? 4.719 17.703 20.312 1 97.88 89 ARG B O 1
ATOM 3046 N N . GLU B 1 90 ? 4.129 17.328 22.391 1 97.94 90 GLU B N 1
ATOM 3047 C CA . GLU B 1 90 ? 5.066 16.219 22.547 1 97.94 90 GLU B CA 1
ATOM 3048 C C . GLU B 1 90 ? 4.746 15.07 21.594 1 97.94 90 GLU B C 1
ATOM 3050 O O . GLU B 1 90 ? 5.629 14.57 20.906 1 97.94 90 GLU B O 1
ATOM 3055 N N . VAL B 1 91 ? 3.518 14.664 21.562 1 98.31 91 VAL B N 1
ATOM 3056 C CA . VAL B 1 91 ? 3.072 13.578 20.703 1 98.31 91 VAL B CA 1
ATOM 3057 C C . VAL B 1 91 ? 3.256 13.969 19.234 1 98.31 91 VAL B C 1
ATOM 3059 O O . VAL B 1 91 ? 3.775 13.188 18.438 1 98.31 91 VAL B O 1
ATOM 3062 N N . PHE B 1 92 ? 2.879 15.219 18.969 1 98.44 92 PHE B N 1
ATOM 3063 C CA . PHE B 1 92 ? 2.941 15.695 17.594 1 98.44 92 PHE B CA 1
ATOM 3064 C C . PHE B 1 92 ? 4.387 15.797 17.125 1 98.44 92 PHE B C 1
ATOM 3066 O O . PHE B 1 92 ? 4.703 15.43 15.984 1 98.44 92 PHE B O 1
ATOM 3073 N N . GLU B 1 93 ? 5.285 16.203 17.922 1 97.5 93 GLU B N 1
ATOM 3074 C CA . GLU B 1 93 ? 6.699 16.312 17.594 1 97.5 93 GLU B CA 1
ATOM 3075 C C . GLU B 1 93 ? 7.297 14.953 17.25 1 97.5 93 GLU B C 1
ATOM 3077 O O . GLU B 1 93 ? 8.055 14.82 16.281 1 97.5 93 GLU B O 1
ATOM 3082 N N . LYS B 1 94 ? 6.977 14.031 18 1 96.94 94 LYS B N 1
ATOM 3083 C CA . LYS B 1 94 ? 7.457 12.688 17.703 1 96.94 94 LYS B CA 1
ATOM 3084 C C . LYS B 1 94 ? 6.879 12.18 16.375 1 96.94 94 LYS B C 1
ATOM 3086 O O . LYS B 1 94 ? 7.59 11.562 15.586 1 96.94 94 LYS B O 1
ATOM 3091 N N . TYR B 1 95 ? 5.617 12.438 16.188 1 97.5 95 TYR B N 1
ATOM 3092 C CA . TYR B 1 95 ? 4.953 11.977 14.969 1 97.5 95 TYR B CA 1
ATOM 3093 C C . TYR B 1 95 ? 5.598 12.594 13.727 1 97.5 95 TYR B C 1
ATOM 3095 O O . TYR B 1 95 ? 5.844 11.891 12.742 1 97.5 95 TYR B O 1
ATOM 3103 N N . ILE B 1 96 ? 5.863 13.867 13.766 1 97.12 96 ILE B N 1
ATOM 3104 C CA . ILE B 1 96 ? 6.395 14.547 12.594 1 97.12 96 ILE B CA 1
ATOM 3105 C C . ILE B 1 96 ? 7.812 14.055 12.305 1 97.12 96 ILE B C 1
ATOM 3107 O O . ILE B 1 96 ? 8.234 13.984 11.148 1 97.12 96 ILE B O 1
ATOM 3111 N N . LYS B 1 97 ? 8.562 13.68 13.32 1 94.94 97 LYS B N 1
ATOM 3112 C CA . LYS B 1 97 ? 9.875 13.078 13.109 1 94.94 97 LYS B CA 1
ATOM 3113 C C . LYS B 1 97 ? 9.758 11.75 12.359 1 94.94 97 LYS B C 1
ATOM 3115 O O . LYS B 1 97 ? 10.516 11.492 11.422 1 94.94 97 LYS B O 1
ATOM 3120 N N . ASP B 1 98 ? 8.859 10.984 12.797 1 93.06 98 ASP B N 1
ATOM 3121 C CA . ASP B 1 98 ? 8.609 9.703 12.125 1 93.06 98 ASP B CA 1
ATOM 3122 C C . ASP B 1 98 ? 8.188 9.922 10.672 1 93.06 98 ASP B C 1
ATOM 3124 O O . ASP B 1 98 ? 8.633 9.195 9.781 1 93.06 98 ASP B O 1
ATOM 3128 N N . MET B 1 99 ? 7.312 10.875 10.445 1 95.25 99 MET B N 1
ATOM 3129 C CA . MET B 1 99 ? 6.809 11.141 9.102 1 95.25 99 MET B CA 1
ATOM 3130 C C . MET B 1 99 ? 7.926 11.633 8.188 1 95.25 99 MET B C 1
ATOM 3132 O O . MET B 1 99 ? 7.941 11.328 6.992 1 95.25 99 MET B O 1
ATOM 3136 N N . LYS B 1 100 ? 8.797 12.398 8.742 1 94.19 100 LYS B N 1
ATOM 3137 C CA . LYS B 1 100 ? 9.938 12.859 7.949 1 94.19 100 LYS B CA 1
ATOM 3138 C C . LYS B 1 100 ? 10.781 11.68 7.461 1 94.19 100 LYS B C 1
ATOM 3140 O O . LYS B 1 100 ? 11.086 11.578 6.273 1 94.19 100 LYS B O 1
ATOM 3145 N N . LEU B 1 101 ? 11.109 10.852 8.367 1 90.25 101 LEU B N 1
ATOM 3146 C CA . LEU B 1 101 ? 11.906 9.68 8.023 1 90.25 101 LEU B CA 1
ATOM 3147 C C . LEU B 1 101 ? 11.172 8.797 7.023 1 90.25 101 LEU B C 1
ATOM 3149 O O . LEU B 1 101 ? 11.766 8.312 6.055 1 90.25 101 LEU B O 1
ATOM 3153 N N . LEU B 1 102 ? 9.953 8.578 7.25 1 89.56 102 LEU B N 1
ATOM 3154 C CA . LEU B 1 102 ? 9.148 7.746 6.359 1 89.56 102 LEU B CA 1
ATOM 3155 C C . LEU B 1 102 ? 9.07 8.359 4.965 1 89.56 102 LEU B C 1
ATOM 3157 O O . LEU B 1 102 ? 9.172 7.648 3.963 1 89.56 102 LEU B O 1
ATOM 3161 N N . SER B 1 103 ? 8.844 9.625 4.887 1 92.81 103 SER B N 1
ATOM 3162 C CA . SER B 1 103 ? 8.719 10.297 3.594 1 92.81 103 SER B CA 1
ATOM 3163 C C . SER B 1 103 ? 10 10.148 2.773 1 92.81 103 SER B C 1
ATOM 3165 O O . SER B 1 103 ? 9.945 9.93 1.562 1 92.81 103 SER B O 1
ATOM 3167 N N . GLU B 1 104 ? 11.117 10.297 3.375 1 91.81 104 GLU B N 1
ATOM 3168 C CA . GLU B 1 104 ? 12.391 10.117 2.684 1 91.81 104 GLU B CA 1
ATOM 3169 C C . GLU B 1 104 ? 12.531 8.703 2.131 1 91.81 104 GLU B C 1
ATOM 3171 O O . GLU B 1 104 ? 12.922 8.516 0.976 1 91.81 104 GLU B O 1
ATOM 3176 N N . SER B 1 105 ? 12.203 7.82 2.988 1 87 105 SER B N 1
ATOM 3177 C CA . SER B 1 105 ? 12.258 6.422 2.574 1 87 105 SER B CA 1
ATOM 3178 C C . SER B 1 105 ? 11.32 6.152 1.402 1 87 105 SER B C 1
ATOM 3180 O O . SER B 1 105 ? 11.656 5.406 0.483 1 87 105 SER B O 1
ATOM 3182 N N . LEU B 1 106 ? 10.156 6.656 1.396 1 88.44 106 LEU B N 1
ATOM 3183 C CA . LEU B 1 106 ? 9.156 6.457 0.351 1 88.44 106 LEU B CA 1
ATOM 3184 C C . LEU B 1 106 ? 9.617 7.066 -0.968 1 88.44 106 LEU B C 1
ATOM 3186 O O . LEU B 1 106 ? 9.461 6.457 -2.027 1 88.44 106 LEU B O 1
ATOM 3190 N N . LEU B 1 107 ? 10.18 8.227 -0.91 1 91.62 107 LEU B N 1
ATOM 3191 C CA . LEU B 1 107 ? 10.672 8.867 -2.123 1 91.62 107 LEU B CA 1
ATOM 3192 C C . LEU B 1 107 ? 11.812 8.07 -2.74 1 91.62 107 LEU B C 1
ATOM 3194 O O . LEU B 1 107 ? 11.883 7.926 -3.963 1 91.62 107 LEU B O 1
ATOM 3198 N N . LYS B 1 108 ? 12.68 7.547 -1.901 1 89.88 108 LYS B N 1
ATOM 3199 C CA . LYS B 1 108 ? 13.75 6.68 -2.387 1 89.88 108 LYS B CA 1
ATOM 3200 C C . LYS B 1 108 ? 13.188 5.406 -3.008 1 89.88 108 LYS B C 1
ATOM 3202 O O . LYS B 1 108 ? 13.648 4.965 -4.062 1 89.88 108 LYS B O 1
ATOM 3207 N N . ALA B 1 109 ? 12.258 4.871 -2.328 1 86 109 ALA B N 1
ATOM 3208 C CA . ALA B 1 109 ? 11.625 3.648 -2.824 1 86 109 ALA B CA 1
ATOM 3209 C C . ALA B 1 109 ? 10.961 3.883 -4.18 1 86 109 ALA B C 1
ATOM 3211 O O . ALA B 1 109 ? 11.016 3.021 -5.059 1 86 109 ALA B O 1
ATOM 3212 N N . MET B 1 110 ? 10.328 4.965 -4.379 1 87.81 110 MET B N 1
ATOM 3213 C CA . MET B 1 110 ? 9.695 5.309 -5.645 1 87.81 110 MET B CA 1
ATOM 3214 C C . MET B 1 110 ? 10.727 5.406 -6.766 1 87.81 110 MET B C 1
ATOM 3216 O O . MET B 1 110 ? 10.508 4.891 -7.859 1 87.81 110 MET B O 1
ATOM 3220 N N . ALA B 1 111 ? 11.805 6.062 -6.469 1 90.81 111 ALA B N 1
ATOM 3221 C CA . ALA B 1 111 ? 12.883 6.16 -7.457 1 90.81 111 ALA B CA 1
ATOM 3222 C C . ALA B 1 111 ? 13.383 4.773 -7.852 1 90.81 111 ALA B C 1
ATOM 3224 O O . ALA B 1 111 ? 13.547 4.48 -9.039 1 90.81 111 ALA B O 1
ATOM 3225 N N . ALA B 1 112 ? 13.594 3.969 -6.863 1 85.44 112 ALA B N 1
ATOM 3226 C CA . ALA B 1 112 ? 14.094 2.615 -7.094 1 85.44 112 ALA B CA 1
ATOM 3227 C C . ALA B 1 112 ? 13.133 1.813 -7.957 1 85.44 112 ALA B C 1
ATOM 3229 O O . ALA B 1 112 ? 13.555 1.026 -8.805 1 85.44 112 ALA B O 1
ATOM 3230 N N . SER B 1 113 ? 11.883 1.991 -7.719 1 82.75 113 SER B N 1
ATOM 3231 C CA . SER B 1 113 ? 10.867 1.249 -8.461 1 82.75 113 SER B CA 1
ATOM 3232 C C . SER B 1 113 ? 10.891 1.607 -9.945 1 82.75 113 SER B C 1
ATOM 3234 O O . SER B 1 113 ? 10.398 0.85 -10.781 1 82.75 113 SER B O 1
ATOM 3236 N N . LEU B 1 114 ? 11.422 2.721 -10.305 1 86.38 114 LEU B N 1
ATOM 3237 C CA . LEU B 1 114 ? 11.492 3.162 -11.695 1 86.38 114 LEU B CA 1
ATOM 3238 C C . LEU B 1 114 ? 12.898 2.955 -12.258 1 86.38 114 LEU B C 1
ATOM 3240 O O . LEU B 1 114 ? 13.188 3.371 -13.383 1 86.38 114 LEU B O 1
ATOM 3244 N N . ASN B 1 115 ? 13.719 2.404 -11.469 1 86.12 115 ASN B N 1
ATOM 3245 C CA . ASN B 1 115 ? 15.094 2.096 -11.852 1 86.12 115 ASN B CA 1
ATOM 3246 C C . ASN B 1 115 ? 15.875 3.357 -12.203 1 86.12 115 ASN B C 1
ATOM 3248 O O . ASN B 1 115 ? 16.547 3.406 -13.234 1 86.12 115 ASN B O 1
ATOM 3252 N N . VAL B 1 116 ? 15.68 4.332 -11.438 1 91.56 116 VAL B N 1
ATOM 3253 C CA . VAL B 1 116 ? 16.453 5.566 -11.57 1 91.56 116 VAL B CA 1
ATOM 3254 C C . VAL B 1 116 ? 17.266 5.801 -10.297 1 91.56 116 VAL B C 1
ATOM 3256 O O . VAL B 1 116 ? 17.219 5.004 -9.359 1 91.56 116 VAL B O 1
ATOM 3259 N N . GLU B 1 117 ? 18.078 6.879 -10.352 1 92.25 117 GLU B N 1
ATOM 3260 C CA . GLU B 1 117 ? 18.969 7.152 -9.219 1 92.25 117 GLU B CA 1
ATOM 3261 C C . GLU B 1 117 ? 18.172 7.305 -7.926 1 92.25 117 GLU B C 1
ATOM 3263 O O . GLU B 1 117 ? 17.125 7.957 -7.906 1 92.25 117 GLU B O 1
ATOM 3268 N N . GLU B 1 118 ? 18.656 6.867 -6.883 1 86.88 118 GLU B N 1
ATOM 3269 C CA . GLU B 1 118 ? 17.984 6.688 -5.602 1 86.88 118 GLU B CA 1
ATOM 3270 C C . GLU B 1 118 ? 17.469 8.016 -5.066 1 86.88 118 GLU B C 1
ATOM 3272 O O . GLU B 1 118 ? 16.359 8.078 -4.523 1 86.88 118 GLU B O 1
ATOM 3277 N N . ASN B 1 119 ? 18.156 9.07 -5.262 1 92.75 119 ASN B N 1
ATOM 3278 C CA . ASN B 1 119 ? 17.828 10.32 -4.602 1 92.75 119 ASN B CA 1
ATOM 3279 C C . ASN B 1 119 ? 17.188 11.312 -5.574 1 92.75 119 ASN B C 1
ATOM 3281 O O . ASN B 1 119 ? 17 12.484 -5.238 1 92.75 119 ASN B O 1
ATOM 3285 N N . CYS B 1 120 ? 16.781 10.852 -6.715 1 94.56 120 CYS B N 1
ATOM 3286 C CA . CYS B 1 120 ? 16.391 11.812 -7.746 1 94.56 120 CYS B CA 1
ATOM 3287 C C . CYS B 1 120 ? 15.148 12.586 -7.336 1 94.56 120 CYS B C 1
ATOM 3289 O O . CYS B 1 120 ? 15.062 13.797 -7.543 1 94.56 120 CYS B O 1
ATOM 3291 N N . PHE B 1 121 ? 14.18 11.938 -6.742 1 94.69 121 PHE B N 1
ATOM 3292 C CA . PHE B 1 121 ? 12.977 12.633 -6.285 1 94.69 121 PHE B CA 1
ATOM 3293 C C . PHE B 1 121 ? 13.258 13.422 -5.008 1 94.69 121 PHE B C 1
ATOM 3295 O O . PHE B 1 121 ? 12.82 14.562 -4.863 1 94.69 121 PHE B O 1
ATOM 3302 N N . LEU B 1 122 ? 13.969 12.805 -4.117 1 94.44 122 LEU B N 1
ATOM 3303 C CA . LEU B 1 122 ? 14.312 13.445 -2.852 1 94.44 122 LEU B CA 1
ATOM 3304 C C . LEU B 1 122 ? 15.117 14.719 -3.09 1 94.44 122 LEU B C 1
ATOM 3306 O O . LEU B 1 122 ? 14.898 15.727 -2.418 1 94.44 122 LEU B O 1
ATOM 3310 N N . ASP B 1 123 ? 16.031 14.68 -4.031 1 95 123 ASP B N 1
ATOM 3311 C CA . ASP B 1 123 ? 16.859 15.844 -4.355 1 95 123 ASP B CA 1
ATOM 3312 C C . ASP B 1 123 ? 16.016 17 -4.844 1 95 123 ASP B C 1
ATOM 3314 O O . ASP B 1 123 ? 16.312 18.172 -4.551 1 95 123 ASP B O 1
ATOM 3318 N N . GLN B 1 124 ? 14.992 16.703 -5.559 1 94.88 124 GLN B N 1
ATOM 3319 C CA . GLN B 1 124 ? 14.133 17.766 -6.07 1 94.88 124 GLN B CA 1
ATOM 3320 C C . GLN B 1 124 ? 13.266 18.344 -4.957 1 94.88 124 GLN B C 1
ATOM 3322 O O . GLN B 1 124 ? 12.742 19.453 -5.09 1 94.88 124 GLN B O 1
ATOM 3327 N N . CYS B 1 125 ? 13.031 17.609 -3.918 1 93.81 125 CYS B N 1
ATOM 3328 C CA . CYS B 1 125 ? 12.352 18.172 -2.758 1 93.81 125 CYS B CA 1
ATOM 3329 C C . CYS B 1 125 ? 13.242 19.188 -2.039 1 93.81 125 CYS B C 1
ATOM 3331 O O . CYS B 1 125 ? 12.742 20.125 -1.417 1 93.81 125 CYS B O 1
ATOM 3333 N N . GLY B 1 126 ? 14.555 18.922 -2.098 1 91.69 126 GLY B N 1
ATOM 3334 C CA . GLY B 1 126 ? 15.508 19.859 -1.53 1 91.69 126 GLY B CA 1
ATOM 3335 C C . GLY B 1 126 ? 15.711 19.672 -0.039 1 91.69 126 GLY B C 1
ATOM 3336 O O . GLY B 1 126 ? 14.922 19 0.624 1 91.69 126 GLY B O 1
ATOM 3337 N N . GLU B 1 127 ? 16.641 20.328 0.504 1 86.88 127 GLU B N 1
ATOM 3338 C CA . GLU B 1 127 ? 17 20.234 1.916 1 86.88 127 GLU B CA 1
ATOM 3339 C C . GLU B 1 127 ? 15.992 20.984 2.793 1 86.88 127 GLU B C 1
ATOM 3341 O O . GLU B 1 127 ? 15.781 20.609 3.953 1 86.88 127 GLU B O 1
ATOM 3346 N N . ARG B 1 128 ? 15.414 21.953 2.199 1 89.31 128 ARG B N 1
ATOM 3347 C CA . ARG B 1 128 ? 14.484 22.766 2.98 1 89.31 128 ARG B CA 1
ATOM 3348 C C . ARG B 1 128 ? 13.055 22.562 2.498 1 89.31 128 ARG B C 1
ATOM 3350 O O . ARG B 1 128 ? 12.219 23.469 2.617 1 89.31 128 ARG B O 1
ATOM 3357 N N . GLY B 1 129 ? 12.844 21.469 1.839 1 92.06 129 GLY B N 1
ATOM 3358 C CA . GLY B 1 129 ? 11.453 21.156 1.545 1 92.06 129 GLY B CA 1
ATOM 3359 C C . GLY B 1 129 ? 10.547 21.266 2.754 1 92.06 129 GLY B C 1
ATOM 3360 O O . GLY B 1 129 ? 10.953 20.969 3.877 1 92.06 129 GLY B O 1
ATOM 3361 N N . ASN B 1 130 ? 9.32 21.719 2.523 1 93.88 130 ASN B N 1
ATOM 3362 C CA . ASN B 1 130 ? 8.398 22 3.621 1 93.88 130 ASN B CA 1
ATOM 3363 C C . ASN B 1 130 ? 7.555 20.766 3.965 1 93.88 130 ASN B C 1
ATOM 3365 O O . ASN B 1 130 ? 7.281 19.938 3.102 1 93.88 130 ASN B O 1
ATOM 3369 N N . MET B 1 131 ? 7.324 20.688 5.18 1 96.56 131 MET B N 1
ATOM 3370 C CA . MET B 1 131 ? 6.328 19.734 5.684 1 96.56 131 MET B CA 1
ATOM 3371 C C . MET B 1 131 ? 5.184 20.469 6.375 1 96.56 131 MET B C 1
ATOM 3373 O O . MET B 1 131 ? 5.418 21.359 7.203 1 96.56 131 MET B O 1
ATOM 3377 N N . ILE B 1 132 ? 3.959 20.172 5.938 1 97.19 132 ILE B N 1
ATOM 3378 C CA . ILE B 1 132 ? 2.758 20.781 6.488 1 97.19 132 ILE B CA 1
ATOM 3379 C C . ILE B 1 132 ? 1.836 19.719 7.059 1 97.19 132 ILE B C 1
ATOM 3381 O O . ILE B 1 132 ? 1.655 18.656 6.449 1 97.19 132 ILE B O 1
ATOM 3385 N N . ALA B 1 133 ? 1.336 19.984 8.219 1 98.19 133 ALA B N 1
ATOM 3386 C CA . ALA B 1 133 ? 0.368 19.078 8.836 1 98.19 133 ALA B CA 1
ATOM 3387 C C . ALA B 1 133 ? -1.031 19.688 8.828 1 98.19 133 ALA B C 1
ATOM 3389 O O . ALA B 1 133 ? -1.195 20.891 9.109 1 98.19 133 ALA B O 1
ATOM 3390 N N . ARG B 1 134 ? -2.004 18.938 8.445 1 97.38 134 ARG B N 1
ATOM 3391 C CA . ARG B 1 134 ? -3.398 19.359 8.516 1 97.38 134 ARG B CA 1
ATOM 3392 C C . ARG B 1 134 ? -4.238 18.359 9.297 1 97.38 134 ARG B C 1
ATOM 3394 O O . ARG B 1 134 ? -4.496 17.25 8.812 1 97.38 134 ARG B O 1
ATOM 3401 N N . PHE B 1 135 ? -4.621 18.734 10.539 1 98.06 135 PHE B N 1
ATOM 3402 C CA . PHE B 1 135 ? -5.621 17.984 11.297 1 98.06 135 PHE B CA 1
ATOM 3403 C C . PHE B 1 135 ? -7.023 18.297 10.789 1 98.06 135 PHE B C 1
ATOM 3405 O O . PHE B 1 135 ? -7.406 19.469 10.688 1 98.06 135 PHE B O 1
ATOM 3412 N N . ASN B 1 136 ? -7.789 17.281 10.477 1 97.25 136 ASN B N 1
ATOM 3413 C CA . ASN B 1 136 ? -9.141 17.469 9.969 1 97.25 136 ASN B CA 1
ATOM 3414 C C . ASN B 1 136 ? -10.188 16.859 10.898 1 97.25 136 ASN B C 1
ATOM 3416 O O . ASN B 1 136 ? -10.039 15.719 11.344 1 97.25 136 ASN B O 1
ATOM 3420 N N . PHE B 1 137 ? -11.188 17.609 11.148 1 96.62 137 PHE B N 1
ATOM 3421 C CA . PHE B 1 137 ? -12.359 17.156 11.898 1 96.62 137 PHE B CA 1
ATOM 3422 C C . PHE B 1 137 ? -13.625 17.328 11.07 1 96.62 137 PHE B C 1
ATOM 3424 O O . PHE B 1 137 ? -13.953 18.438 10.664 1 96.62 137 PHE B O 1
ATOM 3431 N N . TYR B 1 138 ? -14.305 16.219 10.797 1 95.88 138 TYR B N 1
ATOM 3432 C CA . TYR B 1 138 ? -15.594 16.219 10.102 1 95.88 138 TYR B CA 1
ATOM 3433 C C . TYR B 1 138 ? -16.719 15.852 11.055 1 95.88 138 TYR B C 1
ATOM 3435 O O . TYR B 1 138 ? -16.938 14.68 11.367 1 95.88 138 TYR B O 1
ATOM 3443 N N . PRO B 1 139 ? -17.453 16.828 11.492 1 93.5 139 PRO B N 1
ATOM 3444 C CA . PRO B 1 139 ? -18.562 16.5 12.383 1 93.5 139 PRO B CA 1
ATOM 3445 C C . PRO B 1 139 ? -19.688 15.75 11.664 1 93.5 139 PRO B C 1
ATOM 3447 O O . PRO B 1 139 ? -19.75 15.766 10.43 1 93.5 139 PRO B O 1
ATOM 3450 N N . PRO B 1 140 ? -20.5 15.078 12.484 1 93.69 140 PRO B N 1
ATOM 3451 C CA . PRO B 1 140 ? -21.688 14.484 11.844 1 93.69 140 PRO B CA 1
ATOM 3452 C C . PRO B 1 140 ? -22.469 15.5 11.016 1 93.69 140 PRO B C 1
ATOM 3454 O O . PRO B 1 140 ? -22.609 16.656 11.422 1 93.69 140 PRO B O 1
ATOM 3457 N N . CYS B 1 141 ? -22.891 15.07 9.867 1 91.38 141 CYS B N 1
ATOM 3458 C CA . CYS B 1 141 ? -23.609 15.922 8.93 1 91.38 141 CYS B CA 1
ATOM 3459 C C . CYS B 1 141 ? -25.016 15.391 8.688 1 91.38 141 CYS B C 1
ATOM 3461 O O . CYS B 1 141 ? -25.188 14.273 8.195 1 91.38 141 CYS B O 1
ATOM 3463 N N . PRO B 1 142 ? -25.984 16.203 8.945 1 88.56 142 PRO B N 1
ATOM 3464 C CA . PRO B 1 142 ? -27.359 15.734 8.758 1 88.56 142 PRO B CA 1
ATOM 3465 C C . PRO B 1 142 ? -27.688 15.445 7.297 1 88.56 142 PRO B C 1
ATOM 3467 O O . PRO B 1 142 ? -28.578 14.641 7.008 1 88.56 142 PRO B O 1
ATOM 3470 N N . ARG B 1 143 ? -27 16.062 6.371 1 87.12 143 ARG B N 1
ATOM 3471 C CA . ARG B 1 143 ? -27.266 15.875 4.949 1 87.12 143 ARG B CA 1
ATOM 3472 C C . ARG B 1 143 ? -26 15.438 4.203 1 87.12 143 ARG B C 1
ATOM 3474 O O . ARG B 1 143 ? -25.516 16.156 3.322 1 87.12 143 ARG B O 1
ATOM 3481 N N . PRO B 1 144 ? -25.594 14.234 4.484 1 87.56 144 PRO B N 1
ATOM 3482 C CA . PRO B 1 144 ? -24.359 13.758 3.846 1 87.56 144 PRO B CA 1
ATOM 3483 C C . PRO B 1 144 ? -24.531 13.523 2.346 1 87.56 144 PRO B C 1
ATOM 3485 O O . PRO B 1 144 ? -23.547 13.359 1.631 1 87.56 144 PRO B O 1
ATOM 3488 N N . ASP B 1 145 ? -25.688 13.539 1.813 1 87.06 145 ASP B N 1
ATOM 3489 C CA . ASP B 1 145 ? -25.984 13.289 0.406 1 87.06 145 ASP B CA 1
ATOM 3490 C C . ASP B 1 145 ? -25.641 14.5 -0.453 1 87.06 145 ASP B C 1
ATOM 3492 O O . ASP B 1 145 ? -25.422 14.375 -1.661 1 87.06 145 ASP B O 1
ATOM 3496 N N . VAL B 1 146 ? -25.531 15.695 0.208 1 86.38 146 VAL B N 1
ATOM 3497 C CA . VAL B 1 146 ? -25.344 16.875 -0.622 1 86.38 146 VAL B CA 1
ATOM 3498 C C . VAL B 1 146 ? -24.156 17.688 -0.104 1 86.38 146 VAL B C 1
ATOM 3500 O O . VAL B 1 146 ? -23.828 18.734 -0.655 1 86.38 146 VAL B O 1
ATOM 3503 N N . VAL B 1 147 ? -23.625 17.266 0.935 1 86.19 147 VAL B N 1
ATOM 3504 C CA . VAL B 1 147 ? -22.531 18.016 1.538 1 86.19 147 VAL B CA 1
ATOM 3505 C C . VAL B 1 147 ? -21.281 17.156 1.593 1 86.19 147 VAL B C 1
ATOM 3507 O O . VAL B 1 147 ? -21.344 16 2.018 1 86.19 147 VAL B O 1
ATOM 3510 N N . LEU B 1 148 ? -20.141 17.75 1.084 1 90.88 148 LEU B N 1
ATOM 3511 C CA . LEU B 1 148 ? -18.859 17.047 1.146 1 90.88 148 LEU B CA 1
ATOM 3512 C C . LEU B 1 148 ? -18.031 17.531 2.328 1 90.88 148 LEU B C 1
ATOM 3514 O O . LEU B 1 148 ? -18.156 18.672 2.752 1 90.88 148 LEU B O 1
ATOM 3518 N N . GLY B 1 149 ? -17.25 16.625 2.871 1 92.44 149 GLY B N 1
ATOM 3519 C CA . GLY B 1 149 ? -16.25 17.047 3.84 1 92.44 149 GLY B CA 1
ATOM 3520 C C . GLY B 1 149 ? -15.148 17.906 3.234 1 92.44 149 GLY B C 1
ATOM 3521 O O . GLY B 1 149 ? -14.812 18.953 3.768 1 92.44 149 GLY B O 1
ATOM 3522 N N . VAL B 1 150 ? -14.594 17.406 2.162 1 91.38 150 VAL B N 1
ATOM 3523 C CA . VAL B 1 150 ? -13.625 18.125 1.339 1 91.38 150 VAL B CA 1
ATOM 3524 C C . VAL B 1 150 ? -13.977 17.969 -0.137 1 91.38 150 VAL B C 1
ATOM 3526 O O . VAL B 1 150 ? -14.164 16.844 -0.611 1 91.38 150 VAL B O 1
ATOM 3529 N N . LYS B 1 151 ? -14.047 19.016 -0.854 1 89.25 151 LYS B N 1
ATOM 3530 C CA . LYS B 1 151 ? -14.367 19 -2.279 1 89.25 151 LYS B CA 1
ATOM 3531 C C . LYS B 1 151 ? -13.289 18.25 -3.074 1 89.25 151 LYS B C 1
ATOM 3533 O O . LYS B 1 151 ? -12.18 18.047 -2.58 1 89.25 151 LYS B O 1
ATOM 3538 N N . GLN B 1 152 ? -13.648 17.875 -4.281 1 90 152 GLN B N 1
ATOM 3539 C CA . GLN B 1 152 ? -12.727 17.156 -5.145 1 90 152 GLN B CA 1
ATOM 3540 C C . GLN B 1 152 ? -11.469 17.984 -5.426 1 90 152 GLN B C 1
ATOM 3542 O O . GLN B 1 152 ? -11.555 19.188 -5.648 1 90 152 GLN B O 1
ATOM 3547 N N . HIS B 1 153 ? -10.328 17.391 -5.367 1 89.44 153 HIS B N 1
ATOM 3548 C CA . HIS B 1 153 ? -9.047 18.047 -5.621 1 89.44 153 HIS B CA 1
ATOM 3549 C C . HIS B 1 153 ? -7.93 17.016 -5.789 1 89.44 153 HIS B C 1
ATOM 3551 O O . HIS B 1 153 ? -8.133 15.828 -5.566 1 89.44 153 HIS B O 1
ATOM 3557 N N . ALA B 1 154 ? -6.828 17.422 -6.262 1 90.75 154 ALA B N 1
ATOM 3558 C CA . ALA B 1 154 ? -5.566 16.688 -6.223 1 90.75 154 ALA B CA 1
ATOM 3559 C C . ALA B 1 154 ? -4.523 17.438 -5.395 1 90.75 154 ALA B C 1
ATOM 3561 O O . ALA B 1 154 ? -4.535 18.672 -5.336 1 90.75 154 ALA B O 1
ATOM 3562 N N . ASP B 1 155 ? -3.686 16.688 -4.77 1 92 155 ASP B N 1
ATOM 3563 C CA . ASP B 1 155 ? -2.719 17.312 -3.867 1 92 155 ASP B CA 1
ATOM 3564 C C . ASP B 1 155 ? -1.581 17.969 -4.645 1 92 155 ASP B C 1
ATOM 3566 O O . ASP B 1 155 ? -1.06 17.391 -5.602 1 92 155 ASP B O 1
ATOM 3570 N N . SER B 1 156 ? -1.208 19.109 -4.23 1 93.5 156 SER B N 1
ATOM 3571 C CA . SER B 1 156 ? -0.08 19.797 -4.844 1 93.5 156 SER B CA 1
ATOM 3572 C C . SER B 1 156 ? 1.248 19.281 -4.297 1 93.5 156 SER B C 1
ATOM 3574 O O . SER B 1 156 ? 2.314 19.656 -4.797 1 93.5 156 SER B O 1
ATOM 3576 N N . SER B 1 157 ? 1.289 18.469 -3.334 1 95.19 157 SER B N 1
ATOM 3577 C CA . SER B 1 157 ? 2.477 17.969 -2.65 1 95.19 157 SER B CA 1
ATOM 3578 C C . SER B 1 157 ? 3.271 17.016 -3.543 1 95.19 157 SER B C 1
ATOM 3580 O O . SER B 1 157 ? 2.848 16.703 -4.656 1 95.19 157 SER B O 1
ATOM 3582 N N . ALA B 1 158 ? 4.52 16.688 -3.094 1 95.38 158 ALA B N 1
ATOM 3583 C CA . ALA B 1 158 ? 5.188 15.523 -3.662 1 95.38 158 ALA B CA 1
ATOM 3584 C C . ALA B 1 158 ? 4.453 14.242 -3.293 1 95.38 158 ALA B C 1
ATOM 3586 O O . ALA B 1 158 ? 3.943 13.539 -4.168 1 95.38 158 ALA B O 1
ATOM 3587 N N . ILE B 1 159 ? 4.387 13.992 -2.035 1 93.94 159 ILE B N 1
ATOM 3588 C CA . ILE B 1 159 ? 3.551 12.922 -1.511 1 93.94 159 ILE B CA 1
ATOM 3589 C C . ILE B 1 159 ? 2.795 13.414 -0.278 1 93.94 159 ILE B C 1
ATOM 3591 O O . ILE B 1 159 ? 3.191 14.391 0.351 1 93.94 159 ILE B O 1
ATOM 3595 N N . THR B 1 160 ? 1.701 12.781 -0.009 1 95.38 160 THR B N 1
ATOM 3596 C CA . THR B 1 160 ? 0.893 13.016 1.183 1 95.38 160 THR B CA 1
ATOM 3597 C C . THR B 1 160 ? 0.716 11.727 1.978 1 95.38 160 THR B C 1
ATOM 3599 O O . THR B 1 160 ? 0.385 10.68 1.411 1 95.38 160 THR B O 1
ATOM 3602 N N . ILE B 1 161 ? 1.038 11.773 3.244 1 94 161 ILE B N 1
ATOM 3603 C CA . ILE B 1 161 ? 0.836 10.641 4.148 1 94 161 ILE B CA 1
ATOM 3604 C C . ILE B 1 161 ? -0.389 10.898 5.023 1 94 161 ILE B C 1
ATOM 3606 O O . ILE B 1 161 ? -0.431 11.875 5.773 1 94 161 ILE B O 1
ATOM 3610 N N . LEU B 1 162 ? -1.35 9.992 4.945 1 94.75 162 LEU B N 1
ATOM 3611 C CA . LEU B 1 162 ? -2.621 10.219 5.621 1 94.75 162 LEU B CA 1
ATOM 3612 C C . LEU B 1 162 ? -2.865 9.156 6.691 1 94.75 162 LEU B C 1
ATOM 3614 O O . LEU B 1 162 ? -2.838 7.961 6.398 1 94.75 162 LEU B O 1
ATOM 3618 N N . LEU B 1 163 ? -2.988 9.617 7.93 1 95.19 163 LEU B N 1
ATOM 3619 C CA . LEU B 1 163 ? -3.549 8.789 8.992 1 95.19 163 LEU B CA 1
ATOM 3620 C C . LEU B 1 163 ? -5.066 8.922 9.039 1 95.19 163 LEU B C 1
ATOM 3622 O O . LEU B 1 163 ? -5.59 9.945 9.484 1 95.19 163 LEU B O 1
ATOM 3626 N N . GLN B 1 164 ? -5.762 7.914 8.578 1 93.44 164 GLN B N 1
ATOM 3627 C CA . GLN B 1 164 ? -7.219 7.961 8.508 1 93.44 164 GLN B CA 1
ATOM 3628 C C . GLN B 1 164 ? -7.844 7.719 9.875 1 93.44 164 GLN B C 1
ATOM 3630 O O . GLN B 1 164 ? -7.168 7.258 10.797 1 93.44 164 GLN B O 1
ATOM 3635 N N . ASP B 1 165 ? -9.117 8.094 9.953 1 96.06 165 ASP B N 1
ATOM 3636 C CA . ASP B 1 165 ? -9.883 7.688 11.133 1 96.06 165 ASP B CA 1
ATOM 3637 C C . ASP B 1 165 ? -9.859 6.172 11.305 1 96.06 165 ASP B C 1
ATOM 3639 O O . ASP B 1 165 ? -9.844 5.426 10.32 1 96.06 165 ASP B O 1
ATOM 3643 N N . LYS B 1 166 ? -9.875 5.816 12.555 1 90.44 166 LYS B N 1
ATOM 3644 C CA . LYS B 1 166 ? -9.766 4.391 12.859 1 90.44 166 LYS B CA 1
ATOM 3645 C C . LYS B 1 166 ? -11.008 3.631 12.414 1 90.44 166 LYS B C 1
ATOM 3647 O O . LYS B 1 166 ? -10.914 2.469 12.008 1 90.44 166 LYS B O 1
ATOM 3652 N N . GLU B 1 167 ? -12.133 4.258 12.367 1 91.62 167 GLU B N 1
ATOM 3653 C CA . GLU B 1 167 ? -13.391 3.525 12.25 1 91.62 167 GLU B CA 1
ATOM 3654 C C . GLU B 1 167 ? -14.25 4.086 11.117 1 91.62 167 GLU B C 1
ATOM 3656 O O . GLU B 1 167 ? -15.148 3.402 10.617 1 91.62 167 GLU B O 1
ATOM 3661 N N . VAL B 1 168 ? -14.07 5.27 10.828 1 94.12 168 VAL B N 1
ATOM 3662 C CA . VAL B 1 168 ? -15.008 5.934 9.93 1 94.12 168 VAL B CA 1
ATOM 3663 C C . VAL B 1 168 ? -14.352 6.168 8.57 1 94.12 168 VAL B C 1
ATOM 3665 O O . VAL B 1 168 ? -13.375 6.914 8.469 1 94.12 168 VAL B O 1
ATOM 3668 N N . GLU B 1 169 ? -14.891 5.504 7.602 1 91.19 169 GLU B N 1
ATOM 3669 C CA . GLU B 1 169 ? -14.445 5.727 6.23 1 91.19 169 GLU B CA 1
ATOM 3670 C C . GLU B 1 169 ? -14.984 7.051 5.688 1 91.19 169 GLU B C 1
ATOM 3672 O O . GLU B 1 169 ? -15.844 7.676 6.301 1 91.19 169 GLU B O 1
ATOM 3677 N N . GLY B 1 170 ? -14.406 7.531 4.5 1 93.5 170 GLY B N 1
ATOM 3678 C CA . GLY B 1 170 ? -14.922 8.758 3.914 1 93.5 170 GLY B CA 1
ATOM 3679 C C . GLY B 1 170 ? -14.141 9.203 2.689 1 93.5 170 GLY B C 1
ATOM 3680 O O . GLY B 1 170 ? -14.641 9.984 1.878 1 93.5 170 GLY B O 1
ATOM 3681 N N . LEU B 1 171 ? -12.953 8.766 2.547 1 92.69 171 LEU B N 1
ATOM 3682 C CA . LEU B 1 171 ? -12.109 9.156 1.422 1 92.69 171 LEU B CA 1
ATOM 3683 C C . LEU B 1 171 ? -12.5 8.398 0.159 1 92.69 171 LEU B C 1
ATOM 3685 O O . LEU B 1 171 ? -12.695 7.176 0.196 1 92.69 171 LEU B O 1
ATOM 3689 N N . GLN B 1 172 ? -12.688 9.172 -0.901 1 90.62 172 GLN B N 1
ATOM 3690 C CA . GLN B 1 172 ? -12.93 8.57 -2.209 1 90.62 172 GLN B CA 1
ATOM 3691 C C . GLN B 1 172 ? -11.914 9.062 -3.236 1 90.62 172 GLN B C 1
ATOM 3693 O O . GLN B 1 172 ? -11.453 10.203 -3.162 1 90.62 172 GLN B O 1
ATOM 3698 N N . VAL B 1 173 ? -11.625 8.25 -4.125 1 87.69 173 VAL B N 1
ATOM 3699 C CA . VAL B 1 173 ? -10.727 8.594 -5.223 1 87.69 173 VAL B CA 1
ATOM 3700 C C . VAL B 1 173 ? -11.461 8.445 -6.555 1 87.69 173 VAL B C 1
ATOM 3702 O O . VAL B 1 173 ? -12.297 7.551 -6.719 1 87.69 173 VAL B O 1
ATOM 3705 N N . LEU B 1 174 ? -11.188 9.375 -7.434 1 86.38 174 LEU B N 1
ATOM 3706 C CA . LEU B 1 174 ? -11.773 9.344 -8.773 1 86.38 174 LEU B CA 1
ATOM 3707 C C . LEU B 1 174 ? -10.93 8.5 -9.719 1 86.38 174 LEU B C 1
ATOM 3709 O O . LEU B 1 174 ? -9.727 8.758 -9.867 1 86.38 174 LEU B O 1
ATOM 3713 N N . LYS B 1 175 ? -11.547 7.52 -10.281 1 77.94 175 LYS B N 1
ATOM 3714 C CA . LYS B 1 175 ? -10.898 6.695 -11.297 1 77.94 175 LYS B CA 1
ATOM 3715 C C . LYS B 1 175 ? -11.867 6.387 -12.445 1 77.94 175 LYS B C 1
ATOM 3717 O O . LYS B 1 175 ? -12.961 5.879 -12.219 1 77.94 175 LYS B O 1
ATOM 3722 N N . ASP B 1 176 ? -11.453 6.695 -13.688 1 77.75 176 ASP B N 1
ATOM 3723 C CA . ASP B 1 176 ? -12.273 6.477 -14.875 1 77.75 176 ASP B CA 1
ATOM 3724 C C . ASP B 1 176 ? -13.688 7.023 -14.68 1 77.75 176 ASP B C 1
ATOM 3726 O O . ASP B 1 176 ? -14.672 6.309 -14.898 1 77.75 176 ASP B O 1
ATOM 3730 N N . ASP B 1 177 ? -13.719 8.086 -14.094 1 84.25 177 ASP B N 1
ATOM 3731 C CA . ASP B 1 177 ? -14.93 8.867 -13.914 1 84.25 177 ASP B CA 1
ATOM 3732 C C . ASP B 1 177 ? -15.859 8.227 -12.891 1 84.25 177 ASP B C 1
ATOM 3734 O O . ASP B 1 177 ? -17.062 8.469 -12.891 1 84.25 177 ASP B O 1
ATOM 3738 N N . GLN B 1 178 ? -15.289 7.367 -12.18 1 84.62 178 GLN B N 1
ATOM 3739 C CA . GLN B 1 178 ? -16.047 6.758 -11.086 1 84.62 178 GLN B CA 1
ATOM 3740 C C . GLN B 1 178 ? -15.352 6.977 -9.742 1 84.62 178 GLN B C 1
ATOM 3742 O O . GLN B 1 178 ? -14.125 6.914 -9.656 1 84.62 178 GLN B O 1
ATOM 3747 N N . TRP B 1 179 ? -16.172 7.195 -8.719 1 87.12 179 TRP B N 1
ATOM 3748 C CA . TRP B 1 179 ? -15.648 7.371 -7.367 1 87.12 179 TRP B CA 1
ATOM 3749 C C . TRP B 1 179 ? -15.539 6.031 -6.645 1 87.12 179 TRP B C 1
ATOM 3751 O O . TRP B 1 179 ? -16.516 5.277 -6.574 1 87.12 179 TRP B O 1
ATOM 3761 N N . PHE B 1 180 ? -14.391 5.797 -6.133 1 83.38 180 PHE B N 1
ATOM 3762 C CA . PHE B 1 180 ? -14.164 4.582 -5.359 1 83.38 180 PHE B CA 1
ATOM 3763 C C . PHE B 1 180 ? -13.812 4.918 -3.914 1 83.38 180 PHE B C 1
ATOM 3765 O O . PHE B 1 180 ? -12.992 5.801 -3.658 1 83.38 180 PHE B O 1
ATOM 3772 N N . ARG B 1 181 ? -14.383 4.148 -2.996 1 86.06 181 ARG B N 1
ATOM 3773 C CA . ARG B 1 181 ? -14.062 4.328 -1.583 1 86.06 181 ARG B CA 1
ATOM 3774 C C . ARG B 1 181 ? -12.672 3.785 -1.264 1 86.06 181 ARG B C 1
ATOM 3776 O O . ARG B 1 181 ? -12.281 2.734 -1.773 1 86.06 181 ARG B O 1
ATOM 3783 N N . VAL B 1 182 ? -11.922 4.457 -0.497 1 85.5 182 VAL B N 1
ATOM 3784 C CA . VAL B 1 182 ? -10.664 3.969 0.045 1 85.5 182 VAL B CA 1
ATOM 3785 C C . VAL B 1 182 ? -10.891 3.346 1.42 1 85.5 182 VAL B C 1
ATOM 3787 O O . VAL B 1 182 ? -11.273 4.043 2.367 1 85.5 182 VAL B O 1
ATOM 3790 N N . PRO B 1 183 ? -10.664 2.08 1.539 1 82.12 183 PRO B N 1
ATOM 3791 C CA . PRO B 1 183 ? -10.938 1.446 2.832 1 82.12 183 PRO B CA 1
ATOM 3792 C C . PRO B 1 183 ? -9.945 1.868 3.916 1 82.12 183 PRO B C 1
ATOM 3794 O O . PRO B 1 183 ? -8.812 2.234 3.607 1 82.12 183 PRO B O 1
ATOM 3797 N N . VAL B 1 184 ? -10.484 1.785 5.156 1 82.5 184 VAL B N 1
ATOM 3798 C CA . VAL B 1 184 ? -9.594 2.002 6.297 1 82.5 184 VAL B CA 1
ATOM 3799 C C . VAL B 1 184 ? -8.898 0.695 6.66 1 82.5 184 VAL B C 1
ATOM 3801 O O . VAL B 1 184 ? -9.547 -0.342 6.82 1 82.5 184 VAL B O 1
ATOM 3804 N N . VAL B 1 185 ? -7.602 0.728 6.664 1 76.25 185 VAL B N 1
ATOM 3805 C CA . VAL B 1 185 ? -6.793 -0.389 7.145 1 76.25 185 VAL B CA 1
ATOM 3806 C C . VAL B 1 185 ? -6.273 -0.082 8.547 1 76.25 185 VAL B C 1
ATOM 3808 O O . VAL B 1 185 ? -5.652 0.959 8.773 1 76.25 185 VAL B O 1
ATOM 3811 N N . PRO B 1 186 ? -6.543 -0.948 9.477 1 77.19 186 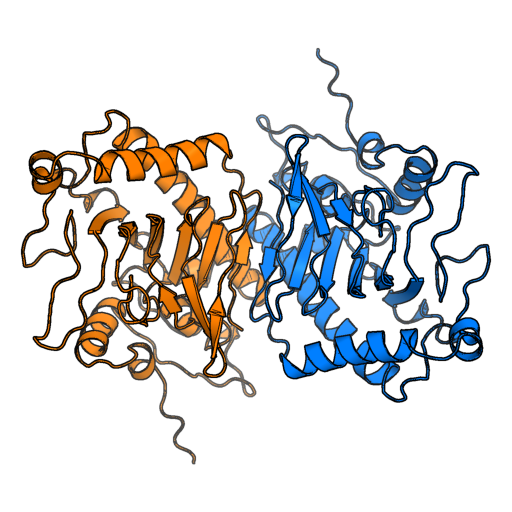PRO B N 1
ATOM 3812 C CA . PRO B 1 186 ? -6.082 -0.682 10.836 1 77.19 186 PRO B CA 1
ATOM 3813 C C . PRO B 1 186 ? -4.582 -0.413 10.914 1 77.19 186 PRO B C 1
ATOM 3815 O O . PRO B 1 186 ? -3.781 -1.216 10.43 1 77.19 186 PRO B O 1
ATOM 3818 N N . TYR B 1 187 ? -4.266 0.8 11.438 1 80.38 187 TYR B N 1
ATOM 3819 C CA . TYR B 1 187 ? -2.908 1.246 11.727 1 80.38 187 TYR B CA 1
ATOM 3820 C C . TYR B 1 187 ? -2.104 1.402 10.445 1 80.38 187 TYR B C 1
ATOM 3822 O O . TYR B 1 187 ? -0.873 1.472 10.477 1 80.38 187 TYR B O 1
ATOM 3830 N N . GLY B 1 188 ? -2.83 1.332 9.344 1 81.31 188 GLY B N 1
ATOM 3831 C CA . GLY B 1 188 ? -2.189 1.624 8.07 1 81.31 188 GLY B CA 1
ATOM 3832 C C . GLY B 1 188 ? -2.057 3.111 7.797 1 81.31 188 GLY B C 1
ATOM 3833 O O . GLY B 1 188 ? -2.873 3.908 8.266 1 81.31 188 GLY B O 1
ATOM 3834 N N . LEU B 1 189 ? -1.014 3.445 7.09 1 88.38 189 LEU B N 1
ATOM 3835 C CA . LEU B 1 189 ? -0.85 4.793 6.555 1 88.38 189 LEU B CA 1
ATOM 3836 C C . LEU B 1 189 ? -1.098 4.816 5.051 1 88.38 189 LEU B C 1
ATOM 3838 O O . LEU B 1 189 ? -0.598 3.957 4.32 1 88.38 189 LEU B O 1
ATOM 3842 N N . LEU B 1 190 ? -1.929 5.738 4.664 1 88 190 LEU B N 1
ATOM 3843 C CA . LEU B 1 190 ? -2.219 5.887 3.242 1 88 190 LEU B CA 1
ATOM 3844 C C . LEU B 1 190 ? -1.264 6.887 2.596 1 88 190 LEU B C 1
ATOM 3846 O O . LEU B 1 190 ? -1.075 7.992 3.105 1 88 190 LEU B O 1
ATOM 3850 N N . ILE B 1 191 ? -0.649 6.477 1.531 1 89.5 191 ILE B N 1
ATOM 3851 C CA . ILE B 1 191 ? 0.268 7.34 0.798 1 89.5 191 ILE B CA 1
ATOM 3852 C C . ILE B 1 191 ? -0.384 7.797 -0.506 1 89.5 191 ILE B C 1
ATOM 3854 O O . ILE B 1 191 ? -0.755 6.969 -1.344 1 89.5 191 ILE B O 1
ATOM 3858 N N . ASN B 1 192 ? -0.536 9.094 -0.687 1 88.88 192 ASN B N 1
ATOM 3859 C CA . ASN B 1 192 ? -1.035 9.711 -1.912 1 88.88 192 ASN B CA 1
ATOM 3860 C C . ASN B 1 192 ? 0.08 10.406 -2.684 1 88.88 192 ASN B C 1
ATOM 3862 O O . ASN B 1 192 ? 0.837 11.195 -2.111 1 88.88 192 ASN B O 1
ATOM 3866 N N . VAL B 1 193 ? 0.18 10.094 -3.949 1 91.19 193 VAL B N 1
ATOM 3867 C CA . VAL B 1 193 ? 1.108 10.82 -4.809 1 91.19 193 VAL B CA 1
ATOM 3868 C C . VAL B 1 193 ? 0.518 12.18 -5.176 1 91.19 193 VAL B C 1
ATOM 3870 O O . VAL B 1 193 ? -0.661 12.281 -5.523 1 91.19 193 VAL B O 1
ATOM 3873 N N . GLY B 1 194 ? 1.308 13.172 -5.062 1 93.44 194 GLY B N 1
ATOM 3874 C CA . GLY B 1 194 ? 0.856 14.5 -5.445 1 93.44 194 GLY B CA 1
ATOM 3875 C C . GLY B 1 194 ? 1.306 14.898 -6.836 1 93.44 194 GLY B C 1
ATOM 3876 O O . GLY B 1 194 ? 2.02 14.148 -7.508 1 93.44 194 GLY B O 1
ATOM 3877 N N . ASP B 1 195 ? 0.885 16.109 -7.227 1 93.56 195 ASP B N 1
ATOM 3878 C CA . ASP B 1 195 ? 1.158 16.641 -8.555 1 93.56 195 ASP B CA 1
ATOM 3879 C C . ASP B 1 195 ? 2.66 16.703 -8.82 1 93.56 195 ASP B C 1
ATOM 3881 O O . ASP B 1 195 ? 3.107 16.484 -9.953 1 93.56 195 ASP B O 1
ATOM 3885 N N . GLN B 1 196 ? 3.367 17.016 -7.809 1 95.38 196 GLN B N 1
ATOM 3886 C CA . GLN B 1 196 ? 4.781 17.297 -8.047 1 95.38 196 GLN B CA 1
ATOM 3887 C C . GLN B 1 196 ? 5.555 16.031 -8.344 1 95.38 196 GLN B C 1
ATOM 3889 O O . GLN B 1 196 ? 6.434 16.016 -9.211 1 95.38 196 GLN B O 1
ATOM 3894 N N . VAL B 1 197 ? 5.254 14.953 -7.742 1 94 197 VAL B N 1
ATOM 3895 C CA . VAL B 1 197 ? 5.883 13.68 -8.102 1 94 197 VAL B CA 1
ATOM 3896 C C . VAL B 1 197 ? 5.359 13.211 -9.453 1 94 197 VAL B C 1
ATOM 3898 O O . VAL B 1 197 ? 6.09 12.586 -10.227 1 94 197 VAL B O 1
ATOM 3901 N N . GLU B 1 198 ? 4.09 13.461 -9.758 1 92.62 198 GLU B N 1
ATOM 3902 C CA . GLU B 1 198 ? 3.625 13.164 -11.109 1 92.62 198 GLU B CA 1
ATOM 3903 C C . GLU B 1 198 ? 4.473 13.883 -12.148 1 92.62 198 GLU B C 1
ATOM 3905 O O . GLU B 1 198 ? 4.871 13.281 -13.156 1 92.62 198 GLU B O 1
ATOM 3910 N N . ILE B 1 199 ? 4.793 15.086 -11.93 1 95.19 199 ILE B N 1
ATOM 3911 C CA . ILE B 1 199 ? 5.637 15.867 -12.828 1 95.19 199 ILE B CA 1
ATOM 3912 C C . ILE B 1 199 ? 7.039 15.266 -12.867 1 95.19 199 ILE B C 1
ATOM 3914 O O . ILE B 1 199 ? 7.578 15 -13.945 1 95.19 199 ILE B O 1
ATOM 3918 N N . MET B 1 200 ? 7.645 14.984 -11.711 1 96.06 200 MET B N 1
ATOM 3919 C CA . MET B 1 200 ? 9 14.461 -11.609 1 96.06 200 MET B CA 1
ATOM 3920 C C . MET B 1 200 ? 9.125 13.125 -12.336 1 96.06 200 MET B C 1
ATOM 3922 O O . MET B 1 200 ? 10.172 12.82 -12.906 1 96.06 200 MET B O 1
ATOM 3926 N N . SER B 1 201 ? 8.094 12.359 -12.32 1 93 201 SER B N 1
ATOM 3927 C CA . SER B 1 201 ? 8.125 11.016 -12.891 1 93 201 SER B CA 1
ATOM 3928 C C . SER B 1 201 ? 7.664 11.023 -14.344 1 93 201 SER B C 1
ATOM 3930 O O . SER B 1 201 ? 7.418 9.961 -14.93 1 93 201 SER B O 1
ATOM 3932 N N . ASN B 1 202 ? 7.449 12.164 -14.891 1 94.94 202 ASN B N 1
ATOM 3933 C CA . ASN B 1 202 ? 7.004 12.336 -16.266 1 94.94 202 ASN B CA 1
ATOM 3934 C C . ASN B 1 202 ? 5.688 11.609 -16.531 1 94.94 202 ASN B C 1
ATOM 3936 O O . ASN B 1 202 ? 5.508 10.992 -17.578 1 94.94 202 ASN B O 1
ATOM 3940 N N . GLY B 1 203 ? 4.883 11.625 -15.484 1 90.12 203 GLY B N 1
ATOM 3941 C CA . GLY B 1 203 ? 3.527 11.125 -15.648 1 90.12 203 GLY B CA 1
ATOM 3942 C C . GLY B 1 203 ? 3.393 9.648 -15.344 1 90.12 203 GLY B C 1
ATOM 3943 O O . GLY B 1 203 ? 2.305 9.078 -15.461 1 90.12 203 GLY B O 1
ATOM 3944 N N . ILE B 1 204 ? 4.469 9.031 -14.945 1 87.12 204 ILE B N 1
ATOM 3945 C CA . ILE B 1 204 ? 4.391 7.609 -14.625 1 87.12 204 ILE B CA 1
ATOM 3946 C C . ILE B 1 204 ? 3.549 7.41 -13.367 1 87.12 204 ILE B C 1
ATOM 3948 O O . ILE B 1 204 ? 2.637 6.578 -13.352 1 87.12 204 ILE B O 1
ATOM 3952 N N . PHE B 1 205 ? 3.924 8.125 -12.281 1 87.12 205 PHE B N 1
ATOM 3953 C CA . PHE B 1 205 ? 3.039 8.18 -11.125 1 87.12 205 PHE B CA 1
ATOM 3954 C C . PHE B 1 205 ? 1.941 9.211 -11.336 1 87.12 205 PHE B C 1
ATOM 3956 O O . PHE B 1 205 ? 2.197 10.297 -11.859 1 87.12 205 PHE B O 1
ATOM 3963 N N . LYS B 1 206 ? 0.765 8.922 -10.945 1 86.81 206 LYS B N 1
ATOM 3964 C CA . LYS B 1 206 ? -0.356 9.836 -11.141 1 86.81 206 LYS B CA 1
ATOM 3965 C C . LYS B 1 206 ? -0.841 10.406 -9.812 1 86.81 206 LYS B C 1
ATOM 3967 O O . LYS B 1 206 ? -0.892 9.695 -8.812 1 86.81 206 LYS B O 1
ATOM 3972 N N . SER B 1 207 ? -1.129 11.594 -9.844 1 89.81 207 SER B N 1
ATOM 3973 C CA . SER B 1 207 ? -1.767 12.305 -8.734 1 89.81 207 SER B CA 1
ATOM 3974 C C . SER B 1 207 ? -3.285 12.18 -8.797 1 89.81 207 SER B C 1
ATOM 3976 O O . SER B 1 207 ? -3.938 12.875 -9.578 1 89.81 207 SER B O 1
ATOM 3978 N N . PRO B 1 208 ? -3.852 11.383 -7.957 1 87.69 208 PRO B N 1
ATOM 3979 C CA . PRO B 1 208 ? -5.285 11.117 -8.094 1 87.69 208 PRO B CA 1
ATOM 3980 C C . PRO B 1 208 ? -6.148 12.258 -7.562 1 87.69 208 PRO B C 1
ATOM 3982 O O . PRO B 1 208 ? -5.812 12.867 -6.539 1 87.69 208 PRO B O 1
ATOM 3985 N N . VAL B 1 209 ? -7.199 12.477 -8.305 1 88.38 209 VAL B N 1
ATOM 3986 C CA . VAL B 1 209 ? -8.258 13.328 -7.77 1 88.38 209 VAL B CA 1
ATOM 3987 C C . VAL B 1 209 ? -9.031 12.578 -6.688 1 88.38 209 VAL B C 1
ATOM 3989 O O . VAL B 1 209 ? -9.336 11.398 -6.844 1 88.38 209 VAL B O 1
ATOM 3992 N N . HIS B 1 210 ? -9.305 13.242 -5.609 1 90.88 210 HIS B N 1
ATOM 3993 C CA . HIS B 1 210 ? -10.016 12.602 -4.508 1 90.88 210 HIS B CA 1
ATOM 3994 C C . HIS B 1 210 ? -10.898 13.602 -3.77 1 90.88 210 HIS B C 1
ATOM 3996 O O . HIS B 1 210 ? -10.797 14.805 -3.986 1 90.88 210 HIS B O 1
ATOM 4002 N N . ARG B 1 211 ? -11.812 13.102 -3.004 1 91.88 211 ARG B N 1
ATOM 4003 C CA . ARG B 1 211 ? -12.734 13.891 -2.182 1 91.88 211 ARG B CA 1
ATOM 4004 C C . ARG B 1 211 ? -13.062 13.164 -0.882 1 91.88 211 ARG B C 1
ATOM 4006 O O . ARG B 1 211 ? -12.672 12.008 -0.696 1 91.88 211 ARG B O 1
ATOM 4013 N N . VAL B 1 212 ? -13.672 13.867 0.044 1 94.56 212 VAL B N 1
ATOM 4014 C CA . VAL B 1 212 ? -14.039 13.273 1.326 1 94.56 212 VAL B CA 1
ATOM 4015 C C . VAL B 1 212 ? -15.539 13.406 1.545 1 94.56 212 VAL B C 1
ATOM 4017 O O . VAL B 1 212 ? -16.094 14.5 1.41 1 94.56 212 VAL B O 1
ATOM 4020 N N . LEU B 1 213 ? -16.141 12.289 1.905 1 95.12 213 LEU B N 1
ATOM 4021 C CA . LEU B 1 213 ? -17.562 12.273 2.225 1 95.12 213 LEU B CA 1
ATOM 4022 C C . LEU B 1 213 ? -17.781 12.562 3.703 1 95.12 213 LEU B C 1
ATOM 4024 O O . LEU B 1 213 ? -16.891 12.352 4.527 1 95.12 213 LEU B O 1
ATOM 4028 N N . THR B 1 214 ? -18.984 13.031 3.965 1 94.06 214 THR B N 1
ATOM 4029 C CA . THR B 1 214 ? -19.422 13.195 5.344 1 94.06 214 THR B CA 1
ATOM 4030 C C . THR B 1 214 ? -20.25 11.984 5.793 1 94.06 214 THR B C 1
ATOM 4032 O O . THR B 1 214 ? -20.484 11.07 5.008 1 94.06 214 THR B O 1
ATOM 4035 N N . ASN B 1 215 ? -20.453 11.906 7.07 1 95.06 215 ASN B N 1
ATOM 4036 C CA . ASN B 1 215 ? -21.234 10.844 7.703 1 95.06 215 ASN B CA 1
ATOM 4037 C C . ASN B 1 215 ? -22.344 11.406 8.586 1 95.06 215 ASN B C 1
ATOM 4039 O O . ASN B 1 215 ? -22.141 12.391 9.297 1 95.06 215 ASN B O 1
ATOM 4043 N N . ALA B 1 216 ? -23.516 10.836 8.516 1 93.06 216 ALA B N 1
ATOM 4044 C CA . ALA B 1 216 ? -24.672 11.375 9.227 1 93.06 216 ALA B CA 1
ATOM 4045 C C . ALA B 1 216 ? -24.578 11.109 10.727 1 93.06 216 ALA B C 1
ATOM 4047 O O . ALA B 1 216 ? -25.047 11.898 11.539 1 93.06 216 ALA B O 1
ATOM 4048 N N . GLU B 1 217 ? -23.953 10.016 11.109 1 95.38 217 GLU B N 1
ATOM 4049 C CA . GLU B 1 217 ? -24.062 9.531 12.477 1 95.38 217 GLU B CA 1
ATOM 4050 C C . GLU B 1 217 ? -22.75 9.703 13.234 1 95.38 217 GLU B C 1
ATOM 4052 O O . GLU B 1 217 ? -22.734 9.758 14.469 1 95.38 217 GLU B O 1
ATOM 4057 N N . ARG B 1 218 ? -21.719 9.68 12.477 1 96.38 218 ARG B N 1
ATOM 4058 C CA . ARG B 1 218 ? -20.422 9.617 13.156 1 96.38 218 ARG B CA 1
ATOM 4059 C C . ARG B 1 218 ? -19.5 10.727 12.68 1 96.38 218 ARG B C 1
ATOM 4061 O O . ARG B 1 218 ? -19.516 11.102 11.5 1 96.38 218 ARG B O 1
ATOM 4068 N N . GLU B 1 219 ? -18.656 11.195 13.625 1 95.81 219 GLU B N 1
ATOM 4069 C CA . GLU B 1 219 ? -17.578 12.109 13.258 1 95.81 219 GLU B CA 1
ATOM 4070 C C . GLU B 1 219 ? -16.391 11.352 12.672 1 95.81 219 GLU B C 1
ATOM 4072 O O . GLU B 1 219 ? -16.266 10.141 12.852 1 95.81 219 GLU B O 1
ATOM 4077 N N . ARG B 1 220 ? -15.57 12.07 11.922 1 96.94 220 ARG B N 1
ATOM 4078 C CA . ARG B 1 220 ? -14.352 11.531 11.312 1 96.94 220 ARG B CA 1
ATOM 4079 C C . ARG B 1 220 ? -13.156 12.438 11.578 1 96.94 220 ARG B C 1
ATOM 4081 O O . ARG B 1 220 ? -13.258 13.664 11.445 1 96.94 220 ARG B O 1
ATOM 4088 N N . ASN B 1 221 ? -12.055 11.898 12.094 1 97.19 221 ASN B N 1
ATOM 4089 C CA . ASN B 1 221 ? -10.805 12.609 12.359 1 97.19 221 ASN B CA 1
ATOM 4090 C C . ASN B 1 221 ? -9.656 12.023 11.547 1 97.19 221 ASN B C 1
ATOM 4092 O O . ASN B 1 221 ? -9.43 10.812 11.562 1 97.19 221 ASN B O 1
ATOM 4096 N N . THR B 1 222 ? -8.969 12.922 10.836 1 97.62 222 THR B N 1
ATOM 4097 C CA . THR B 1 222 ? -7.816 12.461 10.062 1 97.62 222 THR B CA 1
ATOM 4098 C C . THR B 1 222 ? -6.648 13.438 10.203 1 97.62 222 THR B C 1
ATOM 4100 O O . THR B 1 222 ? -6.832 14.578 10.633 1 97.62 222 THR B O 1
ATOM 4103 N N . LEU B 1 223 ? -5.473 13.016 9.969 1 98.25 223 LEU B N 1
ATOM 4104 C CA . LEU B 1 223 ? -4.266 13.836 9.953 1 98.25 223 LEU B CA 1
ATOM 4105 C C . LEU B 1 223 ? -3.467 13.609 8.672 1 98.25 223 LEU B C 1
ATOM 4107 O O . LEU B 1 223 ? -3.023 12.492 8.406 1 98.25 223 LEU B O 1
ATOM 4111 N N . ALA B 1 224 ? -3.328 14.648 7.887 1 97.69 224 ALA B N 1
ATOM 4112 C CA . ALA B 1 224 ? -2.547 14.609 6.652 1 97.69 224 ALA B CA 1
ATOM 4113 C C . ALA B 1 224 ? -1.204 15.312 6.832 1 97.69 224 ALA B C 1
ATOM 4115 O O . ALA B 1 224 ? -1.142 16.406 7.387 1 97.69 224 ALA B O 1
ATOM 4116 N N . ILE B 1 225 ? -0.159 14.672 6.445 1 98.06 225 ILE B N 1
ATOM 4117 C CA . ILE B 1 225 ? 1.166 15.281 6.355 1 98.06 225 ILE B CA 1
ATOM 4118 C C . ILE B 1 225 ? 1.537 15.492 4.891 1 98.06 225 ILE B C 1
ATOM 4120 O O . ILE B 1 225 ? 1.667 14.531 4.129 1 98.06 225 ILE B O 1
ATOM 4124 N N . PHE B 1 226 ? 1.707 16.75 4.508 1 97.56 226 PHE B N 1
ATOM 4125 C CA . PHE B 1 226 ? 2.072 17.094 3.143 1 97.56 226 PHE B CA 1
ATOM 4126 C C . PHE B 1 226 ? 3.574 17.344 3.027 1 97.56 226 PHE B C 1
ATOM 4128 O O . PHE B 1 226 ? 4.129 18.172 3.738 1 97.56 226 PHE B O 1
ATOM 4135 N N . ILE B 1 227 ? 4.215 16.594 2.146 1 96.88 227 ILE B N 1
ATOM 4136 C CA . ILE B 1 227 ? 5.617 16.812 1.821 1 96.88 227 ILE B CA 1
ATOM 4137 C C . ILE B 1 227 ? 5.727 17.719 0.592 1 96.88 227 ILE B C 1
ATOM 4139 O O . ILE B 1 227 ? 5.367 17.297 -0.516 1 96.88 227 ILE B O 1
ATOM 4143 N N . MET B 1 228 ? 6.27 18.891 0.826 1 94.88 228 MET B N 1
ATOM 4144 C CA . MET B 1 228 ? 6.309 19.922 -0.217 1 94.88 228 MET B CA 1
ATOM 4145 C C . MET B 1 228 ? 7.75 20.25 -0.593 1 94.88 228 MET B C 1
ATOM 4147 O O . MET B 1 228 ? 8.531 20.703 0.25 1 94.88 228 MET B O 1
ATOM 4151 N N . PRO B 1 229 ? 8.016 20.047 -1.85 1 94.44 229 PRO B N 1
ATOM 4152 C CA . PRO B 1 229 ? 9.352 20.438 -2.291 1 94.44 229 PRO B CA 1
ATOM 4153 C C . PRO B 1 229 ? 9.656 21.922 -2.035 1 94.44 229 PRO B C 1
ATOM 4155 O O . PRO B 1 229 ? 8.734 22.734 -1.974 1 94.44 229 PRO B O 1
ATOM 4158 N N . ASP B 1 230 ? 10.945 22.172 -1.903 1 91.5 230 ASP B N 1
ATOM 4159 C CA . ASP B 1 230 ? 11.453 23.531 -1.74 1 91.5 230 ASP B CA 1
ATOM 4160 C C . ASP B 1 230 ? 11.117 24.391 -2.955 1 91.5 230 ASP B C 1
ATOM 4162 O O . ASP B 1 230 ? 11.492 24.062 -4.082 1 91.5 230 ASP B O 1
ATOM 4166 N N . VAL B 1 231 ? 10.445 25.453 -2.682 1 84.38 231 VAL B N 1
ATOM 4167 C CA . VAL B 1 231 ? 9.984 26.328 -3.762 1 84.38 231 VAL B CA 1
ATOM 4168 C C . VAL B 1 231 ? 11.18 26.875 -4.531 1 84.38 231 VAL B C 1
ATOM 4170 O O . VAL B 1 231 ? 11.055 27.234 -5.707 1 84.38 231 VAL B O 1
ATOM 4173 N N . ASP B 1 232 ? 12.25 26.938 -3.893 1 85.62 232 ASP B N 1
ATOM 4174 C CA . ASP B 1 232 ? 13.445 27.5 -4.516 1 85.62 232 ASP B CA 1
ATOM 4175 C C . ASP B 1 232 ? 14.164 26.469 -5.379 1 85.62 232 ASP B C 1
ATOM 4177 O O . ASP B 1 232 ? 15.055 26.797 -6.156 1 85.62 232 ASP B O 1
ATOM 4181 N N . VAL B 1 233 ? 13.609 25.219 -5.109 1 82.44 233 VAL B N 1
ATOM 4182 C CA . VAL B 1 233 ? 14.18 24.141 -5.902 1 82.44 233 VAL B CA 1
ATOM 4183 C C . VAL B 1 233 ? 13.281 23.828 -7.098 1 82.44 233 VAL B C 1
ATOM 4185 O O . VAL B 1 233 ? 12.07 23.656 -6.941 1 82.44 233 VAL B O 1
ATOM 4188 N N . GLY B 1 234 ? 13.539 24.125 -8.234 1 88.56 234 GLY B N 1
ATOM 4189 C CA . GLY B 1 234 ? 12.805 23.75 -9.438 1 88.56 234 GLY B CA 1
ATOM 4190 C C . GLY B 1 234 ? 12.555 22.266 -9.531 1 88.56 234 GLY B C 1
ATOM 4191 O O . GLY B 1 234 ? 13.328 21.453 -9.023 1 88.56 234 GLY B O 1
ATOM 4192 N N . ILE B 1 235 ? 11.305 21.906 -10.055 1 94.62 235 ILE B N 1
ATOM 4193 C CA . ILE B 1 235 ? 11.016 20.484 -10.289 1 94.62 235 ILE B CA 1
ATOM 4194 C C . ILE B 1 235 ? 10.773 20.25 -11.773 1 94.62 235 ILE B C 1
ATOM 4196 O O . ILE B 1 235 ? 10.438 21.188 -12.516 1 94.62 235 ILE B O 1
ATOM 4200 N N . GLY B 1 236 ? 11.031 19.031 -12.148 1 96 236 GLY B N 1
ATOM 4201 C CA . GLY B 1 236 ? 10.797 18.594 -13.516 1 96 236 GLY B CA 1
ATOM 4202 C C . GLY B 1 236 ? 11.008 17.109 -13.719 1 96 236 GLY B C 1
ATOM 4203 O O . GLY B 1 236 ? 11.445 16.406 -12.805 1 96 236 GLY B O 1
ATOM 4204 N N . PRO B 1 237 ? 10.641 16.672 -14.953 1 97 237 PRO B N 1
ATOM 4205 C CA . PRO B 1 237 ? 10.812 15.242 -15.219 1 97 237 PRO B CA 1
ATOM 4206 C C . PRO B 1 237 ? 12.273 14.789 -15.125 1 97 237 PRO B C 1
ATOM 4208 O O . PRO B 1 237 ? 13.164 15.477 -15.633 1 97 237 PRO B O 1
ATOM 4211 N N . VAL B 1 238 ? 12.5 13.719 -14.438 1 96.69 238 VAL B N 1
ATOM 4212 C CA . VAL B 1 238 ? 13.812 13.094 -14.406 1 96.69 238 VAL B CA 1
ATOM 4213 C C . VAL B 1 238 ? 14.219 12.672 -15.82 1 96.69 238 VAL B C 1
ATOM 4215 O O . VAL B 1 238 ? 13.469 11.969 -16.5 1 96.69 238 VAL B O 1
ATOM 4218 N N . GLU B 1 239 ? 15.383 12.945 -16.188 1 96.25 239 GLU B N 1
ATOM 4219 C CA . GLU B 1 239 ? 15.828 12.789 -17.578 1 96.25 239 GLU B CA 1
ATOM 4220 C C . GLU B 1 239 ? 15.773 11.328 -18.016 1 96.25 239 GLU B C 1
ATOM 4222 O O . GLU B 1 239 ? 15.398 11.023 -19.141 1 96.25 239 GLU B O 1
ATOM 4227 N N . LYS B 1 240 ? 16.109 10.43 -17.172 1 95.62 240 LYS B N 1
ATOM 4228 C CA . LYS B 1 240 ? 16.172 9.008 -17.5 1 95.62 240 LYS B CA 1
ATOM 4229 C C . LYS B 1 240 ? 14.789 8.438 -17.781 1 95.62 240 LYS B C 1
ATOM 4231 O O . LYS B 1 240 ? 14.656 7.324 -18.281 1 95.62 240 LYS B O 1
ATOM 4236 N N . LEU B 1 241 ? 13.812 9.18 -17.438 1 94.69 241 LEU B N 1
ATOM 4237 C CA . LEU B 1 241 ? 12.445 8.703 -17.625 1 94.69 241 LEU B CA 1
ATOM 4238 C C . LEU B 1 241 ? 11.844 9.266 -18.906 1 94.69 241 LEU B C 1
ATOM 4240 O O . LEU B 1 241 ? 10.672 9.031 -19.203 1 94.69 241 LEU B O 1
ATOM 4244 N N . ILE B 1 242 ? 12.609 10 -19.656 1 95.44 242 ILE B N 1
ATOM 4245 C CA . ILE B 1 242 ? 12.227 10.57 -20.938 1 95.44 242 ILE B CA 1
ATOM 4246 C C . ILE B 1 242 ? 12.875 9.781 -22.078 1 95.44 242 ILE B C 1
ATOM 4248 O O . ILE B 1 242 ? 14.102 9.609 -22.109 1 95.44 242 ILE B O 1
ATOM 4252 N N . ASN B 1 243 ? 12.047 9.266 -22.938 1 94.12 243 ASN B N 1
ATOM 4253 C CA . ASN B 1 243 ? 12.539 8.539 -24.109 1 94.12 243 ASN B CA 1
ATOM 4254 C C . ASN B 1 243 ? 11.578 8.648 -25.281 1 94.12 243 ASN B C 1
ATOM 4256 O O . ASN B 1 243 ? 10.617 9.422 -25.234 1 94.12 243 ASN B O 1
ATOM 4260 N N . GLU B 1 244 ? 11.82 7.895 -26.328 1 93.75 244 GLU B N 1
ATOM 4261 C CA . GLU B 1 244 ? 11.008 7.988 -27.531 1 93.75 244 GLU B CA 1
ATOM 4262 C C . GLU B 1 244 ? 9.578 7.527 -27.281 1 93.75 244 GLU B C 1
ATOM 4264 O O . GLU B 1 244 ? 8.625 8.117 -27.781 1 93.75 244 GLU B O 1
ATOM 4269 N N . GLU B 1 245 ? 9.477 6.52 -26.453 1 91.19 245 GLU B N 1
ATOM 4270 C CA . GLU B 1 245 ? 8.156 5.961 -26.156 1 91.19 245 GLU B CA 1
ATOM 4271 C C . GLU B 1 245 ? 7.402 6.836 -25.156 1 91.19 245 GLU B C 1
ATOM 4273 O O . GLU B 1 245 ? 6.168 6.816 -25.125 1 91.19 245 GLU B O 1
ATOM 4278 N N . ARG B 1 246 ? 8.195 7.598 -24.391 1 90.56 246 ARG B N 1
ATOM 4279 C CA . ARG B 1 246 ? 7.648 8.516 -23.391 1 90.56 246 ARG B CA 1
ATOM 4280 C C . ARG B 1 246 ? 8.336 9.875 -23.469 1 90.56 246 ARG B C 1
ATOM 4282 O O . ARG B 1 246 ? 9.172 10.195 -22.625 1 90.56 246 ARG B O 1
ATOM 4289 N N . PRO B 1 247 ? 7.879 10.641 -24.422 1 95.06 247 PRO B N 1
ATOM 4290 C CA . PRO B 1 247 ? 8.5 11.969 -24.531 1 95.06 247 PRO B CA 1
ATOM 4291 C C . PRO B 1 247 ? 8.188 12.859 -23.328 1 95.06 247 PRO B C 1
ATOM 4293 O O . PRO B 1 247 ? 7.309 12.539 -22.516 1 95.06 247 PRO B O 1
ATOM 4296 N N . ARG B 1 248 ? 8.898 13.891 -23.203 1 95.62 248 ARG B N 1
ATOM 4297 C CA . ARG B 1 248 ? 8.703 14.82 -22.094 1 95.62 248 ARG B CA 1
ATOM 4298 C C . ARG B 1 248 ? 7.273 15.359 -22.078 1 95.62 248 ARG B C 1
ATOM 4300 O O . ARG B 1 248 ? 6.812 15.945 -23.062 1 95.62 248 ARG B O 1
ATOM 4307 N N . ALA B 1 249 ? 6.617 15.242 -20.984 1 95.12 249 ALA B N 1
ATOM 4308 C CA . ALA B 1 249 ? 5.203 15.594 -20.891 1 95.12 249 ALA B CA 1
ATOM 4309 C C . ALA B 1 249 ? 5.008 16.875 -20.094 1 95.12 249 ALA B C 1
ATOM 4311 O O . ALA B 1 249 ? 3.963 17.531 -20.203 1 95.12 249 ALA B O 1
ATOM 4312 N N . TYR B 1 250 ? 6.043 17.312 -19.312 1 95.5 250 TYR B N 1
ATOM 4313 C CA . TYR B 1 250 ? 5.883 18.438 -18.406 1 95.5 250 TYR B CA 1
ATOM 4314 C C . TYR B 1 250 ? 7.055 19.406 -18.531 1 95.5 250 TYR B C 1
ATOM 4316 O O . TYR B 1 250 ? 8.18 18.984 -18.812 1 95.5 250 TYR B O 1
ATOM 4324 N N . LYS B 1 251 ? 6.809 20.688 -18.203 1 93.38 251 LYS B N 1
ATOM 4325 C CA . LYS B 1 251 ? 7.848 21.703 -18.141 1 93.38 251 LYS B CA 1
ATOM 4326 C C . LYS B 1 251 ? 8.531 21.703 -16.781 1 93.38 251 LYS B C 1
ATOM 4328 O O . LYS B 1 251 ? 7.996 21.156 -15.812 1 93.38 251 LYS B O 1
ATOM 4333 N N . ASP B 1 252 ? 9.711 22.25 -16.781 1 93.19 252 ASP B N 1
ATOM 4334 C CA . ASP B 1 252 ? 10.312 22.578 -15.484 1 93.19 252 ASP B CA 1
ATOM 4335 C C . ASP B 1 252 ? 9.555 23.703 -14.797 1 93.19 252 ASP B C 1
ATOM 4337 O O . ASP B 1 252 ? 9.188 24.703 -15.445 1 93.19 252 ASP B O 1
ATOM 4341 N N . ILE B 1 253 ? 9.258 23.516 -13.586 1 91.12 253 ILE B N 1
ATOM 4342 C CA . ILE B 1 253 ? 8.445 24.484 -12.867 1 91.12 253 ILE B CA 1
ATOM 4343 C C . ILE B 1 253 ? 9.188 24.953 -11.617 1 91.12 253 ILE B C 1
ATOM 4345 O O . ILE B 1 253 ? 9.719 24.141 -10.859 1 91.12 253 ILE B O 1
ATOM 4349 N N . ASN B 1 254 ? 9.125 26.25 -11.508 1 87.44 254 ASN B N 1
ATOM 4350 C CA . ASN B 1 254 ? 9.562 26.828 -10.25 1 87.44 254 ASN B CA 1
ATOM 4351 C C . ASN B 1 254 ? 8.375 27.25 -9.383 1 87.44 254 ASN B C 1
ATOM 4353 O O . ASN B 1 254 ? 7.371 27.734 -9.891 1 87.44 254 ASN B O 1
ATOM 4357 N N . ASN B 1 255 ? 8.344 26.938 -8.18 1 82.94 255 ASN B N 1
ATOM 4358 C CA . ASN B 1 255 ? 7.32 27.344 -7.219 1 82.94 255 ASN B CA 1
ATOM 4359 C C . ASN B 1 255 ? 5.949 26.781 -7.598 1 82.94 255 ASN B C 1
ATOM 4361 O O . ASN B 1 255 ? 4.988 27.531 -7.75 1 82.94 255 ASN B O 1
ATOM 4365 N N . TYR B 1 256 ? 5.812 25.578 -7.734 1 85.75 256 TYR B N 1
ATOM 4366 C CA . TYR B 1 256 ? 4.57 24.922 -8.125 1 85.75 256 TYR B CA 1
ATOM 4367 C C . TYR B 1 256 ? 3.428 25.312 -7.199 1 85.75 256 TYR B C 1
ATOM 4369 O O . TYR B 1 256 ? 2.271 25.375 -7.625 1 85.75 256 TYR B O 1
ATOM 4377 N N . VAL B 1 257 ? 3.693 25.641 -5.988 1 79.44 257 VAL B N 1
ATOM 4378 C CA . VAL B 1 257 ? 2.646 25.953 -5.02 1 79.44 257 VAL B CA 1
ATOM 4379 C C . VAL B 1 257 ? 1.912 27.219 -5.441 1 79.44 257 VAL B C 1
ATOM 4381 O O . VAL B 1 257 ? 0.686 27.297 -5.336 1 79.44 257 VAL B O 1
ATOM 4384 N N . ALA B 1 258 ? 2.705 28.141 -5.871 1 77.69 258 ALA B N 1
ATOM 4385 C CA . ALA B 1 258 ? 2.086 29.359 -6.371 1 77.69 258 ALA B CA 1
ATOM 4386 C C . ALA B 1 258 ? 1.187 29.078 -7.57 1 77.69 258 ALA B C 1
ATOM 4388 O O . ALA B 1 258 ? 0.098 29.641 -7.688 1 77.69 258 ALA B O 1
ATOM 4389 N N . LEU B 1 259 ? 1.628 28.188 -8.406 1 75.94 259 LEU B N 1
ATOM 4390 C CA . LEU B 1 259 ? 0.848 27.781 -9.57 1 75.94 259 LEU B CA 1
ATOM 4391 C C . LEU B 1 259 ? -0.429 27.062 -9.141 1 75.94 259 LEU B C 1
ATOM 4393 O O . LEU B 1 259 ? -1.488 27.266 -9.742 1 75.94 259 LEU B O 1
ATOM 4397 N N . PHE B 1 260 ? -0.273 26.281 -8.195 1 77 260 PHE B N 1
ATOM 4398 C CA . PHE B 1 260 ? -1.402 25.547 -7.648 1 77 260 PHE B CA 1
ATOM 4399 C C . PHE B 1 260 ? -2.492 26.484 -7.168 1 77 260 PHE B C 1
ATOM 4401 O O . PHE B 1 260 ? -3.66 26.344 -7.527 1 77 260 PHE B O 1
ATOM 4408 N N . PHE B 1 261 ? -2.127 27.469 -6.367 1 70.69 261 PHE B N 1
ATOM 4409 C CA . PHE B 1 261 ? -3.105 28.375 -5.797 1 70.69 261 PHE B CA 1
ATOM 4410 C C . PHE B 1 261 ? -3.793 29.188 -6.887 1 70.69 261 PHE B C 1
ATOM 4412 O O . PHE B 1 261 ? -5.012 29.375 -6.855 1 70.69 261 PHE B O 1
ATOM 4419 N N . GLN B 1 262 ? -3.041 29.578 -7.844 1 69.88 262 GLN B N 1
ATOM 4420 C CA . GLN B 1 262 ? -3.588 30.375 -8.938 1 69.88 262 GLN B CA 1
ATOM 4421 C C . GLN B 1 262 ? -4.609 29.562 -9.742 1 69.88 262 GLN B C 1
ATOM 4423 O O . GLN B 1 262 ? -5.695 30.062 -10.047 1 69.88 262 GLN B O 1
ATOM 4428 N N . SER B 1 263 ? -4.262 28.328 -10 1 70.81 263 SER B N 1
ATOM 4429 C CA . SER B 1 263 ? -5.113 27.469 -10.82 1 70.81 263 SER B CA 1
ATOM 4430 C C . SER B 1 263 ? -6.328 26.984 -10.039 1 70.81 263 SER B C 1
ATOM 4432 O O . SER B 1 263 ? -7.434 26.922 -10.578 1 70.81 263 SER B O 1
ATOM 4434 N N . TYR B 1 264 ? -6.109 26.672 -8.781 1 66.19 264 TYR B N 1
ATOM 4435 C CA . TYR B 1 264 ? -7.184 26.203 -7.91 1 66.19 264 TYR B CA 1
ATOM 4436 C C . TYR B 1 264 ? -8.281 27.25 -7.785 1 66.19 264 TYR B C 1
ATOM 4438 O O . TYR B 1 264 ? -9.469 26.922 -7.859 1 66.19 264 TYR B O 1
ATOM 4446 N N . GLN B 1 265 ? -7.969 28.5 -7.645 1 60.88 265 GLN B N 1
ATOM 4447 C CA . GLN B 1 265 ? -8.906 29.625 -7.551 1 60.88 265 GLN B CA 1
ATOM 4448 C C . GLN B 1 265 ? -9.734 29.75 -8.828 1 60.88 265 GLN B C 1
ATOM 4450 O O . GLN B 1 265 ? -10.883 30.203 -8.789 1 60.88 265 GLN B O 1
ATOM 4455 N N . GLN B 1 266 ? -9.18 29.234 -9.922 1 63.44 266 GLN B N 1
ATOM 4456 C CA . GLN B 1 266 ? -9.852 29.328 -11.211 1 63.44 266 GLN B CA 1
ATOM 4457 C C . GLN B 1 266 ? -10.641 28.047 -11.5 1 63.44 266 GLN B C 1
ATOM 4459 O O . GLN B 1 266 ? -11.25 27.922 -12.562 1 63.44 266 GLN B O 1
ATOM 4464 N N . GLY B 1 267 ? -10.562 27.125 -10.469 1 64 267 GLY B N 1
ATOM 4465 C CA . GLY B 1 267 ? -11.289 25.875 -10.633 1 64 267 GLY B CA 1
ATOM 4466 C C . GLY B 1 267 ? -10.617 24.906 -11.602 1 64 267 GLY B C 1
ATOM 4467 O O . GLY B 1 267 ? -11.258 24.016 -12.148 1 64 267 GLY B O 1
ATOM 4468 N N . LYS B 1 268 ? -9.398 25.203 -11.906 1 70.56 268 LYS B N 1
ATOM 4469 C CA . LYS B 1 268 ? -8.648 24.359 -12.828 1 70.56 268 LYS B CA 1
ATOM 4470 C C . LYS B 1 268 ? -7.695 23.438 -12.078 1 70.56 268 LYS B C 1
ATOM 4472 O O . LYS B 1 268 ? -7.305 23.719 -10.945 1 70.56 268 LYS B O 1
ATOM 4477 N N . ARG B 1 269 ? -7.465 22.391 -12.766 1 80.88 269 ARG B N 1
ATOM 4478 C CA . ARG B 1 269 ? -6.422 21.531 -12.203 1 80.88 269 ARG B CA 1
ATOM 4479 C C . ARG B 1 269 ? -5.039 22.125 -12.438 1 80.88 269 ARG B C 1
ATOM 4481 O O . ARG B 1 269 ? -4.605 22.281 -13.586 1 80.88 269 ARG B O 1
ATOM 4488 N N . PRO B 1 270 ? -4.328 22.438 -11.398 1 82.19 270 PRO B N 1
ATOM 4489 C CA . PRO B 1 270 ? -3.066 23.172 -11.508 1 82.19 270 PRO B CA 1
ATOM 4490 C C . PRO B 1 270 ? -2.041 22.469 -12.391 1 82.19 270 PRO B C 1
ATOM 4492 O O . PRO B 1 270 ? -1.274 23.109 -13.102 1 82.19 270 PRO B O 1
ATOM 4495 N N . ILE B 1 271 ? -2.092 21.25 -12.391 1 89.06 271 ILE B N 1
ATOM 4496 C CA . ILE B 1 271 ? -1.051 20.5 -13.078 1 89.06 271 ILE B CA 1
ATOM 4497 C C . ILE B 1 271 ? -1.192 20.688 -14.594 1 89.06 271 ILE B C 1
ATOM 4499 O O . ILE B 1 271 ? -0.235 20.484 -15.344 1 89.06 271 ILE B O 1
ATOM 4503 N N . GLU B 1 272 ? -2.314 21.031 -15.094 1 86 272 GLU B N 1
ATOM 4504 C CA . GLU B 1 272 ? -2.527 21.25 -16.516 1 86 272 GLU B CA 1
ATOM 4505 C C . GLU B 1 272 ? -1.632 22.375 -17.047 1 86 272 GLU B C 1
ATOM 4507 O O . GLU B 1 272 ? -1.187 22.328 -18.203 1 86 272 GLU B O 1
ATOM 4512 N N . ALA B 1 273 ? -1.404 23.328 -16.172 1 81.19 273 ALA B N 1
ATOM 4513 C CA . ALA B 1 273 ? -0.548 24.453 -16.531 1 81.19 273 ALA B CA 1
ATOM 4514 C C . ALA B 1 273 ? 0.9 24 -16.719 1 81.19 273 ALA B C 1
ATOM 4516 O O . ALA B 1 273 ? 1.691 24.688 -17.375 1 81.19 273 ALA B O 1
ATOM 4517 N N . ALA B 1 274 ? 1.279 22.875 -16.125 1 87.69 274 ALA B N 1
ATOM 4518 C CA . ALA B 1 274 ? 2.645 22.359 -16.188 1 87.69 274 ALA B CA 1
ATOM 4519 C C . ALA B 1 274 ? 2.838 21.469 -17.422 1 87.69 274 ALA B C 1
ATOM 4521 O O . ALA B 1 274 ? 3.969 21.156 -17.781 1 87.69 274 ALA B O 1
ATOM 4522 N N . LYS B 1 275 ? 1.837 21.078 -18.094 1 90 275 LYS B N 1
ATOM 4523 C CA . LYS B 1 275 ? 1.915 20.125 -19.188 1 90 275 LYS B CA 1
ATOM 4524 C C . LYS B 1 275 ? 2.438 20.797 -20.469 1 90 275 LYS B C 1
ATOM 4526 O O . LYS B 1 275 ? 2.178 21.969 -20.703 1 90 275 LYS B O 1
ATOM 4531 N N . ILE B 1 276 ? 3.266 20.031 -21.234 1 87.12 276 ILE B N 1
ATOM 4532 C CA . ILE B 1 276 ? 3.738 20.484 -22.531 1 87.12 276 ILE B CA 1
ATOM 4533 C C . ILE B 1 276 ? 2.697 20.172 -23.609 1 87.12 276 ILE B C 1
ATOM 4535 O O . ILE B 1 276 ? 2.172 19.047 -23.656 1 87.12 276 ILE B O 1
ATOM 4539 N N . SER B 1 277 ? 2.014 21.219 -24.234 1 68.81 277 SER B N 1
ATOM 4540 C CA . SER B 1 277 ? 1.026 21.047 -25.281 1 68.81 277 SER B CA 1
ATOM 4541 C C . SER B 1 277 ? 1.569 20.172 -26.406 1 68.81 277 SER B C 1
ATOM 4543 O O . SER B 1 277 ? 2.709 20.344 -26.844 1 68.81 277 SER B O 1
ATOM 4545 N N . GLN B 1 278 ? 1.397 18.844 -26.5 1 53.16 278 GLN B N 1
ATOM 4546 C CA . GLN B 1 278 ? 1.77 18.094 -27.688 1 53.16 278 GLN B CA 1
ATOM 4547 C C . GLN B 1 278 ? 1.163 18.719 -28.938 1 53.16 278 GLN B C 1
ATOM 4549 O O . GLN B 1 278 ? -0.057 18.859 -29.047 1 53.16 278 GLN B O 1
ATOM 4554 N N . GLU B 1 279 ? 1.65 19.766 -29.5 1 37.25 279 GLU B N 1
ATOM 4555 C CA . GLU B 1 279 ? 1.273 20.062 -30.875 1 37.25 279 GLU B CA 1
ATOM 4556 C C . GLU B 1 279 ? 1.247 18.812 -31.734 1 37.25 279 GLU B C 1
ATOM 4558 O O . GLU B 1 279 ? 2.209 18.031 -31.734 1 37.25 279 GLU B O 1
ATOM 4563 N N . LEU B 1 280 ? 0.123 18.172 -31.812 1 36.03 280 LEU B N 1
ATOM 4564 C CA . LEU B 1 280 ? -0.107 17.297 -32.969 1 36.03 280 LEU B CA 1
ATOM 4565 C C . LEU B 1 280 ? 0.562 17.859 -34.219 1 36.03 280 LEU B C 1
ATOM 4567 O O . LEU B 1 280 ? 0.205 18.953 -34.688 1 36.03 280 LEU B O 1
ATOM 4571 N N . HIS B 1 281 ? 1.913 17.797 -34.25 1 27.19 281 HIS B N 1
ATOM 4572 C CA . HIS B 1 281 ? 2.25 17.812 -35.688 1 27.19 281 HIS B CA 1
ATOM 4573 C C . HIS B 1 281 ? 1.672 16.594 -36.375 1 27.19 281 HIS B C 1
ATOM 4575 O O . HIS B 1 281 ? 1.651 15.5 -35.844 1 27.19 281 HIS B O 1
#

pLDDT: mean 87.23, std 13.44, range [27.19, 98.5]

InterPro domains:
  IPR005123 Oxoglutarate/iron-dependent dioxygenase domain [PS51471] (129-229)
  IPR026992 Non-haem dioxygenase, N-terminal domain [PF14226] (5-83)
  IPR027443 Isopenicillin N synthase-like superfamily [G3DSA:2.60.120.330] (4-263)
  IPR044861 Isopenicillin N synthase-like, Fe(2+) 2OG dioxygenase domain [PF03171] (131-229)
  IPR050295 Plant 2-oxoglutarate-dependent oxidoreductases [PTHR47991] (7-256)

Foldseek 3Di:
DWDKDWDDPLVDDLVLLVVLQVQLVQLVPDDPVQQCQFPDDPPDPAAWDFDDPPDPPDQGQQKIKGKFWDPPPVVGDCSRQHCPPVCRVVSVNVVVVSVVVSVLVVQQVVCVVVPHDRCQRVVLLPPRWIKMKMKIKHFADQCLVPHFNFDKAWAQFQKKKKDWFQPDWWKWWADPNDTDTDDDDRVIIIMFGGLQNCFQLQNPHDTIIMTTTHHNPDMIIMMMMGTHGDLQRKGGYDPVNADPVRHRFFATDHRLVVQCVVQVVVVHHSSVVGTDPPPPD/DWDWDWDDPLVDDLVLLVVLQVQLVQLVPDPPVQQCQFPDDPPDPAAWDFDDPPDPPDQGQQKIKGKFWDPPPVVGDCSRQHCPPVCRVVSVNVVVVSVVVSVLVVQQVVCVVVPHDRCQRVVLLPPRWIKMKMKIKHFADQCLVPHFNFDKAWAQFQKKKKDWFQPDWWKWWADPNDTDTDDDDRVIIIMFGGLQNCFQLQNPHDTIIMTTTHHNPDMIIMMMMGTHGDLQRKGGYDPVNADPVRHRFFATDHRLVVLCVVQVVVVHHSSVVGTDPPPPD

Secondary structure (DSSP, 8-state):
-B-EEEE---S--HHHHHHHHHHHHHHHTS-HHHHGGGBPPTT-SSEEE-----STT----S-EEEEEEEESGGG--GGGS---STTHHHHHHHHHHHHHHHHHHHHHHHHHHTTS-TTHHHHHH-TT-EEEEEEEEE---S-TTT-EEEEEE---SSEEEEE--SS---EEEEETTEEEE-PPPTT-EEEEE-HHHHHHTTTSSB---EEEE--SS--EEEEEEEEE--TTS-B---GGG--SSS---B--BS-HHHHHHHHHHTT--GGGGGB------/-B-EEEE---S--HHHHHHHHHHHHHHHTS-HHHHGGGBPPTT-SSEEEPPP--STT----S-EEEEEEEESGGG--GGGS---STTHHHHHHHHHHHHHHHHHHHHHHHHHHTTS-TTHHHHHH-TT-EEEEEEEEE---S-TTT-EEEEEE---SSEEEEE--SS---EEEEETTEEEE-PPPTT-EEEEE-HHHHHHTTTSSB---EEEE--SS--EEEEEEEEE--TTS-B---GGG--SSS---B--BS-HHHHHHHHHHTTS-GGGGGB------

Organism: Solanum tuberosum (NCBI:txid4113)

Sequence (562 aa):
MILEVQVINHGIEDSFLDKVREISKQFFALPTEEKLKYARTVNQTEGYGNDKVLTDNQRLDWSDRLYLNVFPEDIRKLQFWPQKPECFREVFEKYIKDMKLLSESLLKAMAASLNVEENCFLDQCGERGNMIARFNFYPPCPRPDVVLGVKQHADSSAITILLQDKEVEGLQVLKDDQWFRVPVVPYGLLINVGDQVEIMSNGIFKSPVHRVLTNAERERNTLAIFIMPDVDVGIGPVEKLINEERPRAYKDINNYVALFFQSYQQGKRPIEAAKISQELHMILEVQVINHGIEDSFLDKVREISKQFFALPTEEKLKYARTVNQTEGYGNDKVLTDNQRLDWSDRLYLNVFPEDIRKLQFWPQKPECFREVFEKYIKDMKLLSESLLKAMAASLNVEENCFLDQCGERGNMIARFNFYPPCPRPDVVLGVKQHADSSAITILLQDKEVEGLQVLKDDQWFRVPVVPYGLLINVGDQVEIMSNGIFKSPVHRVLTNAERERNTLAIFIMPDVDVGIGPVEKLINEERPRAYKDINNYVALFFQSYQQGKRPIEAAKISQELH